Protein AF-A0A4P7B7I0-F1 (afdb_monomer)

Solvent-accessible surface area (backbone atoms only — not comparable to full-atom values): 22888 Å² total; per-residue (Å²): 141,84,86,84,83,88,84,86,89,83,81,92,67,77,73,64,56,59,55,53,53,54,51,56,53,51,53,57,51,46,50,64,73,69,32,83,89,48,56,74,66,59,38,49,50,54,51,51,54,48,53,50,52,51,50,52,48,54,58,57,60,57,78,76,63,84,90,86,70,88,77,90,67,58,70,76,58,53,65,76,46,51,78,44,83,33,51,63,77,64,33,52,55,53,29,55,64,72,70,55,76,70,91,90,57,69,52,50,37,40,34,43,87,37,86,74,86,44,81,39,74,50,72,55,83,50,70,70,91,58,82,76,80,74,64,34,20,26,38,38,70,34,22,32,37,31,86,86,44,72,40,35,48,67,76,53,49,60,73,41,43,31,38,25,51,30,55,68,80,68,48,73,45,75,30,44,24,71,37,61,51,72,47,82,40,64,41,31,29,42,35,32,32,27,39,88,88,67,55,62,34,51,37,47,29,32,47,64,23,28,34,39,25,40,58,77,58,98,69,73,57,25,68,92,40,76,61,71,39,85,59,83,74,46,33,22,26,18,48,69,68,55,51,65,62,19,31,29,42,28,77,83,80,45,61,27,33,30,66,43,68,47,79,42,88,38,76,32,68,18,27,40,48,43,39,53,96,52,35,31,34,22,42,24,26,88,45,102,68,74,20,33,38,32,46,46,71,43,52,58,72,39,77,31,86,68,74,45,33,36,26,72,41,44,44,21,32,87,84,32,98,53,41,41,96,59,41,25,67,65,58,94,58,47,65,60,43,56,33,66,39,46,82,53,91,84,32,31,37,29,69,54,96,86,68,33,47,37,35,32,38,63,73,86,77,74,35,28,22,65,70,30,32,32,41,83,92,46,59,77,74,21,36,35,57,26,77,75,59,54,70,67,56,37,58,74,70,71,51,59,66,76,59,44,53,72,56

Sequence (407 aa):
MNQYGIVVNSAPYIQNEFEKIKYQDSIRNWVTNNCNSLSASACGQLYQERKQKDAALLVAMWEITPVGNVVSISQDITTLFTGKDLTGAEADKIAAVLGIATLGMDRKVEIIRGVGSKILVQVEKTIPTSPLKNMCSFRGDMEVKTSKGYRPIQSITQGDWVYSLDEVSGKYSYKQVLAQYYNPYKETVYLTIKNQTGTEQTIVSNKIHPFFTIPREITFSSEGHIYKGAIAGGQWVDAANLQEGNRLLDSNNKWQEVVSVIIKPESLRAYNLTVDQTHTYFIKGLENSDGVWVHNVCSNPVQAKNGLVYQSNSKHTLGGAGNRPNAGIEPKNSLELFSNSYSSGKKRYSVDSDGNIHQFTNSNNGTWHWSGRTGHDQIPIQRLNGNEIPNDVIKNFNLDPKKVKKL

pLDDT: mean 70.02, std 23.96, range [21.3, 98.5]

Secondary structure (DSSP, 8-state):
-------------HHHHHHHHHHHHHHHHHHHHHSTTS-HHHHHHHHHHHHHHHHHHHHHHTTSS-S--PPPPPHHHHHHHTT-EE-HHHHHHHHHHTT---TT---EEEEEE-SSS-EEEEEE-----S-------EETT-EEEETTEEEEGGG--TT-EEEEE-TTT--EEEEEEEEEEEEEES-EEEEEEE-TTS-EEEEEE-TTPEEEEE-SS--PPPTT----SSSTT-EEEEGGG--TT-EEEBTTS-EEEEEEEEEES--EEEEEEEETTT-EEEEE-SSSSPPEEEE---SPPEEPTTS-EE---TTTSTT-TT--TTSPPPPTTHHHHHHTPEEETTEEEEE-TT-PEEEEEE-SSSEEEEEEE--TTS-GGGSPPGGGS-HHHHHHTT--HHHHTT-

Organism: Acinetobacter haemolyticus (NCBI:txid29430)

Radius of gyration: 27.19 Å; Cα contacts (8 Å, |Δi|>4): 796; chains: 1; bounding box: 58×74×59 Å

InterPro domains:
  IPR030934 Intein C-terminal splicing region [TIGR01443] (270-296)
  IPR036844 Hint domain superfamily [SSF51294] (138-295)

Nearest PDB structures (foldseek):
  2lwy-assembly1_A  TM=9.239E-01  e=3.178E-11  Acetivibrio thermocellus ATCC 27405
  6y75-assembly1_B  TM=8.040E-01  e=1.092E-10  Tetrahymena thermophila SB210
  8ubs-assembly4_D  TM=8.234E-01  e=4.950E-08  marine metagenome
  7cfv-assembly1_A  TM=7.643E-01  e=7.639E-07  Limnospira platensis C1
  6zgq-assembly1_A  TM=7.453E-01  e=1.542E-05  metagenome

Mean predicted aligned error: 18.93 Å

Foldseek 3Di:
DDDDDDDDDDDPDDPVVVVVVVVVVVLVVCLVVPVPPDDPVVSVVVSVVVVVVVVVVVVVVVVPDDQDDDDQDDPVVLVVQAADWDWDPVVQVVCSNVVNDDPDFTWTWHWHDDDPSDIDIDIDGPDPPDFPPWWKFFFQQWWFQFPVGTDGLVPDAFQTWFWAAALAVRDIDTWTWHGKDKDKDQKKKWWWKAFPVRDIFTTIIDQQWWFKWQAPDDWAARAPWDRNHDPPSIGTHGLNGHDFQIWFQFPVRGTITTHDMDMDSHMGTTMATQTPPRQWTFITHPDPDTGTITGGDHQDQDQALLRATEGADLCQDDRRPNDDLLAHHQDRCNRVQVSPWDDDDQKTWGADPVRKIWIWHDPVPRYIYTGAIQDPVDDPSHHDALVPDDPVNCVVVVHDSVVSNVD

Structure (mmCIF, N/CA/C/O backbone):
data_AF-A0A4P7B7I0-F1
#
_entry.id   AF-A0A4P7B7I0-F1
#
loop_
_atom_site.group_PDB
_atom_site.id
_atom_site.type_symbol
_atom_site.label_atom_id
_atom_site.label_alt_id
_atom_site.label_comp_id
_atom_site.label_asym_id
_atom_site.label_entity_id
_atom_site.label_seq_id
_atom_site.pdbx_PDB_ins_code
_atom_site.Cartn_x
_atom_site.Cartn_y
_atom_site.Cartn_z
_atom_site.occupancy
_atom_site.B_iso_or_equiv
_atom_site.auth_seq_id
_atom_site.auth_comp_id
_atom_site.auth_asym_id
_atom_site.auth_atom_id
_atom_site.pdbx_PDB_model_num
ATOM 1 N N . MET A 1 1 ? 0.594 -37.084 12.605 1.00 30.08 1 MET A N 1
ATOM 2 C CA . MET A 1 1 ? -0.694 -37.527 12.032 1.00 30.08 1 MET A CA 1
ATOM 3 C C . MET A 1 1 ? -1.781 -36.571 12.485 1.00 30.08 1 MET A C 1
ATOM 5 O O . MET A 1 1 ? -1.990 -36.466 13.679 1.00 30.08 1 MET A O 1
ATOM 9 N N . ASN A 1 2 ? -2.412 -35.867 11.546 1.00 21.30 2 ASN A N 1
ATOM 10 C CA . ASN A 1 2 ? -3.754 -35.290 11.667 1.00 21.30 2 ASN A CA 1
ATOM 11 C C . ASN A 1 2 ? -4.342 -35.341 10.247 1.00 21.30 2 ASN A C 1
ATOM 13 O O . ASN A 1 2 ? -3.943 -34.566 9.382 1.00 21.30 2 ASN A O 1
ATOM 17 N N . GLN A 1 3 ? -5.179 -36.349 9.990 1.00 22.00 3 GLN A N 1
ATOM 18 C CA . GLN A 1 3 ? -5.898 -36.561 8.731 1.00 22.00 3 GLN A CA 1
ATOM 19 C C . GLN A 1 3 ? -7.115 -35.633 8.691 1.00 22.00 3 GLN A C 1
ATOM 21 O O . GLN A 1 3 ? -7.966 -35.712 9.573 1.00 22.00 3 GLN A O 1
ATOM 26 N N . TYR A 1 4 ? -7.237 -34.803 7.656 1.00 22.97 4 TYR A N 1
ATOM 27 C CA . TYR A 1 4 ? -8.489 -34.111 7.349 1.00 22.97 4 TYR A CA 1
ATOM 28 C C . TYR A 1 4 ? -9.144 -34.800 6.149 1.00 22.97 4 TYR A C 1
ATOM 30 O O . TYR A 1 4 ? -8.694 -34.652 5.016 1.00 22.97 4 TYR A O 1
ATOM 38 N N . GLY A 1 5 ? -10.190 -35.587 6.409 1.00 21.64 5 GLY A N 1
ATOM 39 C CA . GLY A 1 5 ? -11.125 -36.059 5.392 1.00 21.64 5 GLY A CA 1
ATOM 40 C C . GLY A 1 5 ? -12.274 -35.064 5.268 1.00 21.64 5 GLY A C 1
ATOM 41 O O . GLY A 1 5 ? -12.937 -34.774 6.260 1.00 21.64 5 GLY A O 1
ATOM 42 N N . ILE A 1 6 ? -12.508 -34.534 4.068 1.00 23.31 6 ILE A N 1
ATOM 43 C CA . ILE A 1 6 ? -13.663 -33.679 3.776 1.00 23.31 6 ILE A CA 1
ATOM 44 C C . ILE A 1 6 ? -14.642 -34.489 2.920 1.00 23.31 6 ILE A C 1
ATOM 46 O O . ILE A 1 6 ? -14.305 -34.928 1.823 1.00 23.31 6 ILE A O 1
ATOM 50 N N . VAL A 1 7 ? -15.856 -34.688 3.438 1.00 24.16 7 VAL A N 1
ATOM 51 C CA . VAL A 1 7 ? -17.015 -35.217 2.708 1.00 24.16 7 VAL A CA 1
ATOM 52 C C . VAL A 1 7 ? -18.006 -34.069 2.550 1.00 24.16 7 VAL A C 1
ATOM 54 O O . VAL A 1 7 ? -18.416 -33.486 3.550 1.00 24.16 7 VAL A O 1
ATOM 57 N N . VAL A 1 8 ? -18.411 -33.753 1.318 1.00 22.72 8 VAL A N 1
ATOM 58 C CA . VAL A 1 8 ? -19.507 -32.808 1.051 1.00 22.72 8 VAL A CA 1
ATOM 59 C C . VAL A 1 8 ? -20.466 -33.440 0.045 1.00 22.72 8 VAL A C 1
ATOM 61 O O . VAL A 1 8 ? -20.059 -33.834 -1.045 1.00 22.72 8 VAL A O 1
ATOM 64 N N . ASN A 1 9 ? -21.735 -33.555 0.438 1.00 24.80 9 ASN A N 1
ATOM 65 C CA . ASN A 1 9 ? -22.850 -34.006 -0.394 1.00 24.80 9 ASN A CA 1
ATOM 66 C C . ASN A 1 9 ? -23.650 -32.795 -0.893 1.00 24.80 9 ASN A C 1
ATOM 68 O O . ASN A 1 9 ? -24.075 -31.974 -0.084 1.00 24.80 9 ASN A O 1
ATOM 72 N N . SER A 1 10 ? -23.939 -32.735 -2.194 1.00 24.50 10 SER A N 1
ATOM 73 C CA . SER A 1 10 ? -25.301 -32.583 -2.750 1.00 24.50 10 SER A CA 1
ATOM 74 C C . SER A 1 10 ? -25.257 -32.468 -4.281 1.00 24.50 10 SER A C 1
ATOM 76 O O . SER A 1 10 ? -24.377 -31.839 -4.859 1.00 24.50 10 SER A O 1
ATOM 78 N N . ALA A 1 11 ? -26.199 -33.154 -4.928 1.00 23.95 11 ALA A N 1
ATOM 79 C CA . ALA A 1 11 ? -26.385 -33.242 -6.373 1.00 23.95 11 ALA A CA 1
ATOM 80 C C . ALA A 1 11 ? -26.883 -31.915 -6.982 1.00 23.95 11 ALA A C 1
ATOM 82 O O . ALA A 1 11 ? -27.665 -31.204 -6.350 1.00 23.95 11 ALA A O 1
ATOM 83 N N . PRO A 1 12 ? -26.475 -31.621 -8.229 1.00 30.22 12 PRO A N 1
ATOM 84 C CA . PRO A 1 12 ? -27.286 -31.988 -9.392 1.00 30.22 12 PRO A CA 1
ATOM 85 C C . PRO A 1 12 ? -26.490 -32.910 -10.335 1.00 30.22 12 PRO A C 1
ATOM 87 O O . PRO A 1 12 ? -25.686 -32.466 -11.147 1.00 30.22 12 PRO A O 1
ATOM 90 N N . TYR A 1 13 ? -26.696 -34.224 -10.192 1.00 32.06 13 TYR A N 1
ATOM 91 C CA . TYR A 1 13 ? -25.808 -35.275 -10.720 1.00 32.06 13 TYR A CA 1
ATOM 92 C C . TYR A 1 13 ? -26.354 -36.046 -11.941 1.00 32.06 13 TYR A C 1
ATOM 94 O O . TYR A 1 13 ? -25.699 -36.963 -12.415 1.00 32.06 13 TYR A O 1
ATOM 102 N N . ILE A 1 14 ? -27.521 -35.717 -12.509 1.00 30.55 14 ILE A N 1
ATOM 103 C CA . ILE A 1 14 ? -28.121 -36.589 -13.549 1.00 30.55 14 ILE A CA 1
ATOM 104 C C . ILE A 1 14 ? -27.790 -36.175 -14.996 1.00 30.55 14 ILE A C 1
ATOM 106 O O . ILE A 1 14 ? -27.844 -37.014 -15.889 1.00 30.55 14 ILE A O 1
ATOM 110 N N . GLN A 1 15 ? -27.322 -34.950 -15.261 1.00 28.55 15 GLN A N 1
ATOM 111 C CA . GLN A 1 15 ? -27.030 -34.533 -16.645 1.00 28.55 15 GLN A CA 1
ATOM 112 C C . GLN A 1 15 ? -25.623 -34.934 -17.137 1.00 28.55 15 GLN A C 1
ATOM 114 O O . GLN A 1 15 ? -25.434 -35.184 -18.323 1.00 28.55 15 GLN A O 1
ATOM 119 N N . ASN A 1 16 ? -24.641 -35.042 -16.233 1.00 37.53 16 ASN A N 1
ATOM 120 C CA . ASN A 1 16 ? -23.220 -35.205 -16.583 1.00 37.53 16 ASN A CA 1
ATOM 121 C C . ASN A 1 16 ? -22.779 -36.683 -16.709 1.00 37.53 16 ASN A C 1
ATOM 123 O O . ASN A 1 16 ? -21.816 -37.010 -17.399 1.00 37.53 16 ASN A O 1
ATOM 127 N N . GLU A 1 17 ? -23.509 -37.617 -16.093 1.00 31.47 17 GLU A N 1
ATOM 128 C CA . GLU A 1 17 ? -23.255 -39.055 -16.277 1.00 31.47 17 GLU A CA 1
ATOM 129 C C . GLU A 1 17 ? -23.676 -39.547 -17.674 1.00 31.47 17 GLU A C 1
ATOM 131 O O . GLU A 1 17 ? -23.022 -40.420 -18.244 1.00 31.47 17 GLU A O 1
ATOM 136 N N . PHE A 1 18 ? -24.687 -38.925 -18.293 1.00 28.11 18 PHE A N 1
ATOM 137 C CA . PHE A 1 18 ? -25.113 -39.258 -19.659 1.00 28.11 18 PHE A CA 1
ATOM 138 C C . PHE A 1 18 ? -24.061 -38.910 -20.729 1.00 28.11 18 PHE A C 1
ATOM 140 O O . PHE A 1 18 ? -23.951 -39.624 -21.728 1.00 28.11 18 PHE A O 1
ATOM 147 N N . GLU A 1 19 ? -23.258 -37.860 -20.532 1.00 38.88 19 GLU A N 1
ATOM 148 C CA . GLU A 1 19 ? -22.177 -37.503 -21.466 1.00 38.88 19 GLU A CA 1
ATOM 149 C C . GLU A 1 19 ? -20.932 -38.388 -21.295 1.00 38.88 19 GLU A C 1
ATOM 151 O O . GLU A 1 19 ? -20.308 -38.771 -22.288 1.00 38.88 19 GLU A O 1
ATOM 156 N N . LYS A 1 20 ? -20.620 -38.824 -20.066 1.00 36.25 20 LYS A N 1
ATOM 157 C CA . LYS A 1 20 ? -19.537 -39.792 -19.807 1.00 36.25 20 LYS A CA 1
ATOM 158 C C . LYS A 1 20 ? -19.812 -41.168 -20.407 1.00 36.25 20 LYS A C 1
ATOM 160 O O . LYS A 1 20 ? -18.890 -41.785 -20.942 1.00 36.25 20 LYS A O 1
ATOM 165 N N . ILE A 1 21 ? -21.061 -41.635 -20.352 1.00 34.88 21 ILE A N 1
ATOM 166 C CA . ILE A 1 21 ? -21.465 -42.914 -20.955 1.00 34.88 21 ILE A CA 1
ATOM 167 C C . ILE A 1 21 ? -21.308 -42.851 -22.487 1.00 34.88 21 ILE A C 1
ATOM 169 O O . ILE A 1 21 ? -20.700 -43.747 -23.073 1.00 34.88 21 ILE A O 1
ATOM 173 N N . LYS A 1 22 ? -21.706 -41.741 -23.135 1.00 37.97 22 LYS A N 1
ATOM 174 C CA . LYS A 1 22 ? -21.476 -41.525 -24.581 1.00 37.97 22 LYS A CA 1
ATOM 175 C C . LYS A 1 22 ? -19.989 -41.504 -24.964 1.00 37.97 22 LYS A C 1
ATOM 177 O O . LYS A 1 22 ? -19.625 -41.974 -26.042 1.00 37.97 22 LYS A O 1
ATOM 182 N N . TYR A 1 23 ? -19.122 -40.983 -24.096 1.00 46.59 23 TYR A N 1
ATOM 183 C CA . TYR A 1 23 ? -17.678 -40.921 -24.343 1.00 46.59 23 TYR A CA 1
ATOM 184 C C . TYR A 1 23 ? -16.998 -42.301 -24.275 1.00 46.59 23 TYR A C 1
ATOM 186 O O . TYR A 1 23 ? -16.156 -42.620 -25.118 1.00 46.59 23 TYR A O 1
ATOM 194 N N . GLN A 1 24 ? -17.392 -43.153 -23.321 1.00 42.03 24 GLN A N 1
ATOM 195 C CA . GLN A 1 24 ? -16.869 -44.523 -23.214 1.00 42.03 24 GLN A CA 1
ATOM 196 C C . GLN A 1 24 ? -17.294 -45.409 -24.394 1.00 42.03 24 GLN A C 1
ATOM 198 O O . GLN A 1 24 ? -16.475 -46.174 -24.912 1.00 42.03 24 GLN A O 1
ATOM 203 N N . ASP A 1 25 ? -18.531 -45.259 -24.870 1.00 44.41 25 ASP A N 1
ATOM 204 C CA . ASP A 1 25 ? -19.005 -45.971 -26.060 1.00 44.41 25 ASP A CA 1
ATOM 205 C C . ASP A 1 25 ? -18.299 -45.492 -27.343 1.00 44.41 25 ASP A C 1
ATOM 207 O O . ASP A 1 25 ? -18.007 -46.300 -28.225 1.00 44.41 25 ASP A O 1
ATOM 211 N N . SER A 1 26 ? -17.917 -44.212 -27.424 1.00 54.31 26 SER A N 1
ATOM 212 C CA . SER A 1 26 ? -17.123 -43.647 -28.530 1.00 54.31 26 SER A CA 1
ATOM 213 C C . SER A 1 26 ? -15.740 -44.303 -28.672 1.00 54.31 26 SER A C 1
ATOM 215 O O . SER A 1 26 ? -15.342 -44.662 -29.781 1.00 54.31 26 SER A O 1
ATOM 217 N N . ILE A 1 27 ? -15.022 -44.534 -27.565 1.00 50.59 27 ILE A N 1
ATOM 218 C CA . ILE A 1 27 ? -13.687 -45.158 -27.599 1.00 50.59 27 ILE A CA 1
ATOM 219 C C . ILE A 1 27 ? -13.787 -46.645 -27.961 1.00 50.59 27 ILE A C 1
ATOM 221 O O . ILE A 1 27 ? -13.023 -47.125 -28.801 1.00 50.59 27 ILE A O 1
ATOM 225 N N . ARG A 1 28 ? -14.755 -47.371 -27.384 1.00 50.41 28 ARG A N 1
ATOM 226 C CA . ARG A 1 28 ? -14.978 -48.794 -27.694 1.00 50.41 28 ARG A CA 1
ATOM 227 C C . ARG A 1 28 ? -15.359 -48.993 -29.165 1.00 50.41 28 ARG A C 1
ATOM 229 O O . ARG A 1 28 ? -14.804 -49.873 -29.825 1.00 50.41 28 ARG A O 1
ATOM 236 N N . ASN A 1 29 ? -16.228 -48.139 -29.706 1.00 55.78 29 ASN A N 1
ATOM 237 C CA . ASN A 1 29 ? -16.588 -48.153 -31.125 1.00 55.78 29 ASN A CA 1
ATOM 238 C C . ASN A 1 29 ? -15.415 -47.741 -32.028 1.00 55.78 29 ASN A C 1
ATOM 240 O O . ASN A 1 29 ? -15.226 -48.336 -33.085 1.00 55.78 29 ASN A O 1
ATOM 244 N N . TRP A 1 30 ? -14.580 -46.780 -31.620 1.00 58.69 30 TRP A N 1
ATOM 245 C CA . TRP A 1 30 ? -13.405 -46.382 -32.400 1.00 58.69 30 TRP A CA 1
ATOM 246 C C . TRP A 1 30 ? -12.371 -47.507 -32.507 1.00 58.69 30 TRP A C 1
ATOM 248 O O . TRP A 1 30 ? -11.923 -47.800 -33.614 1.00 58.69 30 TRP A O 1
ATOM 258 N N . VAL A 1 31 ? -12.044 -48.182 -31.399 1.00 56.72 31 VAL A N 1
ATOM 259 C CA . VAL A 1 31 ? -11.138 -49.347 -31.404 1.00 56.72 31 VAL A CA 1
ATOM 260 C C . VAL A 1 31 ? -11.702 -50.454 -32.297 1.00 56.72 31 VAL A C 1
ATOM 262 O O . VAL A 1 31 ? -10.989 -50.979 -33.148 1.00 56.72 31 VAL A O 1
ATOM 265 N N . THR A 1 32 ? -13.002 -50.735 -32.182 1.00 58.16 32 THR A N 1
ATOM 266 C CA . THR A 1 32 ? -13.682 -51.749 -33.004 1.00 58.16 32 THR A CA 1
ATOM 267 C C . THR A 1 32 ? -13.679 -51.390 -34.496 1.00 58.16 32 THR A C 1
ATOM 269 O O . THR A 1 32 ? -13.564 -52.274 -35.332 1.00 58.16 32 THR A O 1
ATOM 272 N N . ASN A 1 33 ? -13.750 -50.106 -34.859 1.00 62.09 33 ASN A N 1
ATOM 273 C CA . ASN A 1 33 ? -13.794 -49.667 -36.259 1.00 62.09 33 ASN A CA 1
ATOM 274 C C . ASN A 1 33 ? -12.412 -49.447 -36.900 1.00 62.09 33 ASN A C 1
ATOM 276 O O . ASN A 1 33 ? -12.313 -49.459 -38.123 1.00 62.09 33 ASN A O 1
ATOM 280 N N . ASN A 1 34 ? -11.355 -49.229 -36.109 1.00 59.28 34 ASN A N 1
ATOM 281 C CA . ASN A 1 34 ? -10.040 -48.809 -36.622 1.00 59.28 34 ASN A CA 1
ATOM 282 C C . ASN A 1 34 ? -8.912 -49.817 -36.358 1.00 59.28 34 ASN A C 1
ATOM 284 O O . ASN A 1 34 ? -7.851 -49.694 -36.963 1.00 59.28 34 ASN A O 1
ATOM 288 N N . CYS A 1 35 ? -9.115 -50.813 -35.489 1.00 62.59 35 CYS A N 1
ATOM 289 C CA . CYS A 1 35 ? -8.070 -51.784 -35.152 1.00 62.59 35 CYS A CA 1
ATOM 290 C C . CYS A 1 35 ? -8.248 -53.183 -35.756 1.00 62.59 35 CYS A C 1
ATOM 292 O O . CYS A 1 35 ? -7.342 -54.000 -35.617 1.00 62.59 35 CYS A O 1
ATOM 294 N N . ASN A 1 36 ? -9.353 -53.475 -36.454 1.00 58.78 36 ASN A N 1
ATOM 295 C CA . ASN A 1 36 ? -9.652 -54.834 -36.939 1.00 58.78 36 ASN A CA 1
ATOM 296 C C . ASN A 1 36 ? -8.629 -55.405 -37.941 1.00 58.78 36 ASN A C 1
ATOM 298 O O . ASN A 1 36 ? -8.545 -56.620 -38.086 1.00 58.78 36 ASN A O 1
ATOM 302 N N . SER A 1 37 ? -7.852 -54.559 -38.624 1.00 60.50 37 SER A N 1
ATOM 303 C CA . SER A 1 37 ? -6.832 -54.965 -39.607 1.00 60.50 37 SER A CA 1
ATOM 304 C C . SER A 1 37 ? -5.396 -54.644 -39.175 1.00 60.50 37 SER A C 1
ATOM 306 O O . SER A 1 37 ? -4.482 -54.694 -39.997 1.00 60.50 37 SER A O 1
ATOM 308 N N . LEU A 1 38 ? -5.184 -54.267 -37.910 1.00 62.75 38 LEU A N 1
ATOM 309 C CA . LEU A 1 38 ? -3.881 -53.861 -37.385 1.00 62.75 38 LEU A CA 1
ATOM 310 C C . LEU A 1 38 ? -3.296 -54.926 -36.457 1.00 62.75 38 LEU A C 1
ATOM 312 O O . LEU A 1 38 ? -4.018 -55.643 -35.767 1.00 62.75 38 LEU A O 1
ATOM 316 N N . SER A 1 39 ? -1.965 -55.000 -36.395 1.00 61.78 39 SER A N 1
ATOM 317 C CA . SER A 1 39 ? -1.298 -55.793 -35.363 1.00 61.78 39 SER A CA 1
ATOM 318 C C . SER A 1 39 ? -1.567 -55.196 -33.976 1.00 61.78 39 SER A C 1
ATOM 320 O O . SER A 1 39 ? -1.766 -53.986 -33.826 1.00 61.78 39 SER A O 1
ATOM 322 N N . ALA A 1 40 ? -1.531 -56.035 -32.938 1.00 50.62 40 ALA A N 1
ATOM 323 C CA . ALA A 1 40 ? -1.799 -55.607 -31.564 1.00 50.62 40 ALA A CA 1
ATOM 324 C C . ALA A 1 40 ? -0.885 -54.452 -31.103 1.00 50.62 40 ALA A C 1
ATOM 326 O O . ALA A 1 40 ? -1.338 -53.556 -30.393 1.00 50.62 40 ALA A O 1
ATOM 327 N N . SER A 1 41 ? 0.379 -54.421 -31.548 1.00 50.59 41 SER A N 1
ATOM 328 C CA . SER A 1 41 ? 1.310 -53.334 -31.218 1.00 50.59 41 SER A CA 1
ATOM 329 C C . SER A 1 41 ? 0.972 -52.027 -31.940 1.00 50.59 41 SER A C 1
ATOM 331 O O . SER A 1 41 ? 1.036 -50.964 -31.327 1.00 50.59 41 SER A O 1
ATOM 333 N N . ALA A 1 42 ? 0.569 -52.096 -33.214 1.00 51.94 42 ALA A N 1
ATOM 334 C CA . ALA A 1 42 ? 0.201 -50.927 -34.010 1.00 51.94 42 ALA A CA 1
ATOM 335 C C . ALA A 1 42 ? -1.126 -50.314 -33.534 1.00 51.94 42 ALA A C 1
ATOM 337 O O . ALA A 1 42 ? -1.223 -49.097 -33.381 1.00 51.94 42 ALA A O 1
ATOM 338 N N . CYS A 1 43 ? -2.119 -51.149 -33.205 1.00 55.44 43 CYS A N 1
ATOM 339 C CA . CYS A 1 43 ? -3.339 -50.681 -32.544 1.00 55.44 43 CYS A CA 1
ATOM 340 C C . CYS A 1 43 ? -3.022 -50.085 -31.159 1.00 55.44 43 CYS A C 1
ATOM 342 O O . CYS A 1 43 ? -3.556 -49.036 -30.804 1.00 55.44 43 CYS A O 1
ATOM 344 N N . GLY A 1 44 ? -2.100 -50.697 -30.404 1.00 50.03 44 GLY A N 1
ATOM 345 C CA . GLY A 1 44 ? -1.641 -50.186 -29.113 1.00 50.03 44 GLY A CA 1
ATOM 346 C C . GLY A 1 44 ? -1.017 -48.789 -29.197 1.00 50.03 44 GLY A C 1
ATOM 347 O O . GLY A 1 44 ? -1.343 -47.934 -28.377 1.00 50.03 44 GLY A O 1
ATOM 348 N N . GLN A 1 45 ? -0.172 -48.519 -30.196 1.00 57.28 45 GLN A N 1
ATOM 349 C CA . GLN A 1 45 ? 0.419 -47.189 -30.405 1.00 57.28 45 GLN A CA 1
ATOM 350 C C . GLN A 1 45 ? -0.618 -46.144 -30.821 1.00 57.28 45 GLN A C 1
ATOM 352 O O . GLN A 1 45 ? -0.691 -45.088 -30.196 1.00 57.28 45 GLN A O 1
ATOM 357 N N . LEU A 1 46 ? -1.474 -46.454 -31.798 1.00 53.22 46 LEU A N 1
ATOM 358 C CA . LEU A 1 46 ? -2.536 -45.540 -32.235 1.00 53.22 46 LEU A CA 1
ATOM 359 C C . LEU A 1 46 ? -3.528 -45.224 -31.109 1.00 53.22 46 LEU A C 1
ATOM 361 O O . LEU A 1 46 ? -4.005 -44.095 -30.994 1.00 53.22 46 LEU A O 1
ATOM 365 N N . TYR A 1 47 ? -3.797 -46.199 -30.238 1.00 53.44 47 TYR A N 1
ATOM 366 C CA . TYR A 1 47 ? -4.590 -45.996 -29.032 1.00 53.44 47 TYR A CA 1
ATOM 367 C C . TYR A 1 47 ? -3.915 -45.019 -28.055 1.00 53.44 47 TYR A C 1
ATOM 369 O O . TYR A 1 47 ? -4.578 -44.118 -27.543 1.00 53.44 47 TYR A O 1
ATOM 377 N N . GLN A 1 48 ? -2.600 -45.133 -27.825 1.00 51.94 48 GLN A N 1
ATOM 378 C CA . GLN A 1 48 ? -1.869 -44.192 -26.962 1.00 51.94 48 GLN A CA 1
ATOM 379 C C . GLN A 1 48 ? -1.779 -42.782 -27.559 1.00 51.94 48 GLN A C 1
ATOM 381 O O . GLN A 1 48 ? -1.954 -41.803 -26.836 1.00 51.94 48 GLN A O 1
ATOM 386 N N . GLU A 1 49 ? -1.564 -42.656 -28.868 1.00 56.28 49 GLU A N 1
ATOM 387 C CA . GLU A 1 49 ? -1.532 -41.359 -29.554 1.00 56.28 49 GLU A CA 1
ATOM 388 C C . GLU A 1 49 ? -2.893 -40.663 -29.521 1.00 56.28 49 GLU A C 1
ATOM 390 O O . GLU A 1 49 ? -2.976 -39.458 -29.263 1.00 56.28 49 GLU A O 1
ATOM 395 N N . ARG A 1 50 ? -3.981 -41.418 -29.723 1.00 54.72 50 ARG A N 1
ATOM 396 C CA . ARG A 1 50 ? -5.339 -40.889 -29.588 1.00 54.72 50 ARG A CA 1
ATOM 397 C C . ARG A 1 50 ? -5.613 -40.447 -28.152 1.00 54.72 50 ARG A C 1
ATOM 399 O O . ARG A 1 50 ? -6.092 -39.339 -27.947 1.00 54.72 50 ARG A O 1
ATOM 406 N N . LYS A 1 51 ? -5.208 -41.250 -27.165 1.00 50.72 51 LYS A N 1
ATOM 407 C CA . LYS A 1 51 ? -5.315 -40.9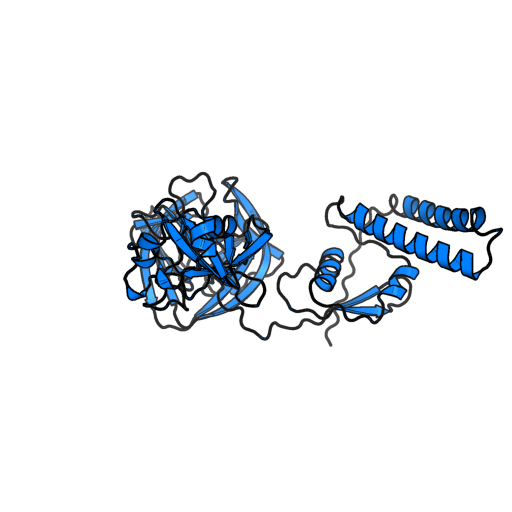26 -25.735 1.00 50.72 51 LYS A CA 1
ATOM 408 C C . LYS A 1 51 ? -4.531 -39.661 -25.355 1.00 50.72 51 LYS A C 1
ATOM 410 O O . LYS A 1 51 ? -5.023 -38.870 -24.556 1.00 50.72 51 LYS A O 1
ATOM 415 N N . GLN A 1 52 ? -3.357 -39.427 -25.946 1.00 49.22 52 GLN A N 1
ATOM 416 C CA . GLN A 1 52 ? -2.589 -38.188 -25.756 1.00 49.22 52 GLN A CA 1
ATOM 417 C C . GLN A 1 52 ? -3.240 -36.975 -26.431 1.00 49.22 52 GLN A C 1
ATOM 419 O O . GLN A 1 52 ? -3.317 -35.911 -25.818 1.00 49.22 52 GLN A O 1
ATOM 424 N N . LYS A 1 53 ? -3.747 -37.123 -27.662 1.00 45.56 53 LYS A N 1
ATOM 425 C CA . LYS A 1 53 ? -4.482 -36.052 -28.357 1.00 45.56 53 LYS A CA 1
ATOM 426 C C . LYS A 1 53 ? -5.776 -35.680 -27.636 1.00 45.56 53 LYS A C 1
ATOM 428 O O . LYS A 1 53 ? -6.071 -34.498 -27.511 1.00 45.56 53 LYS A O 1
ATOM 433 N N . ASP A 1 54 ? -6.500 -36.660 -27.109 1.00 47.19 54 ASP A N 1
ATOM 434 C CA . ASP A 1 54 ? -7.741 -36.434 -26.367 1.00 47.19 54 ASP A CA 1
ATOM 435 C C . ASP A 1 54 ? -7.463 -35.842 -24.970 1.00 47.19 54 ASP A C 1
ATOM 437 O O . ASP A 1 54 ? -8.216 -34.986 -24.510 1.00 47.19 54 ASP A O 1
ATOM 441 N N . ALA A 1 55 ? -6.343 -36.198 -24.320 1.00 45.44 55 ALA A N 1
ATOM 442 C CA . ALA A 1 55 ? -5.872 -35.523 -23.105 1.00 45.44 55 ALA A CA 1
ATOM 443 C C . ALA A 1 55 ? -5.498 -34.054 -23.371 1.00 45.44 55 ALA A C 1
ATOM 445 O O . ALA A 1 55 ? -5.833 -33.184 -22.571 1.00 45.44 55 ALA A O 1
ATOM 446 N N . ALA A 1 56 ? -4.864 -33.759 -24.511 1.00 39.72 56 ALA A N 1
ATOM 447 C CA . ALA A 1 56 ? -4.585 -32.390 -24.940 1.00 39.72 56 ALA A CA 1
ATOM 448 C C . ALA A 1 56 ? -5.872 -31.613 -25.281 1.00 39.72 56 ALA A C 1
ATOM 450 O O . ALA A 1 56 ? -5.974 -30.433 -24.956 1.00 39.72 56 ALA A O 1
ATOM 451 N N . LEU A 1 57 ? -6.877 -32.274 -25.868 1.00 34.66 57 LEU A N 1
ATOM 452 C CA . LEU A 1 57 ? -8.188 -31.686 -26.157 1.00 34.66 57 LEU A CA 1
ATOM 453 C C . LEU A 1 57 ? -8.975 -31.382 -24.872 1.00 34.66 57 LEU A C 1
ATOM 455 O O . LEU A 1 57 ? -9.594 -30.331 -24.781 1.00 34.66 57 LEU A O 1
ATOM 459 N N . LEU A 1 58 ? -8.903 -32.247 -23.854 1.00 38.41 58 LEU A N 1
ATOM 460 C CA . LEU A 1 58 ? -9.488 -32.006 -22.528 1.00 38.41 58 LEU A CA 1
ATOM 461 C C . LEU A 1 58 ? -8.804 -30.846 -21.791 1.00 38.41 58 LEU A C 1
ATOM 463 O O . LEU A 1 58 ? -9.482 -30.052 -21.147 1.00 38.41 58 LEU A O 1
ATOM 467 N N . VAL A 1 59 ? -7.481 -30.716 -21.929 1.00 35.12 59 VAL A N 1
ATOM 468 C CA . VAL A 1 59 ? -6.713 -29.564 -21.424 1.00 35.12 59 VAL A CA 1
ATOM 469 C C . VAL A 1 59 ? -7.073 -28.274 -22.175 1.00 35.12 59 VAL A C 1
ATOM 471 O O . VAL A 1 59 ? -7.137 -27.219 -21.555 1.00 35.12 59 VAL A O 1
ATOM 474 N N . ALA A 1 60 ? -7.369 -28.345 -23.475 1.00 29.53 60 ALA A N 1
ATOM 475 C CA . ALA A 1 60 ? -7.819 -27.195 -24.265 1.00 29.53 60 ALA A CA 1
ATOM 476 C C . ALA A 1 60 ? -9.287 -26.811 -23.979 1.00 29.53 60 ALA A C 1
ATOM 478 O O . ALA A 1 60 ? -9.617 -25.633 -23.888 1.00 29.53 60 ALA A O 1
ATOM 479 N N . MET A 1 61 ? -10.176 -27.789 -23.765 1.00 30.70 61 MET A N 1
ATOM 480 C CA . MET A 1 61 ? -11.565 -27.558 -23.332 1.00 30.70 61 MET A CA 1
ATOM 481 C C . MET A 1 61 ? -11.644 -26.983 -21.905 1.00 30.70 61 MET A C 1
ATOM 483 O O . MET A 1 61 ? -12.626 -26.331 -21.554 1.00 30.70 61 MET A O 1
ATOM 487 N N . TRP A 1 62 ? -10.592 -27.176 -21.102 1.00 32.97 62 TRP A N 1
ATOM 488 C CA . TRP A 1 62 ? -10.404 -26.587 -19.774 1.00 32.97 62 TRP A CA 1
ATOM 489 C C . TRP A 1 62 ? -10.182 -25.066 -19.776 1.00 32.97 62 TRP A C 1
ATOM 491 O O . TRP A 1 62 ? -10.347 -24.448 -18.727 1.00 32.97 62 TRP A O 1
ATOM 501 N N . GLU A 1 63 ? -9.879 -24.436 -20.916 1.00 27.05 63 GLU A N 1
ATOM 502 C CA . GLU A 1 63 ? -9.731 -22.973 -20.999 1.00 27.05 63 GLU A CA 1
ATOM 503 C C . GLU A 1 63 ? -11.078 -22.217 -21.004 1.00 27.05 63 GLU A C 1
ATOM 505 O O . GLU A 1 63 ? -11.086 -20.989 -20.952 1.00 27.05 63 GLU A O 1
ATOM 510 N N . ILE A 1 64 ? -12.225 -22.918 -21.044 1.00 29.41 64 ILE A N 1
ATOM 511 C CA . ILE A 1 64 ? -13.528 -22.302 -21.375 1.00 29.41 64 ILE A CA 1
ATOM 512 C C . ILE A 1 64 ? -14.592 -22.428 -20.257 1.00 29.41 64 ILE A C 1
ATOM 514 O O . ILE A 1 64 ? -15.697 -21.914 -20.412 1.00 29.41 64 ILE A O 1
ATOM 518 N N . THR A 1 65 ? -14.314 -23.027 -19.089 1.00 28.48 65 THR A N 1
ATOM 519 C CA . THR A 1 65 ? -15.352 -23.203 -18.038 1.00 28.48 65 THR A CA 1
ATOM 520 C C . THR A 1 65 ? -15.018 -22.599 -16.668 1.00 28.48 65 THR A C 1
ATOM 522 O O . THR A 1 65 ? -13.886 -22.748 -16.207 1.00 28.48 65 THR A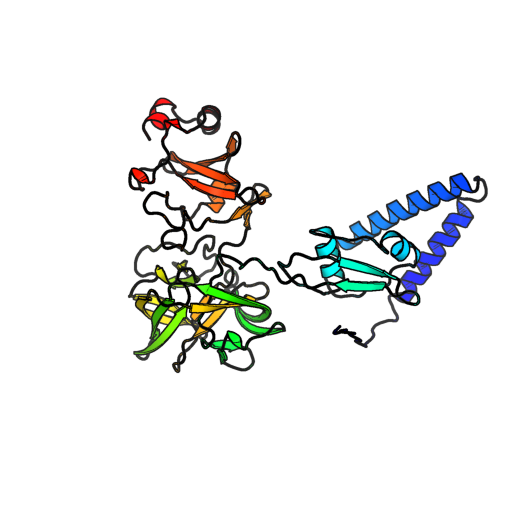 O 1
ATOM 525 N N . PRO A 1 66 ? -15.991 -21.968 -15.969 1.00 29.02 66 PRO A N 1
ATOM 526 C CA . PRO A 1 66 ? -15.769 -21.357 -14.662 1.00 29.02 66 PRO A CA 1
ATOM 527 C C . PRO A 1 66 ? -15.514 -22.399 -13.567 1.00 29.02 66 PRO A C 1
ATOM 529 O O . PRO A 1 66 ? -16.094 -23.484 -13.543 1.00 29.02 66 PRO A O 1
ATOM 532 N N . VAL A 1 67 ? -14.651 -22.002 -12.640 1.00 30.61 67 VAL A N 1
ATOM 533 C CA . VAL A 1 67 ? -14.153 -22.735 -11.472 1.00 30.61 67 VAL A CA 1
ATOM 534 C C . VAL A 1 67 ? -15.300 -23.229 -10.575 1.00 30.61 67 VAL A C 1
ATOM 536 O O . VAL A 1 67 ? -16.119 -22.422 -10.139 1.00 30.61 67 VAL A O 1
ATOM 539 N N . GLY A 1 68 ? -15.338 -24.533 -10.252 1.00 30.97 68 GLY A N 1
ATOM 540 C CA . GLY A 1 68 ? -16.223 -25.034 -9.186 1.00 30.97 68 GLY A CA 1
ATOM 541 C C . GLY A 1 68 ? -16.638 -26.513 -9.154 1.00 30.97 68 GLY A C 1
ATOM 542 O O . GLY A 1 68 ? -17.338 -26.874 -8.217 1.00 30.97 68 GLY A O 1
ATOM 543 N N . ASN A 1 69 ? -16.247 -27.387 -10.092 1.00 30.45 69 ASN A N 1
ATOM 544 C CA . ASN A 1 69 ? -16.772 -28.766 -10.123 1.00 30.45 69 ASN A CA 1
ATOM 545 C C . ASN A 1 69 ? -15.689 -29.856 -10.064 1.00 30.45 69 ASN A C 1
ATOM 547 O O . ASN A 1 69 ? -14.719 -29.835 -10.818 1.00 30.45 69 ASN A O 1
ATOM 551 N N . VAL A 1 70 ? -15.908 -30.853 -9.198 1.00 34.03 70 VAL A N 1
ATOM 552 C CA . VAL A 1 70 ? -15.107 -32.084 -9.100 1.00 34.03 70 VAL A CA 1
ATOM 553 C C . VAL A 1 70 ? -15.270 -32.904 -10.385 1.00 34.03 70 VAL A C 1
ATOM 555 O O . VAL A 1 70 ? -16.373 -33.342 -10.714 1.00 34.03 70 VAL A O 1
ATOM 558 N N . VAL A 1 71 ? -14.171 -33.149 -11.101 1.00 34.16 71 VAL A N 1
ATOM 559 C CA . VAL A 1 71 ? -14.144 -34.010 -12.294 1.00 34.16 71 VAL A CA 1
ATOM 560 C C . VAL A 1 71 ? -13.787 -35.438 -11.875 1.00 34.16 71 VAL A C 1
ATOM 562 O O . VAL A 1 71 ? -12.757 -35.668 -11.244 1.00 34.16 71 VAL A O 1
ATOM 565 N N . SER A 1 72 ? -14.611 -36.426 -12.237 1.00 36.09 72 SER A N 1
ATOM 566 C CA . SER A 1 72 ? -14.222 -37.837 -12.113 1.00 36.09 72 SER A CA 1
ATOM 567 C C . SER A 1 72 ? -13.235 -38.188 -13.227 1.00 36.09 72 SER A C 1
ATOM 569 O O . SER A 1 72 ? -13.580 -38.099 -14.407 1.00 36.09 72 SER A O 1
ATOM 571 N N . ILE A 1 73 ? -12.030 -38.608 -12.863 1.00 37.16 73 ILE A N 1
ATOM 572 C CA . ILE A 1 73 ? -10.971 -38.955 -13.813 1.00 37.16 73 ILE A CA 1
ATOM 573 C C . ILE A 1 73 ? -10.991 -40.475 -14.054 1.00 37.16 73 ILE A C 1
ATOM 575 O O . ILE A 1 73 ? -11.277 -41.243 -13.135 1.00 37.16 73 ILE A O 1
ATOM 579 N N . SER A 1 74 ? -10.717 -40.934 -15.280 1.00 37.25 74 SER A N 1
ATOM 580 C CA . SER A 1 74 ? -10.641 -42.369 -15.592 1.00 37.25 74 SER A CA 1
ATOM 581 C C . SER A 1 74 ? -9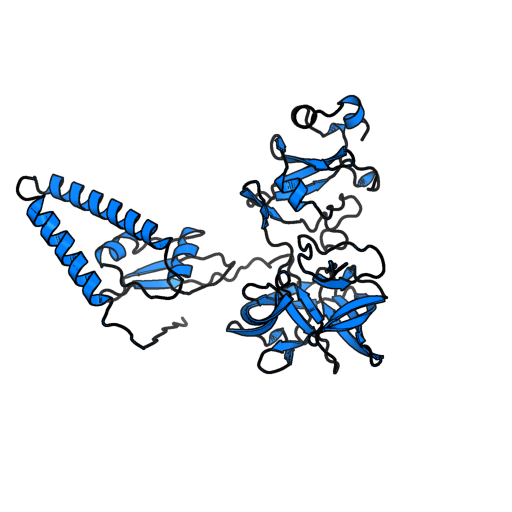.439 -43.042 -14.902 1.00 37.25 74 SER A C 1
ATOM 583 O O . SER A 1 74 ? -8.382 -42.427 -14.743 1.00 37.25 74 SER A O 1
ATOM 585 N N . GLN A 1 75 ? -9.576 -44.327 -14.538 1.00 34.62 75 GLN A N 1
ATOM 586 C CA . GLN A 1 75 ? -8.516 -45.164 -13.924 1.00 34.62 75 GLN A CA 1
ATOM 587 C C . GLN A 1 75 ? -7.181 -45.125 -14.694 1.00 34.62 75 GLN A C 1
ATOM 589 O O . GLN A 1 75 ? -6.087 -45.213 -14.129 1.00 34.62 75 GLN A O 1
ATOM 594 N N . ASP A 1 76 ? -7.287 -44.936 -16.000 1.00 35.56 76 ASP A N 1
ATOM 595 C CA . ASP A 1 76 ? -6.200 -44.856 -16.959 1.00 35.56 76 ASP A CA 1
ATOM 596 C C . ASP A 1 76 ? -5.322 -43.603 -16.814 1.00 35.56 76 ASP A C 1
ATOM 598 O O . ASP A 1 76 ? -4.127 -43.663 -17.101 1.00 35.56 76 ASP A O 1
ATOM 602 N N . ILE A 1 77 ? -5.895 -42.480 -16.371 1.00 39.09 77 ILE A N 1
ATOM 603 C CA . ILE A 1 77 ? -5.175 -41.223 -16.105 1.00 39.09 77 ILE A CA 1
ATOM 604 C C . ILE A 1 77 ? -4.622 -41.231 -14.676 1.00 39.09 77 ILE A C 1
ATOM 606 O O . ILE A 1 77 ? -3.510 -40.765 -14.444 1.00 39.09 77 ILE A O 1
ATOM 610 N N . THR A 1 78 ? -5.333 -41.845 -13.724 1.00 40.53 78 THR A N 1
ATOM 611 C CA . THR A 1 78 ? -4.835 -42.063 -12.355 1.00 40.53 78 THR A CA 1
ATOM 612 C C . THR A 1 78 ? -3.490 -42.791 -12.355 1.00 40.53 78 THR A C 1
ATOM 614 O O . THR A 1 78 ? -2.574 -42.435 -11.615 1.00 40.53 78 THR A O 1
ATOM 617 N N . THR A 1 79 ? -3.338 -43.774 -13.241 1.00 40.38 79 THR A N 1
ATOM 618 C CA . THR A 1 79 ? -2.121 -44.588 -13.354 1.00 40.38 79 THR A CA 1
ATOM 619 C C . THR A 1 79 ? -0.918 -43.801 -13.900 1.00 40.38 79 THR A C 1
ATOM 621 O O . THR A 1 79 ? 0.214 -44.126 -13.563 1.00 40.38 79 THR A O 1
ATOM 624 N N . LEU A 1 80 ? -1.140 -42.729 -14.673 1.00 41.34 80 LEU A N 1
ATOM 625 C CA . LEU A 1 80 ? -0.080 -41.884 -15.252 1.00 41.34 80 LEU A CA 1
ATOM 626 C C . LEU A 1 80 ? 0.606 -40.957 -14.236 1.00 41.34 80 LEU A C 1
ATOM 628 O O . LEU A 1 80 ? 1.746 -40.546 -14.457 1.00 41.34 80 LEU A O 1
ATOM 632 N N . PHE A 1 81 ? -0.080 -40.621 -13.140 1.00 41.88 81 PHE A N 1
ATOM 633 C CA . PHE A 1 81 ? 0.391 -39.636 -12.159 1.00 41.88 81 PHE A CA 1
ATOM 634 C C . PHE A 1 81 ? 0.634 -40.209 -10.754 1.00 41.88 81 PHE A C 1
ATOM 636 O O . PHE A 1 81 ? 1.190 -39.515 -9.908 1.00 41.88 81 PHE A O 1
ATOM 643 N N . THR A 1 82 ? 0.257 -41.466 -10.495 1.00 43.88 82 THR A N 1
ATOM 644 C CA . THR A 1 82 ? 0.493 -42.126 -9.198 1.00 43.88 82 THR A CA 1
ATOM 645 C C . THR A 1 82 ? 1.999 -42.256 -8.925 1.00 43.88 82 THR A C 1
ATOM 647 O O . THR A 1 82 ? 2.722 -42.795 -9.759 1.00 43.88 82 THR A O 1
ATOM 650 N N . GLY A 1 83 ? 2.464 -41.802 -7.754 1.00 40.06 83 GLY A N 1
ATOM 651 C CA . GLY A 1 83 ? 3.872 -41.898 -7.335 1.00 40.06 83 GLY A CA 1
ATOM 652 C C . GLY A 1 83 ? 4.813 -40.840 -7.929 1.00 40.06 83 GLY A C 1
ATOM 653 O O . GLY A 1 83 ? 6.026 -40.950 -7.762 1.00 40.06 83 GLY A O 1
ATOM 654 N N . LYS A 1 84 ? 4.284 -39.823 -8.625 1.00 47.59 84 LYS A N 1
ATOM 655 C CA . LYS A 1 84 ? 5.061 -38.640 -9.017 1.00 47.59 84 LYS A CA 1
ATOM 656 C C . LYS A 1 84 ? 4.999 -37.575 -7.928 1.00 47.59 84 LYS A C 1
ATOM 658 O O . LYS A 1 84 ? 3.914 -37.135 -7.554 1.00 47.59 84 LYS A O 1
ATOM 663 N N . ASP A 1 85 ? 6.175 -37.116 -7.515 1.00 43.47 85 ASP A N 1
ATOM 664 C CA . ASP A 1 85 ? 6.334 -35.885 -6.749 1.00 43.47 85 ASP A CA 1
ATOM 665 C C . ASP A 1 85 ? 6.186 -34.693 -7.699 1.00 43.47 85 ASP A C 1
ATOM 667 O O . ASP A 1 85 ? 6.996 -34.513 -8.610 1.00 43.47 85 ASP A O 1
ATOM 671 N N . LEU A 1 86 ? 5.141 -33.890 -7.504 1.00 49.72 86 LEU A N 1
ATOM 672 C CA . LEU A 1 86 ? 4.905 -32.677 -8.288 1.00 49.72 86 LEU A CA 1
ATOM 673 C C . LEU A 1 86 ? 5.232 -31.442 -7.446 1.00 49.72 86 LEU A C 1
ATOM 675 O O . LEU A 1 86 ? 4.862 -31.357 -6.270 1.00 49.72 86 LEU A O 1
ATOM 679 N N . THR A 1 87 ? 5.924 -30.479 -8.058 1.00 45.62 87 THR A N 1
ATOM 680 C CA . THR A 1 87 ? 6.373 -29.232 -7.421 1.00 45.62 87 THR A CA 1
ATOM 681 C C . THR A 1 87 ? 6.105 -28.023 -8.327 1.00 45.62 87 THR A C 1
ATOM 683 O O . THR A 1 87 ? 5.859 -28.162 -9.528 1.00 45.62 87 THR A O 1
ATOM 686 N N . GLY A 1 88 ? 6.108 -26.817 -7.752 1.00 45.91 88 GLY A N 1
ATOM 687 C CA . GLY A 1 88 ? 5.958 -25.559 -8.497 1.00 45.91 88 GLY A CA 1
ATOM 688 C C . GLY A 1 88 ? 4.655 -25.452 -9.307 1.00 45.91 88 GLY A C 1
ATOM 689 O O . GLY A 1 88 ? 3.591 -25.877 -8.860 1.00 45.91 88 GLY A O 1
ATOM 690 N N . ALA A 1 89 ? 4.743 -24.908 -10.526 1.00 47.34 89 ALA A N 1
ATOM 691 C CA . ALA A 1 89 ? 3.583 -24.577 -11.361 1.00 47.34 89 ALA A CA 1
ATOM 692 C C . ALA A 1 89 ? 2.676 -25.778 -11.704 1.00 47.34 89 ALA A C 1
ATOM 694 O O . ALA A 1 89 ? 1.494 -25.595 -11.994 1.00 47.34 89 ALA A O 1
ATOM 695 N N . GLU A 1 90 ? 3.201 -27.006 -11.690 1.00 45.47 90 GLU A N 1
ATOM 696 C CA . GLU A 1 90 ? 2.409 -28.224 -11.913 1.00 45.47 90 GLU A CA 1
ATOM 697 C C . GLU A 1 90 ? 1.577 -28.596 -10.677 1.00 45.47 90 GLU A C 1
ATOM 699 O O . GLU A 1 90 ? 0.408 -28.965 -10.805 1.00 45.47 90 GLU A O 1
ATOM 704 N N . ALA A 1 91 ? 2.140 -28.420 -9.477 1.00 49.78 91 ALA A N 1
ATOM 705 C CA . ALA A 1 91 ? 1.425 -28.595 -8.215 1.00 49.78 91 ALA A CA 1
ATOM 706 C C . ALA A 1 91 ? 0.335 -27.524 -8.020 1.00 49.78 91 ALA A C 1
ATOM 708 O O . ALA A 1 91 ? -0.765 -27.844 -7.564 1.00 49.78 91 ALA A O 1
ATOM 709 N N . ASP A 1 92 ? 0.604 -26.280 -8.427 1.00 47.00 92 ASP A N 1
ATOM 710 C CA . ASP A 1 92 ? -0.355 -25.169 -8.350 1.00 47.00 92 ASP A CA 1
ATOM 711 C C . ASP A 1 92 ? -1.579 -25.396 -9.245 1.00 47.00 92 ASP A C 1
ATOM 713 O O . ASP A 1 92 ? -2.716 -25.160 -8.828 1.00 47.00 92 ASP A O 1
ATOM 717 N N . LYS A 1 93 ? -1.365 -25.934 -10.453 1.00 49.59 93 LYS A N 1
ATOM 718 C CA . LYS A 1 93 ? -2.446 -26.302 -11.381 1.00 49.59 93 LYS A CA 1
ATOM 719 C C . LYS A 1 93 ? -3.358 -27.382 -10.795 1.00 49.59 93 LYS A C 1
ATOM 721 O O . LYS A 1 93 ? -4.576 -27.274 -10.898 1.00 49.59 93 LYS A O 1
ATOM 726 N N . ILE A 1 94 ? -2.794 -28.395 -10.136 1.00 48.75 94 ILE A N 1
ATOM 727 C CA . ILE A 1 94 ? -3.574 -29.478 -9.514 1.00 48.75 94 ILE A CA 1
ATOM 728 C C . ILE A 1 94 ? -4.314 -28.992 -8.261 1.00 48.75 94 ILE A C 1
ATOM 730 O O . ILE A 1 94 ? -5.481 -29.331 -8.063 1.00 48.75 94 ILE A O 1
ATOM 734 N N . ALA A 1 95 ? -3.676 -28.163 -7.433 1.00 45.22 95 ALA A N 1
ATOM 735 C CA . ALA A 1 95 ? -4.296 -27.592 -6.239 1.00 45.22 95 ALA A CA 1
ATOM 736 C C . ALA A 1 95 ? -5.487 -26.671 -6.575 1.00 45.22 95 ALA A C 1
ATOM 738 O O . ALA A 1 95 ? -6.509 -26.720 -5.887 1.00 45.22 95 ALA A O 1
ATOM 739 N N . ALA A 1 96 ? -5.385 -25.890 -7.658 1.00 42.72 96 ALA A N 1
ATOM 740 C CA . ALA A 1 96 ? -6.470 -25.050 -8.166 1.00 42.72 96 ALA A CA 1
ATOM 741 C C . ALA A 1 96 ? -7.683 -25.876 -8.635 1.00 42.72 96 ALA A C 1
ATOM 743 O O . ALA A 1 96 ? -8.820 -25.536 -8.313 1.00 42.72 96 ALA A O 1
ATOM 744 N N . VAL A 1 97 ? -7.445 -26.999 -9.323 1.00 40.78 97 VAL A N 1
ATOM 745 C CA . VAL A 1 97 ? -8.496 -27.921 -9.797 1.00 40.78 97 VAL A CA 1
ATOM 746 C C . VAL A 1 97 ? -9.231 -28.607 -8.640 1.00 40.78 97 VAL A C 1
ATOM 748 O O . VAL A 1 97 ? -10.436 -28.834 -8.719 1.00 40.78 97 VAL A O 1
ATOM 751 N N . LEU A 1 98 ? -8.536 -28.908 -7.541 1.00 38.97 98 LEU A N 1
ATOM 752 C CA . LEU A 1 98 ? -9.126 -29.535 -6.351 1.00 38.97 98 LEU A CA 1
ATOM 753 C C . LEU A 1 98 ? -9.843 -28.541 -5.420 1.00 38.97 98 LEU A C 1
ATOM 755 O O . LEU A 1 98 ? -10.326 -28.941 -4.362 1.00 38.97 98 LEU A O 1
ATOM 759 N N . GLY A 1 99 ? -9.900 -27.251 -5.774 1.00 34.78 99 GLY A N 1
ATOM 760 C CA . GLY A 1 99 ? -10.475 -26.209 -4.918 1.00 34.78 99 GLY A CA 1
ATOM 761 C C . GLY A 1 99 ? -9.645 -25.918 -3.660 1.00 34.78 99 GLY A C 1
ATOM 762 O O . GLY A 1 99 ? -10.123 -25.256 -2.742 1.00 34.78 99 GLY A O 1
ATOM 763 N N . ILE A 1 100 ? -8.393 -26.385 -3.609 1.00 38.03 100 ILE A N 1
ATOM 764 C CA . ILE A 1 100 ? -7.449 -26.151 -2.509 1.00 38.03 100 ILE A CA 1
ATOM 765 C C . ILE A 1 100 ? -6.599 -24.925 -2.875 1.00 38.03 100 ILE A C 1
ATOM 767 O O . ILE A 1 100 ? -5.394 -25.012 -3.125 1.00 38.03 100 ILE A O 1
ATOM 771 N N . ALA A 1 101 ? -7.242 -23.761 -2.964 1.00 34.66 101 ALA A N 1
ATOM 772 C CA . ALA A 1 101 ? -6.557 -22.506 -3.249 1.00 34.66 101 ALA A CA 1
ATOM 773 C C . ALA A 1 101 ? -5.691 -22.082 -2.046 1.00 34.66 101 ALA A C 1
ATOM 775 O O . ALA A 1 101 ? -6.214 -21.738 -0.988 1.00 34.66 101 ALA A O 1
ATOM 776 N N . THR A 1 102 ? -4.364 -22.078 -2.206 1.00 36.22 102 THR A N 1
ATOM 777 C CA . THR A 1 102 ? -3.432 -21.458 -1.242 1.00 36.22 102 THR A CA 1
ATOM 778 C C . THR A 1 102 ? -2.279 -20.780 -1.986 1.00 36.22 102 THR A C 1
ATOM 780 O O . THR A 1 102 ? -1.337 -21.418 -2.447 1.00 36.22 102 THR A O 1
ATOM 783 N N . LEU A 1 103 ? -2.356 -19.463 -2.150 1.00 31.94 103 LEU A N 1
ATOM 784 C CA . LEU A 1 103 ? -1.303 -18.690 -2.811 1.00 31.94 103 LEU A CA 1
ATOM 785 C C . LEU A 1 103 ? -0.055 -18.617 -1.909 1.00 31.94 103 LEU A C 1
ATOM 787 O O . LEU A 1 103 ? -0.158 -18.193 -0.759 1.00 31.94 103 LEU A O 1
ATOM 791 N N . GLY A 1 104 ? 1.113 -19.007 -2.437 1.00 37.41 104 GLY A N 1
ATOM 792 C CA . GLY A 1 104 ? 2.424 -18.643 -1.875 1.00 37.41 104 GLY A CA 1
ATOM 793 C C . GLY A 1 104 ? 3.097 -19.612 -0.890 1.00 37.41 104 GLY A C 1
ATOM 794 O O . GLY A 1 104 ? 3.935 -19.167 -0.110 1.00 37.41 104 GLY A O 1
ATOM 795 N N . MET A 1 105 ? 2.772 -20.908 -0.894 1.00 34.19 105 MET A N 1
ATOM 796 C CA . MET A 1 105 ? 3.559 -21.918 -0.162 1.00 34.19 105 MET A CA 1
ATOM 797 C C . MET A 1 105 ? 4.390 -22.739 -1.151 1.00 34.19 105 MET A C 1
ATOM 799 O O . MET A 1 105 ? 3.836 -23.193 -2.150 1.00 34.19 105 MET A O 1
ATOM 803 N N . ASP A 1 106 ? 5.673 -22.987 -0.861 1.00 40.66 106 ASP A N 1
ATOM 804 C CA . ASP A 1 106 ? 6.384 -24.117 -1.473 1.00 40.66 106 ASP A CA 1
ATOM 805 C C . ASP A 1 106 ? 5.596 -25.385 -1.134 1.00 40.66 106 ASP A C 1
ATOM 807 O O . ASP A 1 106 ? 5.174 -25.545 0.014 1.00 40.66 106 ASP A O 1
ATOM 811 N N . ARG A 1 107 ? 5.341 -26.260 -2.112 1.00 49.19 107 ARG A N 1
ATOM 812 C CA . ARG A 1 107 ? 4.561 -27.486 -1.897 1.00 49.19 107 ARG A CA 1
ATOM 813 C C . ARG A 1 107 ? 5.261 -28.703 -2.462 1.00 49.19 107 ARG A C 1
ATOM 815 O O . ARG A 1 107 ? 5.836 -28.656 -3.549 1.00 49.19 107 ARG A O 1
ATOM 822 N N . LYS A 1 108 ? 5.067 -29.815 -1.761 1.00 41.88 108 LYS A N 1
ATOM 823 C CA . LYS A 1 108 ? 5.204 -31.161 -2.299 1.00 41.88 108 LYS A CA 1
ATOM 824 C C . LYS A 1 108 ? 3.803 -31.770 -2.392 1.00 41.88 108 LYS A C 1
ATOM 826 O O . LYS A 1 108 ? 3.112 -31.872 -1.377 1.00 41.88 108 LYS A O 1
ATOM 831 N N . VAL A 1 109 ? 3.362 -32.101 -3.605 1.00 44.31 109 VAL A N 1
ATOM 832 C CA . VAL A 1 109 ? 2.101 -32.819 -3.838 1.00 44.31 109 VAL A CA 1
ATOM 833 C C . VAL A 1 109 ? 2.444 -34.248 -4.222 1.00 44.31 109 VAL A C 1
ATOM 835 O O . VAL A 1 109 ? 3.063 -34.473 -5.262 1.00 44.31 109 VAL A O 1
ATOM 838 N N . GLU A 1 110 ? 2.030 -35.199 -3.387 1.00 41.59 110 GLU A N 1
ATOM 839 C CA . GLU A 1 110 ? 2.157 -36.625 -3.671 1.00 41.59 110 GLU A CA 1
ATOM 840 C C . GLU A 1 110 ? 0.781 -37.199 -4.035 1.00 41.59 110 GLU A C 1
ATOM 842 O O . GLU A 1 110 ? -0.207 -37.040 -3.306 1.00 41.59 110 GLU A O 1
ATOM 847 N N . ILE A 1 111 ? 0.709 -37.857 -5.193 1.00 46.88 111 ILE A N 1
ATOM 848 C CA . ILE A 1 111 ? -0.499 -38.533 -5.670 1.00 46.88 111 ILE A CA 1
ATOM 849 C C . ILE A 1 111 ? -0.407 -40.006 -5.273 1.00 46.88 111 ILE A C 1
ATOM 851 O O . ILE A 1 111 ? 0.347 -40.780 -5.871 1.00 46.88 111 ILE A O 1
ATOM 855 N N . ILE A 1 112 ? -1.205 -40.395 -4.280 1.00 42.22 112 ILE A N 1
ATOM 856 C CA . ILE A 1 112 ? -1.244 -41.752 -3.735 1.00 42.22 112 ILE A CA 1
ATOM 857 C C . ILE A 1 112 ? -2.444 -42.501 -4.325 1.00 42.22 112 ILE A C 1
ATOM 859 O O . ILE A 1 112 ? -3.532 -41.951 -4.537 1.00 42.22 112 ILE A O 1
ATOM 863 N N . ARG A 1 11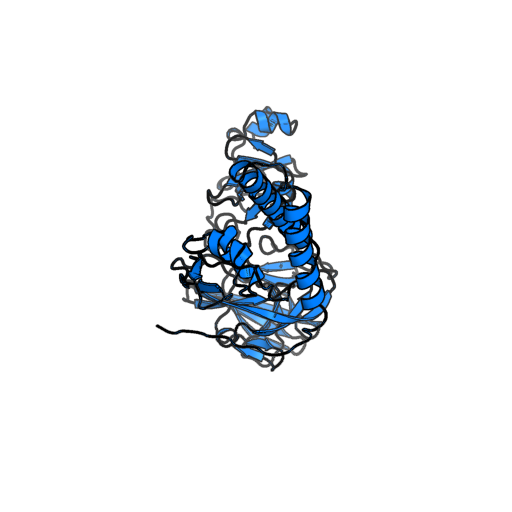3 ? -2.259 -43.798 -4.584 1.00 41.59 113 ARG A N 1
ATOM 864 C CA . ARG A 1 113 ? -3.342 -44.694 -5.003 1.00 41.59 113 ARG A CA 1
ATOM 865 C C . ARG A 1 113 ? -4.383 -44.807 -3.885 1.00 41.59 113 ARG A C 1
ATOM 867 O O . ARG A 1 113 ? -4.094 -45.343 -2.818 1.00 41.59 113 ARG A O 1
ATOM 874 N N . GLY A 1 114 ? -5.595 -44.315 -4.133 1.00 39.88 114 GLY A N 1
ATOM 875 C CA . GLY A 1 114 ? -6.748 -44.584 -3.277 1.00 39.88 114 GLY A CA 1
ATOM 876 C C . GLY A 1 114 ? -7.381 -45.945 -3.576 1.00 39.88 114 GLY A C 1
ATOM 877 O O . GLY A 1 114 ? -7.065 -46.602 -4.569 1.00 39.88 114 GLY A O 1
ATOM 878 N N . VAL A 1 115 ? -8.292 -46.379 -2.704 1.00 31.12 115 VAL A N 1
ATOM 879 C CA . VAL A 1 115 ? -9.086 -47.600 -2.905 1.00 31.12 115 VAL A CA 1
ATOM 880 C C . VAL A 1 115 ? -10.219 -47.301 -3.902 1.00 31.12 115 VAL A C 1
ATOM 882 O O . VAL A 1 115 ? -11.045 -46.419 -3.660 1.00 31.12 115 VAL A O 1
ATOM 885 N N . GLY A 1 116 ? -10.264 -48.026 -5.027 1.00 41.47 116 GLY A N 1
ATOM 886 C CA . GLY A 1 116 ? -11.241 -47.820 -6.112 1.00 41.47 116 GLY A CA 1
ATOM 887 C C . GLY A 1 116 ? -10.875 -46.676 -7.074 1.00 41.47 116 GLY A C 1
ATOM 888 O O . GLY A 1 116 ? -9.708 -46.334 -7.226 1.00 41.47 116 GLY A O 1
ATOM 889 N N . SER A 1 117 ? -11.861 -46.063 -7.741 1.00 34.53 117 SER A N 1
ATOM 890 C CA . SER A 1 117 ? -11.675 -44.958 -8.713 1.00 34.53 117 SER A CA 1
ATOM 891 C C . SER A 1 117 ? -11.369 -43.590 -8.072 1.00 34.53 117 SER A C 1
ATOM 893 O O . SER A 1 117 ? -11.603 -42.550 -8.685 1.00 34.53 117 SER A O 1
ATOM 895 N N . LYS A 1 118 ? -10.919 -43.567 -6.812 1.00 34.75 118 LYS A N 1
ATOM 896 C CA . LYS A 1 118 ? -10.683 -42.346 -6.031 1.00 34.75 118 LYS A CA 1
ATOM 897 C C . LYS A 1 118 ? -9.183 -42.087 -5.901 1.00 34.75 118 LYS A C 1
ATOM 899 O O . LYS A 1 118 ? -8.423 -42.995 -5.580 1.00 34.75 118 LYS A O 1
ATOM 904 N N . ILE A 1 119 ? -8.769 -40.842 -6.120 1.00 39.00 119 ILE A N 1
ATOM 905 C CA . ILE A 1 119 ? -7.386 -40.394 -5.919 1.00 39.00 119 ILE A CA 1
ATOM 906 C C . ILE A 1 119 ? -7.259 -39.825 -4.506 1.00 39.00 119 ILE A C 1
ATOM 908 O O . ILE A 1 119 ? -8.101 -39.029 -4.091 1.00 39.00 119 ILE A O 1
ATOM 912 N N . LEU A 1 120 ? -6.213 -40.223 -3.780 1.00 36.34 120 LEU A N 1
ATOM 913 C CA . LEU A 1 120 ? -5.824 -39.579 -2.529 1.00 36.34 120 LEU A CA 1
ATOM 914 C C . LEU A 1 120 ? -4.647 -38.653 -2.824 1.00 36.34 120 LEU A C 1
ATOM 916 O O . LEU A 1 120 ? -3.607 -39.091 -3.308 1.00 36.34 120 LEU A O 1
ATOM 920 N N . VAL A 1 121 ? -4.828 -37.364 -2.557 1.00 40.84 121 VAL A N 1
ATOM 921 C CA . VAL A 1 121 ? -3.772 -36.362 -2.708 1.00 40.84 121 VAL A CA 1
ATOM 922 C C . VAL A 1 121 ? -3.287 -35.998 -1.319 1.00 40.84 121 VAL A C 1
ATOM 924 O O . VAL A 1 121 ? -4.059 -35.478 -0.510 1.00 40.84 121 VAL A O 1
ATOM 927 N N . GLN A 1 122 ? -2.021 -36.289 -1.036 1.00 39.56 122 GLN A N 1
ATOM 928 C CA . GLN A 1 122 ? -1.392 -35.879 0.208 1.00 39.56 122 GLN A CA 1
ATOM 929 C C . GLN A 1 122 ? -0.655 -34.567 -0.047 1.00 39.56 122 GLN A C 1
ATOM 931 O O . GLN A 1 122 ? 0.289 -34.495 -0.833 1.00 39.56 122 GLN A O 1
ATOM 936 N N . VAL A 1 123 ? -1.142 -33.503 0.589 1.00 39.50 123 VAL A N 1
ATOM 937 C CA . VAL A 1 123 ? -0.499 -32.190 0.565 1.00 39.50 123 VAL A CA 1
ATOM 938 C C . VAL A 1 123 ? 0.260 -32.043 1.872 1.00 39.50 123 VAL A C 1
ATOM 940 O O . VAL A 1 123 ? -0.347 -31.851 2.928 1.00 39.50 123 VAL A O 1
ATOM 943 N N . GLU A 1 124 ? 1.585 -32.138 1.823 1.00 38.50 124 GLU A N 1
ATOM 944 C CA . GLU A 1 124 ? 2.396 -31.759 2.974 1.00 38.50 124 GLU A CA 1
ATOM 945 C C . GLU A 1 124 ? 2.511 -30.236 3.019 1.00 38.50 124 GLU A C 1
ATOM 947 O O . GLU A 1 124 ? 2.978 -29.587 2.082 1.00 38.50 124 GLU A O 1
ATOM 952 N N . LYS A 1 125 ? 2.043 -29.649 4.125 1.00 35.22 125 LYS A N 1
ATOM 953 C CA . LYS A 1 125 ? 2.221 -28.227 4.404 1.00 35.22 125 LYS A CA 1
ATOM 954 C C . LYS A 1 125 ? 3.673 -28.005 4.806 1.00 35.22 125 LYS A C 1
ATOM 956 O O . LYS A 1 125 ? 4.007 -28.040 5.988 1.00 35.22 125 LYS A O 1
ATOM 961 N N . THR A 1 126 ? 4.530 -27.734 3.836 1.00 31.64 126 THR A N 1
ATOM 962 C CA . THR A 1 126 ? 5.781 -27.036 4.103 1.00 31.64 126 THR A CA 1
ATOM 963 C C . THR A 1 126 ? 5.412 -25.632 4.574 1.00 31.64 126 THR A C 1
ATOM 965 O O . THR A 1 126 ? 4.992 -24.773 3.803 1.00 31.64 126 THR A O 1
ATOM 968 N N . ILE A 1 127 ? 5.469 -25.419 5.893 1.00 30.39 127 ILE A N 1
ATOM 969 C CA . ILE A 1 127 ? 5.458 -24.073 6.469 1.00 30.39 127 ILE A CA 1
ATOM 970 C C . ILE A 1 127 ? 6.616 -23.346 5.781 1.00 30.39 127 ILE A C 1
ATOM 972 O O . ILE A 1 127 ? 7.727 -23.876 5.834 1.00 30.39 127 ILE A O 1
ATOM 976 N N . PRO A 1 128 ? 6.408 -22.183 5.141 1.00 30.98 128 PRO A N 1
ATOM 977 C CA . PRO A 1 128 ? 7.530 -21.394 4.668 1.00 30.98 128 PRO A CA 1
ATOM 978 C C . PRO A 1 128 ? 8.408 -21.098 5.887 1.00 30.98 128 PRO A C 1
ATOM 980 O O . PRO A 1 128 ? 8.048 -20.304 6.752 1.00 30.98 128 PRO A O 1
ATOM 983 N N . THR A 1 129 ? 9.552 -21.770 5.999 1.00 27.38 129 THR A N 1
ATOM 984 C CA . THR A 1 129 ? 10.552 -21.513 7.045 1.00 27.38 129 THR A CA 1
ATOM 985 C C . THR A 1 129 ? 11.360 -20.251 6.745 1.00 27.38 129 THR A C 1
ATOM 987 O O . THR A 1 129 ? 12.339 -19.964 7.428 1.00 27.38 129 THR A O 1
ATOM 990 N N . SER A 1 130 ? 10.945 -19.477 5.741 1.00 32.09 130 SER A N 1
ATOM 991 C CA . SER A 1 130 ? 11.512 -18.181 5.414 1.00 32.09 130 SER A CA 1
ATOM 992 C C . SER A 1 130 ? 10.493 -17.094 5.769 1.00 32.09 130 SER A C 1
ATOM 994 O O . SER A 1 130 ? 9.385 -17.119 5.229 1.00 32.09 130 SER A O 1
ATOM 996 N N . PRO A 1 131 ? 10.813 -16.150 6.675 1.00 30.98 131 PRO A N 1
ATOM 997 C CA . PRO A 1 131 ? 9.936 -15.020 6.951 1.00 30.98 131 PRO A CA 1
ATOM 998 C C . PRO A 1 131 ? 9.683 -14.267 5.643 1.00 30.98 131 PRO A C 1
ATOM 1000 O O . PRO A 1 131 ? 10.634 -13.855 4.973 1.00 30.98 131 PRO A O 1
ATOM 1003 N N . LEU A 1 132 ? 8.411 -14.102 5.273 1.00 38.19 132 LEU A N 1
ATOM 1004 C CA . LEU A 1 132 ? 8.005 -13.300 4.122 1.00 38.19 132 LEU A CA 1
ATOM 1005 C C . LEU A 1 132 ? 8.380 -11.842 4.408 1.00 38.19 132 LEU A C 1
ATOM 1007 O O . LEU A 1 132 ? 7.666 -11.081 5.058 1.00 38.19 132 LEU A O 1
ATOM 1011 N N . LYS A 1 133 ? 9.585 -11.477 3.982 1.00 38.12 133 LYS A N 1
ATOM 1012 C CA . LYS A 1 133 ? 10.178 -10.163 4.188 1.00 38.12 133 LYS A CA 1
ATOM 1013 C C . LYS A 1 133 ? 9.425 -9.158 3.309 1.00 38.12 133 LYS A C 1
ATOM 1015 O O . LYS A 1 133 ? 9.420 -9.320 2.095 1.00 38.12 133 LYS A O 1
ATOM 1020 N N . ASN A 1 134 ? 8.859 -8.121 3.935 1.00 48.16 134 ASN A N 1
ATOM 1021 C CA . ASN A 1 134 ? 8.112 -6.993 3.341 1.00 48.16 134 ASN A CA 1
ATOM 1022 C C . ASN A 1 134 ? 6.604 -7.229 3.135 1.00 48.16 134 ASN A C 1
ATOM 1024 O O . ASN A 1 134 ? 6.123 -7.242 2.008 1.00 48.16 134 ASN A O 1
ATOM 1028 N N . MET A 1 135 ? 5.827 -7.330 4.218 1.00 60.12 135 MET A N 1
ATOM 1029 C CA . MET A 1 135 ? 4.361 -7.292 4.114 1.00 60.12 135 MET A CA 1
ATOM 1030 C C . MET A 1 135 ? 3.784 -6.159 4.973 1.00 60.12 135 MET A C 1
ATOM 1032 O O . MET A 1 135 ? 3.939 -6.160 6.190 1.00 60.12 135 MET A O 1
ATOM 1036 N N . CYS A 1 136 ? 3.102 -5.188 4.375 1.00 69.38 136 CYS A N 1
ATOM 1037 C CA . CYS A 1 136 ? 2.272 -4.164 5.031 1.00 69.38 136 CYS A CA 1
ATOM 1038 C C . CYS A 1 136 ? 1.425 -4.811 6.107 1.00 69.38 136 CYS A C 1
ATOM 1040 O O . CYS A 1 136 ? 0.691 -5.733 5.799 1.00 69.38 136 CYS A O 1
ATOM 1042 N N . SER A 1 137 ? 1.547 -4.412 7.363 1.00 83.88 137 SER A N 1
ATOM 1043 C CA . SER A 1 137 ? 0.915 -5.152 8.454 1.00 83.88 137 SER A CA 1
ATOM 1044 C C . SER A 1 137 ? 0.537 -4.228 9.609 1.00 83.88 137 SER A C 1
ATOM 1046 O O . SER A 1 137 ? 1.151 -3.179 9.790 1.00 83.88 137 SER A O 1
ATOM 1048 N N . PHE A 1 138 ? -0.443 -4.644 10.409 1.00 93.62 138 PHE A N 1
ATOM 1049 C CA . PHE A 1 138 ? -0.981 -3.914 11.560 1.00 93.62 138 PHE A CA 1
ATOM 1050 C C . PHE A 1 138 ? -0.755 -4.642 12.876 1.00 93.62 138 PHE A C 1
ATOM 1052 O O . PHE A 1 138 ? -0.646 -5.865 12.895 1.00 93.62 138 PHE A O 1
ATOM 1059 N N . ARG A 1 139 ? -0.743 -3.919 13.999 1.00 95.81 139 ARG A N 1
ATOM 1060 C CA . ARG A 1 139 ? -0.780 -4.552 15.324 1.00 95.81 139 ARG A CA 1
ATOM 1061 C C . ARG A 1 139 ? -2.024 -5.443 15.439 1.00 95.81 139 ARG A C 1
ATOM 1063 O O . ARG A 1 139 ? -3.075 -5.124 14.891 1.00 95.81 139 ARG A O 1
ATOM 1070 N N . GLY A 1 140 ? -1.891 -6.589 16.104 1.00 92.56 140 GLY A N 1
ATOM 1071 C CA . GLY A 1 140 ? -2.906 -7.651 16.068 1.00 92.56 140 GLY A CA 1
ATOM 1072 C C . GLY A 1 140 ? -4.286 -7.276 16.620 1.00 92.56 140 GLY A C 1
ATOM 1073 O O . GLY A 1 140 ? -5.283 -7.879 16.226 1.00 92.56 140 GLY A O 1
ATOM 1074 N N . ASP A 1 141 ? -4.342 -6.284 17.501 1.00 95.75 141 ASP A N 1
ATOM 1075 C CA . ASP A 1 141 ? -5.548 -5.736 18.121 1.00 95.75 141 ASP A CA 1
ATOM 1076 C C . ASP A 1 141 ? -6.266 -4.681 17.261 1.00 95.75 141 ASP A C 1
ATOM 1078 O O . ASP A 1 141 ? -7.403 -4.345 17.569 1.00 95.75 141 ASP A O 1
ATOM 1082 N N . MET A 1 142 ? -5.648 -4.189 16.179 1.00 97.75 142 MET A N 1
ATOM 1083 C CA . MET A 1 142 ? -6.307 -3.276 15.239 1.00 97.75 142 MET A CA 1
ATOM 1084 C C . MET A 1 142 ? -7.505 -3.964 14.593 1.00 97.75 142 MET A C 1
ATOM 1086 O O . MET A 1 142 ? -7.431 -5.141 14.231 1.00 97.75 142 MET A O 1
ATOM 1090 N N . GLU A 1 143 ? -8.612 -3.246 14.433 1.00 98.12 143 GLU A N 1
ATOM 1091 C CA . GLU A 1 143 ? -9.888 -3.876 14.109 1.00 98.12 143 GLU A CA 1
ATOM 1092 C C . GLU A 1 143 ? -10.285 -3.665 12.652 1.00 98.12 143 GLU A C 1
ATOM 1094 O O . GLU A 1 143 ? -10.403 -2.537 12.180 1.00 98.12 143 GLU A O 1
ATOM 1099 N N . VAL A 1 144 ? -10.551 -4.755 11.935 1.00 98.00 144 VAL A N 1
ATOM 1100 C CA . VAL A 1 144 ? -11.025 -4.721 10.546 1.00 98.00 144 VAL A CA 1
ATOM 1101 C C . VAL A 1 144 ? -12.549 -4.779 10.529 1.00 98.00 144 VAL A C 1
ATOM 1103 O O . VAL A 1 144 ? -13.156 -5.553 11.274 1.00 98.00 144 VAL A O 1
ATOM 1106 N N . LYS A 1 145 ? -13.184 -3.987 9.660 1.00 98.00 145 LYS A N 1
ATOM 1107 C CA . LYS A 1 145 ? -14.641 -4.018 9.465 1.00 98.00 145 LYS A CA 1
ATOM 1108 C C . LYS A 1 145 ? -15.034 -5.326 8.775 1.00 98.00 145 LYS A C 1
ATOM 1110 O O . LYS A 1 145 ? -14.756 -5.513 7.592 1.00 98.00 145 LYS A O 1
ATOM 1115 N N . THR A 1 146 ? -15.682 -6.235 9.497 1.00 96.75 146 THR A N 1
ATOM 1116 C CA . THR A 1 146 ? -16.171 -7.518 8.962 1.00 96.75 146 THR A CA 1
ATOM 1117 C C . THR A 1 146 ? -17.689 -7.515 8.801 1.00 96.75 146 THR A C 1
ATOM 1119 O O . THR A 1 146 ? -18.374 -6.589 9.243 1.00 96.75 146 THR A O 1
ATOM 1122 N N . SER A 1 147 ? -18.250 -8.561 8.192 1.00 91.19 147 SER A N 1
ATOM 1123 C CA . SER A 1 147 ? -19.709 -8.761 8.155 1.00 91.19 147 SER A CA 1
ATOM 1124 C C . SER A 1 147 ? -20.331 -8.980 9.543 1.00 91.19 147 SER A C 1
ATOM 1126 O O . SER A 1 147 ? -21.541 -8.861 9.698 1.00 91.19 147 SER A O 1
ATOM 1128 N N . LYS A 1 148 ? -19.506 -9.264 10.561 1.00 92.69 148 LYS A N 1
ATOM 1129 C CA . LYS A 1 148 ? -19.896 -9.470 11.966 1.00 92.69 148 LYS A CA 1
ATOM 1130 C C . LYS A 1 148 ? -19.542 -8.272 12.862 1.00 92.69 148 LYS A C 1
ATOM 1132 O O . LYS A 1 148 ? -19.476 -8.422 14.077 1.00 92.69 148 LYS A O 1
ATOM 1137 N N . GLY A 1 149 ? -19.267 -7.107 12.272 1.00 95.44 149 GLY A N 1
ATOM 1138 C CA . GLY A 1 149 ? -18.755 -5.928 12.977 1.00 95.44 149 GLY A CA 1
ATOM 1139 C C . GLY A 1 149 ? -17.228 -5.834 12.955 1.00 95.44 149 GLY A C 1
ATOM 1140 O O . GLY A 1 149 ? -16.555 -6.566 12.223 1.00 95.44 149 GLY A O 1
ATOM 1141 N N . TYR A 1 150 ? -16.672 -4.901 13.725 1.00 97.81 150 TYR A N 1
ATOM 1142 C CA . TYR A 1 150 ? -15.223 -4.747 13.858 1.00 97.81 150 TYR A CA 1
ATOM 1143 C C . TYR A 1 150 ? -14.632 -5.907 14.665 1.00 97.81 150 TYR A C 1
ATOM 1145 O O . TYR A 1 150 ? -15.177 -6.295 15.696 1.00 97.81 150 TYR A O 1
ATOM 1153 N N . ARG A 1 151 ? -13.555 -6.507 14.149 1.00 97.50 151 ARG A N 1
ATOM 1154 C CA . ARG A 1 151 ? -12.847 -7.619 14.799 1.00 97.50 151 ARG A CA 1
ATOM 1155 C C . ARG A 1 151 ? -11.336 -7.402 14.735 1.00 97.50 151 ARG A C 1
ATOM 1157 O O . ARG A 1 151 ? -10.857 -6.996 13.674 1.00 97.50 151 ARG A O 1
ATOM 1164 N N . PRO A 1 152 ? -10.574 -7.751 15.788 1.00 97.56 152 PRO A N 1
ATOM 1165 C CA . PRO A 1 152 ? -9.114 -7.699 15.766 1.00 97.56 152 PRO A CA 1
ATOM 1166 C C . PRO A 1 152 ? -8.533 -8.477 14.586 1.00 97.56 152 PRO A C 1
ATOM 1168 O O . PRO A 1 152 ? -8.917 -9.631 14.367 1.00 97.56 152 PRO A O 1
ATOM 1171 N N . ILE A 1 153 ? -7.582 -7.891 13.861 1.00 95.12 153 ILE A N 1
ATOM 1172 C CA . ILE A 1 153 ? -6.992 -8.480 12.654 1.00 95.12 153 ILE A CA 1
ATOM 1173 C C . ILE A 1 153 ? -6.341 -9.840 12.932 1.00 95.12 153 ILE A C 1
ATOM 1175 O O . ILE A 1 153 ? -6.454 -10.746 12.111 1.00 95.12 153 ILE A O 1
ATOM 1179 N N . GLN A 1 154 ? -5.763 -10.037 14.123 1.00 90.81 154 GLN A N 1
ATOM 1180 C CA . GLN A 1 154 ? -5.188 -11.324 14.532 1.00 90.81 154 GLN A CA 1
ATOM 1181 C C . GLN A 1 154 ? -6.232 -12.440 14.699 1.00 90.81 154 GLN A C 1
ATOM 1183 O O . GLN A 1 154 ? -5.889 -13.619 14.667 1.00 90.81 154 GLN A O 1
ATOM 1188 N N . SER A 1 155 ? -7.508 -12.084 14.882 1.00 91.62 155 SER A N 1
ATOM 1189 C CA . SER A 1 155 ? -8.612 -13.036 15.057 1.00 91.62 155 SER A CA 1
ATOM 1190 C C . SER A 1 155 ? -9.302 -13.422 13.746 1.00 91.62 155 SER A C 1
ATOM 1192 O O . SER A 1 155 ? -10.172 -14.292 13.752 1.00 91.62 155 SER A O 1
ATOM 1194 N N . ILE A 1 156 ? -8.971 -12.752 12.637 1.00 84.88 156 ILE A N 1
ATOM 1195 C CA . ILE A 1 156 ? -9.635 -12.934 11.342 1.00 84.88 156 ILE A CA 1
ATOM 1196 C C . ILE A 1 156 ? -9.019 -14.108 10.600 1.00 84.88 156 ILE A C 1
ATOM 1198 O O . ILE A 1 156 ? -7.816 -14.154 10.387 1.00 84.88 156 ILE A O 1
ATOM 1202 N N . THR A 1 157 ? -9.839 -15.046 10.157 1.00 72.19 157 THR A N 1
ATOM 1203 C CA . THR A 1 157 ? -9.373 -16.293 9.542 1.00 72.19 157 THR A CA 1
ATOM 1204 C C . THR A 1 157 ? -9.790 -16.391 8.081 1.00 72.19 157 THR A C 1
ATOM 1206 O O . THR A 1 157 ? -10.654 -15.652 7.611 1.00 72.19 157 THR A O 1
ATOM 1209 N N . GLN A 1 158 ? -9.163 -17.304 7.338 1.00 68.25 158 GLN A N 1
ATOM 1210 C CA . GLN A 1 158 ? -9.591 -17.624 5.979 1.00 68.25 158 GLN A CA 1
ATOM 1211 C C . GLN A 1 158 ? -11.087 -17.979 5.966 1.00 68.25 158 GLN A C 1
ATOM 1213 O O . GLN A 1 158 ? -11.550 -18.761 6.793 1.00 68.25 158 GLN A O 1
ATOM 1218 N N . GLY A 1 159 ? -11.838 -17.406 5.026 1.00 60.50 159 GLY A N 1
ATOM 1219 C CA . GLY A 1 159 ? -13.293 -17.560 4.941 1.00 60.50 159 GLY A CA 1
ATOM 1220 C C . GLY A 1 159 ? -14.105 -16.480 5.658 1.00 60.50 159 GLY A C 1
ATOM 1221 O O . GLY A 1 159 ? -15.294 -16.349 5.372 1.00 60.50 159 GLY A O 1
ATOM 1222 N N . ASP A 1 160 ? -13.492 -15.669 6.528 1.00 72.56 160 ASP A N 1
ATOM 1223 C CA . ASP A 1 160 ? -14.151 -14.470 7.050 1.00 72.56 160 ASP A CA 1
ATOM 1224 C C . ASP A 1 160 ? -14.387 -13.446 5.926 1.00 72.56 160 ASP A C 1
ATOM 1226 O O . ASP A 1 160 ? -13.672 -13.410 4.925 1.00 72.56 160 ASP A O 1
ATOM 1230 N N . TRP A 1 161 ? -15.397 -12.594 6.100 1.00 82.06 161 TRP A N 1
ATOM 1231 C CA . TRP A 1 161 ? -15.778 -11.575 5.122 1.00 82.06 161 TRP A CA 1
ATOM 1232 C C . TRP A 1 161 ? -15.445 -10.186 5.646 1.00 82.06 161 TRP A C 1
ATOM 1234 O O . TRP A 1 161 ? -15.937 -9.786 6.704 1.00 82.06 161 TRP A O 1
ATOM 1244 N N . VAL A 1 162 ? -14.643 -9.438 4.892 1.00 91.19 162 VAL A N 1
ATOM 1245 C CA . VAL A 1 162 ? -14.215 -8.078 5.236 1.00 91.19 162 VAL A CA 1
ATOM 1246 C C . VAL A 1 162 ? -14.839 -7.062 4.296 1.00 91.19 162 VAL A C 1
ATOM 1248 O O . VAL A 1 162 ? -15.031 -7.326 3.110 1.00 91.19 162 VAL A O 1
ATOM 1251 N N . TYR A 1 163 ? -15.194 -5.904 4.840 1.00 96.88 163 TYR A N 1
ATOM 1252 C CA . TYR A 1 163 ? -15.707 -4.791 4.060 1.00 96.88 163 TYR A CA 1
ATOM 1253 C C . TYR A 1 163 ? -14.565 -4.176 3.256 1.00 96.88 163 TYR A C 1
ATOM 1255 O O . TYR A 1 163 ? -13.495 -3.897 3.801 1.00 96.88 163 TYR A O 1
ATOM 1263 N N . SER A 1 164 ? -14.796 -3.989 1.965 1.00 91.75 164 SER A N 1
ATOM 1264 C CA . SER A 1 164 ? -13.787 -3.590 0.997 1.00 91.75 164 SER A CA 1
ATOM 1265 C C . SER A 1 164 ? -14.368 -2.590 -0.001 1.00 91.75 164 SER A C 1
ATOM 1267 O O . SER A 1 164 ? -15.586 -2.516 -0.188 1.00 91.75 164 SER A O 1
ATOM 1269 N N . LEU A 1 165 ? -13.490 -1.820 -0.634 1.00 88.56 165 LEU A N 1
ATOM 1270 C CA . LEU A 1 165 ? -13.823 -0.869 -1.687 1.00 88.56 165 LEU A CA 1
ATOM 1271 C C . LEU A 1 165 ? -12.960 -1.188 -2.909 1.00 88.56 165 LEU A C 1
ATOM 1273 O O . LEU A 1 165 ? -11.737 -1.287 -2.819 1.00 88.56 165 LEU A O 1
ATOM 1277 N N . ASP A 1 166 ? -13.614 -1.395 -4.045 1.00 79.75 166 ASP A N 1
ATOM 1278 C CA . ASP A 1 166 ? -12.944 -1.608 -5.321 1.00 79.75 166 ASP A CA 1
ATOM 1279 C C . ASP A 1 166 ? -12.436 -0.271 -5.867 1.00 79.75 166 ASP A C 1
ATOM 1281 O O . ASP A 1 166 ? -13.215 0.666 -6.056 1.00 79.75 166 ASP A O 1
ATOM 1285 N N . GLU A 1 167 ? -11.127 -0.171 -6.106 1.00 81.94 167 GLU A N 1
ATOM 1286 C CA . GLU A 1 167 ? -10.516 1.098 -6.498 1.00 81.94 167 GLU A CA 1
ATOM 1287 C C . GLU A 1 167 ? -10.983 1.597 -7.866 1.00 81.94 167 GLU A C 1
ATOM 1289 O O . GLU A 1 167 ? -11.107 2.803 -8.044 1.00 81.94 167 GLU A O 1
ATOM 1294 N N . VAL A 1 168 ? -11.275 0.701 -8.813 1.00 74.81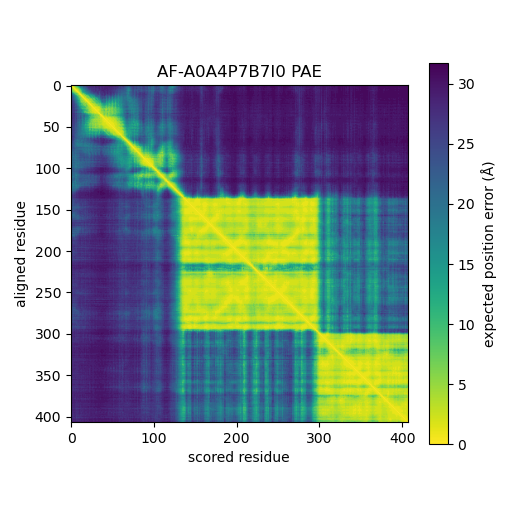 168 VAL A N 1
ATOM 1295 C CA . VAL A 1 168 ? -11.584 1.065 -10.203 1.00 74.81 168 VAL A CA 1
ATOM 1296 C C . VAL A 1 168 ? -13.050 1.456 -10.338 1.00 74.81 168 VAL A C 1
ATOM 1298 O O . VAL A 1 168 ? -13.387 2.489 -10.910 1.00 74.81 168 VAL A O 1
ATOM 1301 N N . SER A 1 169 ? -13.938 0.622 -9.806 1.00 76.31 169 SER A N 1
ATOM 1302 C CA . SER A 1 169 ? -15.384 0.807 -9.904 1.00 76.31 169 SER A CA 1
ATOM 1303 C C . SER A 1 169 ? -15.958 1.706 -8.810 1.00 76.31 169 SER A C 1
ATOM 1305 O O . SER A 1 169 ? -17.099 2.148 -8.941 1.00 76.31 169 SER A O 1
ATOM 1307 N N . GLY A 1 170 ? -15.215 1.946 -7.723 1.00 82.69 170 GLY A N 1
ATOM 1308 C CA . GLY A 1 170 ? -15.691 2.701 -6.562 1.00 82.69 170 GLY A CA 1
ATOM 1309 C C . GLY A 1 170 ? -16.812 1.998 -5.789 1.00 82.69 170 GLY A C 1
ATOM 1310 O O . GLY A 1 170 ? -17.524 2.637 -5.015 1.00 82.69 170 GLY A O 1
ATOM 1311 N N . LYS A 1 171 ? -17.020 0.693 -6.014 1.00 84.88 171 LYS A N 1
ATOM 1312 C CA . LYS A 1 171 ? -18.097 -0.074 -5.379 1.00 84.88 171 LYS A CA 1
ATOM 1313 C C . LYS A 1 171 ? -17.626 -0.717 -4.082 1.00 84.88 171 LYS A C 1
ATOM 1315 O O . LYS A 1 171 ? -16.649 -1.466 -4.053 1.00 84.88 171 LYS A O 1
ATOM 1320 N N . TYR A 1 172 ? -18.388 -0.480 -3.022 1.00 89.25 172 TYR A N 1
ATOM 1321 C CA . TYR A 1 172 ? -18.226 -1.176 -1.754 1.00 89.25 172 TYR A CA 1
ATOM 1322 C C . TYR A 1 172 ? -18.803 -2.591 -1.835 1.00 89.25 172 TYR A C 1
ATOM 1324 O O . TYR A 1 172 ? -19.874 -2.807 -2.404 1.00 89.25 172 TYR A O 1
ATOM 1332 N N . SER A 1 173 ? -18.107 -3.565 -1.254 1.00 83.25 173 SER A N 1
ATOM 1333 C CA . SER A 1 173 ? -18.600 -4.940 -1.137 1.00 83.25 173 SER A CA 1
ATOM 1334 C C . SER A 1 173 ? -17.877 -5.702 -0.030 1.00 83.25 173 SER A C 1
ATOM 1336 O O . SER A 1 173 ? -16.771 -5.345 0.374 1.00 83.25 173 SER A O 1
ATOM 1338 N N . TYR A 1 174 ? -18.501 -6.771 0.463 1.00 86.50 174 TYR A N 1
ATOM 1339 C CA . TYR A 1 174 ? -17.806 -7.733 1.309 1.00 86.50 174 TYR A CA 1
ATOM 1340 C C . TYR A 1 174 ? -17.004 -8.699 0.440 1.00 86.50 174 TYR A C 1
ATOM 1342 O O . TYR A 1 174 ? -17.534 -9.268 -0.516 1.00 86.50 174 TYR A O 1
ATOM 1350 N N . LYS A 1 175 ? -15.734 -8.896 0.794 1.00 80.94 175 LYS A N 1
ATOM 1351 C CA . LYS A 1 175 ? -14.815 -9.822 0.130 1.00 80.94 175 LYS A CA 1
ATOM 1352 C C . LYS A 1 175 ? -14.302 -10.858 1.113 1.00 80.94 175 LYS A C 1
ATOM 1354 O O . LYS A 1 175 ? -14.133 -10.573 2.300 1.00 80.94 175 LYS A O 1
ATOM 1359 N N . GLN A 1 176 ? -14.070 -12.062 0.612 1.00 63.53 176 GLN A N 1
ATOM 1360 C CA . GLN A 1 176 ? -13.591 -13.163 1.429 1.00 63.53 176 GLN A CA 1
ATOM 1361 C C . GLN A 1 176 ? -12.095 -12.998 1.719 1.00 63.53 176 GLN A C 1
ATOM 1363 O O . GLN A 1 176 ? -11.302 -12.629 0.850 1.00 63.53 176 GLN A O 1
ATOM 1368 N N . VAL A 1 177 ? -11.707 -13.297 2.954 1.00 65.19 177 VAL A N 1
ATOM 1369 C CA . VAL A 1 177 ? -10.311 -13.424 3.363 1.00 65.19 177 VAL A CA 1
ATOM 1370 C C . VAL A 1 177 ? -9.788 -14.762 2.858 1.00 65.19 177 VAL A C 1
ATOM 1372 O O . VAL A 1 177 ? -10.296 -15.824 3.219 1.00 65.19 177 VAL A O 1
ATOM 1375 N N . LEU A 1 178 ? -8.760 -14.712 2.020 1.00 52.97 178 LEU A N 1
ATOM 1376 C CA . LEU A 1 178 ? -8.091 -15.875 1.443 1.00 52.97 178 LEU A CA 1
ATOM 1377 C C . LEU A 1 178 ? -6.965 -16.391 2.348 1.00 52.97 178 LEU A C 1
ATOM 1379 O O . LEU A 1 178 ? -6.688 -17.586 2.354 1.00 52.97 178 LEU A O 1
ATOM 1383 N N . ALA A 1 179 ? -6.327 -15.509 3.124 1.00 50.34 179 ALA A N 1
ATOM 1384 C CA . ALA A 1 179 ? -5.268 -15.866 4.066 1.00 50.34 179 ALA A CA 1
ATOM 1385 C C . ALA A 1 179 ? -5.083 -14.797 5.155 1.00 50.34 179 ALA A C 1
ATOM 1387 O O . ALA A 1 179 ? -5.396 -13.628 4.939 1.00 50.34 179 ALA A O 1
ATOM 1388 N N . GLN A 1 180 ? -4.507 -15.201 6.290 1.00 70.56 180 GLN A N 1
ATOM 1389 C CA . GLN A 1 180 ? -3.950 -14.318 7.319 1.00 70.56 180 GLN A CA 1
ATOM 1390 C C . GLN A 1 180 ? -2.488 -14.714 7.543 1.00 70.56 180 GLN A C 1
ATOM 1392 O O . GLN A 1 180 ? -2.157 -15.902 7.566 1.00 70.56 180 GLN A O 1
ATOM 1397 N N . TYR A 1 181 ? -1.616 -13.734 7.730 1.00 63.19 181 TYR A N 1
ATOM 1398 C CA . TYR A 1 181 ? -0.212 -13.952 8.064 1.00 63.19 181 TYR A CA 1
ATOM 1399 C C . TYR A 1 181 ? 0.289 -12.847 8.989 1.00 63.19 181 TYR A C 1
ATOM 1401 O O . TYR A 1 181 ? -0.350 -11.805 9.140 1.00 63.19 181 TYR A O 1
ATOM 1409 N N . TYR A 1 182 ? 1.441 -13.080 9.616 1.00 71.06 182 TYR A N 1
ATOM 1410 C CA . TYR A 1 182 ? 2.086 -12.111 10.492 1.00 71.06 182 TYR A CA 1
ATOM 1411 C C . TYR A 1 182 ? 3.599 -12.095 10.289 1.00 71.06 182 TYR A C 1
ATOM 1413 O O . TYR A 1 182 ? 4.196 -13.116 9.957 1.00 71.06 182 TYR A O 1
ATOM 1421 N N . ASN A 1 183 ? 4.221 -10.945 10.546 1.00 67.75 183 ASN A N 1
ATOM 1422 C CA . ASN A 1 183 ? 5.666 -10.758 10.465 1.00 67.75 183 ASN A CA 1
ATOM 1423 C C . ASN A 1 183 ? 6.181 -9.872 11.614 1.00 67.75 183 ASN A C 1
ATOM 1425 O O . ASN A 1 183 ? 5.471 -8.962 12.056 1.00 67.75 183 ASN A O 1
ATOM 1429 N N . PRO A 1 184 ? 7.406 -10.119 12.111 1.00 72.38 184 PRO A N 1
ATOM 1430 C CA . PRO A 1 184 ? 8.054 -9.242 13.076 1.00 72.38 184 PRO A CA 1
ATOM 1431 C C . PRO A 1 184 ? 8.713 -8.032 12.391 1.00 72.38 184 PRO A C 1
ATOM 1433 O O . PRO A 1 184 ? 9.346 -8.160 11.342 1.00 72.38 184 PRO A O 1
ATOM 1436 N N . TYR A 1 185 ? 8.633 -6.873 13.037 1.00 77.25 185 TYR A N 1
ATOM 1437 C CA . TYR A 1 185 ? 9.283 -5.619 12.652 1.00 77.25 185 TYR A CA 1
ATOM 1438 C C . TYR A 1 185 ? 10.043 -5.036 13.846 1.00 77.25 185 TYR A C 1
ATOM 1440 O O . TYR A 1 185 ? 9.659 -5.267 14.988 1.00 77.25 185 TYR A O 1
ATOM 1448 N N . LYS A 1 186 ? 11.128 -4.294 13.586 1.00 79.75 186 LYS A N 1
ATOM 1449 C CA . LYS A 1 186 ? 11.947 -3.630 14.624 1.00 79.75 186 LYS A CA 1
ATOM 1450 C C . LYS A 1 186 ? 11.445 -2.235 15.006 1.00 79.75 186 LYS A C 1
ATOM 1452 O O . LYS A 1 186 ? 11.925 -1.668 15.979 1.00 79.75 186 LYS A O 1
ATOM 1457 N N . GLU A 1 187 ? 10.552 -1.684 14.194 1.00 83.00 187 GLU A N 1
ATOM 1458 C CA . GLU A 1 187 ? 9.992 -0.348 14.354 1.00 83.00 187 GLU A CA 1
ATOM 1459 C C . GLU A 1 187 ? 8.467 -0.427 14.252 1.00 83.00 187 GLU A C 1
ATOM 1461 O O . GLU A 1 187 ? 7.927 -1.261 13.516 1.00 83.00 187 GLU A O 1
ATOM 1466 N N . THR A 1 188 ? 7.793 0.477 14.957 1.00 90.19 188 THR A N 1
ATOM 1467 C CA . THR A 1 188 ? 6.333 0.588 15.030 1.00 90.19 188 THR A CA 1
ATOM 1468 C C . THR A 1 188 ? 5.917 1.999 14.635 1.00 90.19 188 THR A C 1
ATOM 1470 O O . THR A 1 188 ? 6.499 2.966 15.126 1.00 90.19 188 THR A O 1
ATOM 1473 N N . VAL A 1 189 ? 4.910 2.121 13.768 1.00 95.06 189 VAL A N 1
ATOM 1474 C CA . VAL A 1 189 ? 4.284 3.400 13.416 1.00 95.06 189 VAL A CA 1
ATOM 1475 C C . VAL A 1 189 ? 2.983 3.558 14.186 1.00 95.06 189 VAL A C 1
ATOM 147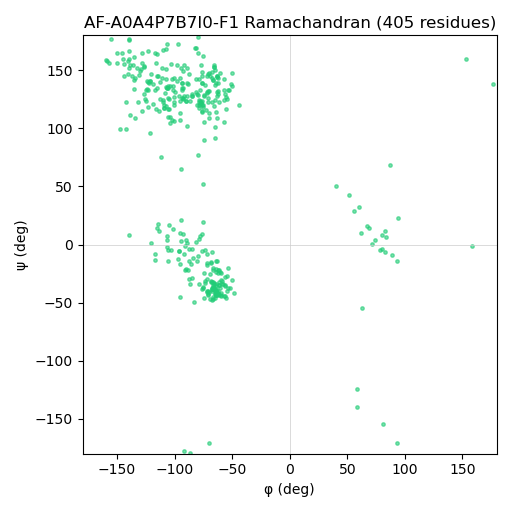7 O O . VAL A 1 189 ? 2.113 2.690 14.120 1.00 95.06 189 VAL A O 1
ATOM 1480 N N . TYR A 1 190 ? 2.854 4.686 14.874 1.00 97.62 190 TYR A N 1
ATOM 1481 C CA . TYR A 1 190 ? 1.635 5.153 15.517 1.00 97.62 190 TYR A CA 1
ATOM 1482 C C . TYR A 1 190 ? 1.067 6.298 14.681 1.00 97.62 190 TYR A C 1
ATOM 1484 O O . TYR A 1 190 ? 1.670 7.369 14.606 1.00 97.62 190 TYR A O 1
ATOM 1492 N N . LEU A 1 191 ? -0.059 6.042 14.022 1.00 98.31 191 LEU A N 1
ATOM 1493 C CA . LEU A 1 191 ? -0.778 7.003 13.195 1.00 98.31 191 LEU A CA 1
ATOM 1494 C C . LEU A 1 191 ? -2.003 7.492 13.965 1.00 98.31 191 LEU A C 1
ATOM 1496 O O . LEU A 1 191 ? -2.960 6.735 14.131 1.00 98.31 191 LEU A O 1
ATOM 1500 N N . THR A 1 192 ? -1.987 8.746 14.408 1.00 98.50 192 THR A N 1
ATOM 1501 C CA . THR A 1 192 ? -3.161 9.385 15.011 1.00 98.50 192 THR A CA 1
ATOM 1502 C C . THR A 1 192 ? -3.941 10.114 13.932 1.00 98.50 192 THR A C 1
ATOM 1504 O O . THR A 1 192 ? -3.389 10.961 13.225 1.00 98.50 192 THR A O 1
ATOM 1507 N N . ILE A 1 193 ? -5.227 9.797 13.818 1.00 98.38 193 ILE A N 1
ATOM 1508 C CA . ILE A 1 193 ? -6.161 10.456 12.904 1.00 98.38 193 ILE A CA 1
ATOM 1509 C C . ILE A 1 193 ? -7.390 10.948 13.658 1.00 98.38 193 ILE A C 1
ATOM 1511 O O . ILE A 1 193 ? -7.770 10.375 14.677 1.00 98.38 193 ILE A O 1
ATOM 1515 N N . LYS A 1 194 ? -8.024 11.993 13.134 1.00 98.06 194 LYS A N 1
ATOM 1516 C CA . LYS A 1 194 ? -9.175 12.664 13.729 1.00 98.06 194 LYS A CA 1
ATOM 1517 C C . LYS A 1 194 ? -10.323 12.737 12.738 1.00 98.06 194 LYS A C 1
ATOM 1519 O O . LYS A 1 194 ? -10.149 13.178 11.603 1.00 98.06 194 LYS A O 1
ATOM 1524 N N . ASN A 1 195 ? -11.509 12.324 13.157 1.00 96.25 195 ASN A N 1
ATOM 1525 C CA . ASN A 1 195 ? -12.702 12.437 12.327 1.00 96.25 195 ASN A CA 1
ATOM 1526 C C . ASN A 1 195 ? -13.289 13.867 12.352 1.00 96.25 195 ASN A C 1
ATOM 1528 O O . ASN A 1 195 ? -12.822 14.759 13.061 1.00 96.25 195 ASN A O 1
ATOM 1532 N N . GLN A 1 196 ? -14.369 14.081 11.600 1.00 92.56 196 GLN A N 1
ATOM 1533 C CA . GLN A 1 196 ? -15.042 15.383 11.495 1.00 92.56 196 GLN A CA 1
ATOM 1534 C C . GLN A 1 196 ? -15.662 15.885 12.812 1.00 92.56 196 GLN A C 1
ATOM 1536 O O . GLN A 1 196 ? -15.898 17.082 12.948 1.00 92.56 196 GLN A O 1
ATOM 1541 N N . THR A 1 197 ? -15.932 14.998 13.776 1.00 92.81 197 THR A N 1
ATOM 1542 C CA . THR A 1 197 ? -16.455 15.368 15.103 1.00 92.81 197 THR A CA 1
ATOM 1543 C C . THR A 1 197 ? -15.345 15.653 16.113 1.00 92.81 197 THR A C 1
ATOM 1545 O O . THR A 1 197 ? -15.636 15.946 17.269 1.00 92.81 197 THR A O 1
ATOM 1548 N N . GLY A 1 198 ? -14.078 15.564 15.700 1.00 94.38 198 GLY A N 1
ATOM 1549 C CA . GLY A 1 198 ? -12.923 15.755 16.569 1.00 94.38 198 GLY A CA 1
ATOM 1550 C C . GLY A 1 198 ? -12.520 14.512 17.367 1.00 94.38 198 GLY A C 1
ATOM 1551 O O . GLY A 1 198 ? -11.634 14.605 18.208 1.00 94.38 198 GLY A O 1
ATOM 1552 N N . THR A 1 199 ? -13.140 13.355 17.121 1.00 95.88 199 THR A N 1
ATOM 1553 C CA . THR A 1 199 ? -12.766 12.094 17.770 1.00 95.88 199 THR A CA 1
ATOM 1554 C C . THR A 1 199 ? -11.488 11.562 17.141 1.00 95.88 199 THR A C 1
ATOM 1556 O O . THR A 1 199 ? -11.433 11.343 15.928 1.00 95.88 199 THR A O 1
ATOM 1559 N N . GLU A 1 200 ? -10.477 11.344 17.974 1.00 97.31 200 GLU A N 1
ATOM 1560 C CA . GLU A 1 200 ? -9.201 10.774 17.558 1.00 97.31 200 GLU A CA 1
ATOM 1561 C C . GLU A 1 200 ? -9.179 9.253 17.722 1.00 97.31 200 GLU A C 1
ATOM 1563 O O . GLU A 1 200 ? -9.824 8.693 18.610 1.00 97.31 200 GLU A O 1
ATOM 1568 N N . GLN A 1 201 ? -8.418 8.589 16.858 1.00 98.12 201 GLN A N 1
ATOM 1569 C CA . GLN A 1 201 ? -8.058 7.182 16.990 1.00 98.12 201 GLN A CA 1
ATOM 1570 C C . GLN A 1 201 ? -6.597 6.973 16.604 1.00 98.12 201 GLN A C 1
ATOM 1572 O O . GLN A 1 201 ? -6.048 7.731 15.796 1.00 98.12 201 GLN A O 1
ATOM 1577 N N . THR A 1 202 ? -5.984 5.918 17.139 1.00 98.44 202 THR A N 1
ATOM 1578 C CA . THR A 1 202 ? -4.600 5.563 16.812 1.00 98.44 202 THR A CA 1
ATOM 1579 C C . THR A 1 202 ? -4.537 4.216 16.110 1.00 98.44 202 THR A C 1
ATOM 1581 O O . THR A 1 202 ? -4.844 3.175 16.689 1.00 98.44 202 THR A O 1
ATOM 1584 N N . ILE A 1 203 ? -4.073 4.226 14.861 1.00 98.38 203 ILE A N 1
ATOM 1585 C CA . ILE A 1 203 ? -3.816 3.019 14.076 1.00 98.38 203 ILE A CA 1
ATOM 1586 C C . ILE A 1 203 ? -2.335 2.668 14.191 1.00 98.38 203 ILE A C 1
ATOM 1588 O O . ILE A 1 203 ? -1.460 3.497 13.940 1.00 98.38 203 ILE A O 1
ATOM 1592 N N . VAL A 1 204 ? -2.045 1.420 14.554 1.00 97.56 204 VAL A N 1
ATOM 1593 C CA . VAL A 1 204 ? -0.675 0.942 14.764 1.00 97.56 204 VAL A CA 1
ATOM 1594 C C . VAL A 1 204 ? -0.275 -0.022 13.654 1.00 97.56 204 VAL A C 1
ATOM 1596 O O . VAL A 1 204 ? -0.873 -1.090 13.499 1.00 97.56 204 VAL A O 1
ATOM 1599 N N . SER A 1 205 ? 0.744 0.343 12.876 1.00 94.50 205 SER A N 1
ATOM 1600 C CA . SER A 1 205 ? 1.185 -0.399 11.687 1.00 94.50 205 SER A CA 1
ATOM 1601 C C . SER A 1 205 ? 2.708 -0.468 11.559 1.00 94.50 205 SER A C 1
ATOM 1603 O O . SER A 1 205 ? 3.449 0.092 12.370 1.00 94.50 205 SER A O 1
ATOM 1605 N N . ASN A 1 206 ? 3.196 -1.191 10.552 1.00 88.19 206 ASN A N 1
ATOM 1606 C CA . ASN A 1 206 ? 4.579 -1.065 10.105 1.00 88.19 206 ASN A CA 1
ATOM 1607 C C . ASN A 1 206 ? 4.753 0.138 9.157 1.00 88.19 206 ASN A C 1
ATOM 1609 O O . ASN A 1 206 ? 3.794 0.718 8.667 1.00 88.19 206 ASN A O 1
ATOM 1613 N N . LYS A 1 207 ? 6.005 0.496 8.853 1.00 87.19 207 LYS A N 1
ATOM 1614 C CA . LYS A 1 207 ? 6.335 1.701 8.066 1.00 87.19 207 LYS A CA 1
ATOM 1615 C C . LYS A 1 207 ? 5.748 1.740 6.658 1.00 87.19 207 LYS A C 1
ATOM 1617 O O . LYS A 1 207 ? 5.478 2.820 6.154 1.00 87.19 207 LYS A O 1
ATOM 1622 N N . ILE A 1 208 ? 5.572 0.575 6.048 1.00 80.25 208 ILE A N 1
ATOM 1623 C CA . ILE A 1 208 ? 5.297 0.428 4.617 1.00 80.25 208 ILE A CA 1
ATOM 1624 C C . ILE A 1 208 ? 3.819 0.160 4.313 1.00 80.25 208 ILE A C 1
ATOM 1626 O O . ILE A 1 208 ? 3.522 -0.318 3.228 1.00 80.25 208 ILE A O 1
ATOM 1630 N N . HIS A 1 209 ? 2.897 0.347 5.269 1.00 88.12 209 HIS A N 1
ATOM 1631 C CA . HIS A 1 209 ? 1.488 0.036 5.016 1.00 88.12 209 HIS A CA 1
ATOM 1632 C C . HIS A 1 209 ? 0.803 1.124 4.171 1.00 88.12 209 HIS A C 1
ATOM 1634 O O . HIS A 1 209 ? 0.784 2.261 4.637 1.00 88.12 209 HIS A O 1
ATOM 1640 N N . PRO A 1 210 ? 0.216 0.818 2.994 1.00 89.81 210 PRO A N 1
ATOM 1641 C CA . PRO A 1 210 ? -0.465 1.798 2.162 1.00 89.81 210 PRO A CA 1
ATOM 1642 C C . PRO A 1 210 ? -1.826 2.179 2.739 1.00 89.81 210 PRO A C 1
ATOM 1644 O O . PRO A 1 210 ? -2.744 1.358 2.827 1.00 89.81 210 PRO A O 1
ATOM 1647 N N . PHE A 1 211 ? -1.975 3.454 3.067 1.00 94.38 211 PHE A N 1
ATOM 1648 C CA . PHE A 1 211 ? -3.250 4.084 3.376 1.00 94.38 211 PHE A CA 1
ATOM 1649 C C . PHE A 1 211 ? -3.727 4.877 2.167 1.00 94.38 211 PHE A C 1
ATOM 1651 O O . PHE A 1 211 ? -2.943 5.596 1.546 1.00 94.38 211 PHE A O 1
ATOM 1658 N N . PHE A 1 212 ? -5.012 4.777 1.833 1.00 95.38 212 PHE A N 1
ATOM 1659 C CA . PHE A 1 212 ? -5.581 5.663 0.827 1.00 95.38 212 PHE A CA 1
ATOM 1660 C C . PHE A 1 212 ? -5.771 7.059 1.418 1.00 95.38 212 PHE A C 1
ATOM 1662 O O . PHE A 1 212 ? -6.391 7.216 2.472 1.00 95.38 212 PHE A O 1
ATOM 1669 N N . THR A 1 213 ? -5.273 8.076 0.723 1.00 95.19 213 THR A N 1
ATOM 1670 C CA . THR A 1 213 ? -5.312 9.463 1.176 1.00 95.19 213 THR A CA 1
ATOM 1671 C C . THR A 1 213 ? -5.525 10.448 0.031 1.00 95.19 213 THR A C 1
ATOM 1673 O O . THR A 1 213 ? -5.161 10.183 -1.114 1.00 95.19 213 THR A O 1
ATOM 1676 N N . ILE A 1 214 ? -6.068 11.621 0.355 1.00 93.06 214 ILE A N 1
ATOM 1677 C CA . ILE A 1 214 ? -5.837 12.843 -0.417 1.00 93.06 214 ILE A CA 1
ATOM 1678 C C . ILE A 1 214 ? -4.805 13.667 0.359 1.00 93.06 214 ILE A C 1
ATOM 1680 O O . ILE A 1 214 ? -5.140 14.228 1.413 1.00 93.06 214 ILE A O 1
ATOM 1684 N N . PRO A 1 215 ? -3.557 13.744 -0.125 1.00 84.88 215 PRO A N 1
ATOM 1685 C CA . PRO A 1 215 ? -2.504 14.459 0.569 1.00 84.88 215 PRO A CA 1
ATOM 1686 C C . PRO A 1 215 ? -2.672 15.973 0.384 1.00 84.88 215 PRO A C 1
ATOM 1688 O O . PRO A 1 215 ? -3.188 16.441 -0.634 1.00 84.88 215 PRO A O 1
ATOM 1691 N N . ARG A 1 216 ? -2.264 16.751 1.392 1.00 79.50 216 ARG A N 1
ATOM 1692 C CA . ARG A 1 216 ? -2.326 18.223 1.341 1.00 79.50 216 ARG A CA 1
ATOM 1693 C C . ARG A 1 216 ? -1.230 18.811 0.452 1.00 79.50 216 ARG A C 1
ATOM 1695 O O . ARG A 1 216 ? -1.463 19.788 -0.252 1.00 79.50 216 ARG A O 1
ATOM 1702 N N . GLU A 1 217 ? -0.061 18.184 0.479 1.00 75.50 217 GLU A N 1
ATOM 1703 C CA . GLU A 1 217 ? 1.086 18.487 -0.371 1.00 75.50 217 GLU A CA 1
ATOM 1704 C C . GLU A 1 217 ? 1.409 17.281 -1.256 1.00 75.50 217 GLU A C 1
ATOM 1706 O O . GLU A 1 217 ? 0.933 16.171 -1.016 1.00 75.50 217 GLU A O 1
ATOM 1711 N N . ILE A 1 218 ? 2.209 17.478 -2.304 1.00 62.03 218 ILE A N 1
ATOM 1712 C CA . ILE A 1 218 ? 2.629 16.372 -3.168 1.00 62.03 218 ILE A CA 1
ATOM 1713 C C . ILE A 1 218 ? 3.456 15.388 -2.329 1.00 62.03 218 ILE A C 1
ATOM 1715 O O . ILE A 1 218 ? 4.596 15.672 -1.977 1.00 62.03 218 ILE A O 1
ATOM 1719 N N . THR A 1 219 ? 2.894 14.212 -2.049 1.00 62.25 219 THR A N 1
ATOM 1720 C CA . THR A 1 219 ? 3.584 13.112 -1.358 1.00 62.25 219 THR A CA 1
ATOM 1721 C C . THR A 1 219 ? 3.912 11.972 -2.322 1.00 62.25 219 THR A C 1
ATOM 1723 O O . THR A 1 219 ? 3.469 11.958 -3.477 1.00 62.25 219 THR A O 1
ATOM 1726 N N . PHE A 1 220 ? 4.747 11.030 -1.887 1.00 61.97 220 PHE A N 1
ATOM 1727 C CA . PHE A 1 220 ? 5.110 9.850 -2.664 1.00 61.97 220 PHE A CA 1
ATOM 1728 C C . PHE A 1 220 ? 4.067 8.750 -2.478 1.00 61.97 220 PHE A C 1
ATOM 1730 O O . PHE A 1 220 ? 3.718 8.410 -1.351 1.00 61.97 220 PHE A O 1
ATOM 1737 N N . SER A 1 221 ? 3.575 8.193 -3.588 1.00 61.59 221 SER A N 1
ATOM 1738 C CA . SER A 1 221 ? 2.656 7.063 -3.516 1.00 61.59 221 SER A CA 1
ATOM 1739 C C . SER A 1 221 ? 3.393 5.798 -3.077 1.00 61.59 221 SER A C 1
ATOM 1741 O O . SER A 1 221 ? 4.545 5.602 -3.467 1.00 61.59 221 SER A O 1
ATOM 1743 N N . SER A 1 222 ? 2.721 4.946 -2.307 1.00 58.81 222 SER A N 1
ATOM 1744 C CA . SER A 1 222 ? 3.156 3.592 -1.981 1.00 58.81 222 SER A CA 1
ATOM 1745 C C . SER A 1 222 ? 3.547 2.843 -3.246 1.00 58.81 222 SER A C 1
ATOM 1747 O O . SER A 1 222 ? 2.874 2.909 -4.279 1.00 58.81 222 SER A O 1
ATOM 1749 N N . GLU A 1 223 ? 4.656 2.127 -3.175 1.00 53.72 223 GLU A N 1
ATOM 1750 C CA . GLU A 1 223 ? 5.274 1.525 -4.350 1.00 53.72 223 GLU A CA 1
ATOM 1751 C C . GLU A 1 223 ? 4.382 0.499 -5.037 1.00 53.72 223 GLU A C 1
ATOM 1753 O O . GLU A 1 223 ? 3.836 -0.395 -4.398 1.00 53.72 223 GLU A O 1
ATOM 1758 N N . GLY A 1 224 ? 4.252 0.598 -6.362 1.00 51.94 224 GLY A N 1
ATOM 1759 C CA . GLY A 1 224 ? 3.380 -0.292 -7.133 1.00 51.94 224 GLY A CA 1
ATOM 1760 C C . GLY A 1 224 ? 1.880 -0.044 -6.923 1.00 51.94 224 GLY A C 1
ATOM 1761 O O . GLY A 1 224 ? 1.070 -0.704 -7.574 1.00 51.94 224 GLY A O 1
ATOM 1762 N N . HIS A 1 225 ? 1.502 0.933 -6.092 1.00 61.41 225 HIS A N 1
ATOM 1763 C CA . HIS A 1 225 ? 0.119 1.297 -5.792 1.00 61.41 225 HIS A CA 1
ATOM 1764 C C . HIS A 1 225 ? -0.212 2.673 -6.374 1.00 61.41 225 HIS A C 1
ATOM 1766 O O . HIS A 1 225 ? -0.303 3.685 -5.679 1.00 61.41 225 HIS A O 1
ATOM 1772 N N . ILE A 1 226 ? -0.408 2.714 -7.691 1.00 68.12 226 ILE A N 1
ATOM 1773 C CA . ILE A 1 226 ? -1.016 3.875 -8.346 1.00 68.12 226 ILE A CA 1
ATOM 1774 C C . ILE A 1 226 ? -2.522 3.744 -8.164 1.00 68.12 226 ILE A C 1
ATOM 1776 O O . ILE A 1 226 ? -3.103 2.764 -8.623 1.00 68.12 226 ILE A O 1
ATOM 1780 N N . TYR A 1 227 ? -3.146 4.723 -7.513 1.00 76.50 227 TYR A N 1
ATOM 1781 C CA . TYR A 1 227 ? -4.598 4.765 -7.404 1.00 76.50 227 TYR A CA 1
ATOM 1782 C C . TYR A 1 227 ? -5.223 4.948 -8.794 1.00 76.50 227 TYR A C 1
ATOM 1784 O O . TYR A 1 227 ? -4.884 5.887 -9.514 1.00 76.50 227 TYR A O 1
ATOM 1792 N N . LYS A 1 228 ? -6.124 4.036 -9.173 1.00 73.88 228 LYS A N 1
ATOM 1793 C CA . LYS A 1 228 ? -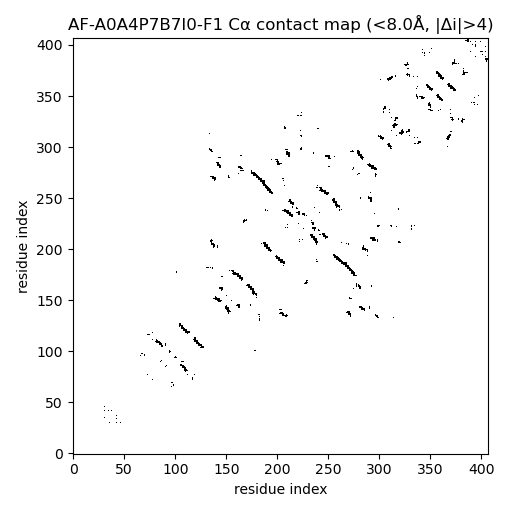6.773 4.004 -10.502 1.00 73.88 228 LYS A CA 1
ATOM 1794 C C . LYS A 1 228 ? -8.235 4.446 -10.486 1.00 73.88 228 LYS A C 1
ATOM 1796 O O . LYS A 1 228 ? -8.930 4.287 -11.487 1.00 73.88 228 LYS A O 1
ATOM 1801 N N . GLY A 1 229 ? -8.713 4.936 -9.349 1.00 76.50 229 GLY A N 1
ATOM 1802 C CA . GLY A 1 229 ? -10.118 5.265 -9.168 1.00 76.50 229 GLY A CA 1
ATOM 1803 C C . GLY A 1 229 ? -10.486 6.705 -9.488 1.00 76.50 229 GLY A C 1
ATOM 1804 O O . GLY A 1 229 ? -9.663 7.525 -9.889 1.00 76.50 229 GLY A O 1
ATOM 1805 N N . ALA A 1 230 ? -11.765 7.010 -9.277 1.00 83.38 230 ALA A N 1
ATOM 1806 C CA . ALA A 1 230 ? -12.369 8.289 -9.640 1.00 83.38 230 ALA A CA 1
ATOM 1807 C C . ALA A 1 230 ? -12.098 9.437 -8.647 1.00 83.38 230 ALA A C 1
ATOM 1809 O O . ALA A 1 230 ? -12.427 10.586 -8.942 1.00 83.38 230 ALA A O 1
ATOM 1810 N N . ILE A 1 231 ? -11.532 9.166 -7.465 1.00 84.31 231 ILE A N 1
ATOM 1811 C CA . ILE A 1 231 ? -11.273 10.205 -6.460 1.00 84.31 231 ILE A CA 1
ATOM 1812 C C . ILE A 1 231 ? -10.071 11.053 -6.897 1.00 84.31 231 ILE A C 1
ATOM 1814 O O . ILE A 1 231 ? -8.915 10.638 -6.799 1.00 84.31 231 ILE A O 1
ATOM 1818 N N . ALA A 1 232 ? -10.348 12.268 -7.367 1.00 85.88 232 ALA A N 1
ATOM 1819 C CA . ALA A 1 232 ? -9.323 13.203 -7.810 1.00 85.88 232 ALA A CA 1
ATOM 1820 C C . ALA A 1 232 ? -8.291 13.484 -6.702 1.00 85.88 232 ALA A C 1
ATOM 1822 O O . ALA A 1 232 ? -8.645 13.803 -5.567 1.00 85.88 232 ALA A O 1
ATOM 1823 N N . GLY A 1 233 ? -7.006 13.365 -7.045 1.00 83.88 233 GLY A N 1
ATOM 1824 C CA . GLY A 1 233 ? -5.896 13.550 -6.104 1.00 83.88 233 GLY A CA 1
ATOM 1825 C C . GLY A 1 233 ? -5.697 12.403 -5.106 1.00 83.88 233 GLY A C 1
ATOM 1826 O O . GLY A 1 233 ? -4.821 12.510 -4.252 1.00 83.88 233 GLY A O 1
ATOM 1827 N N . GLY A 1 234 ? -6.474 11.319 -5.209 1.00 89.12 234 GLY A N 1
ATOM 1828 C CA . GLY A 1 234 ? -6.323 10.129 -4.378 1.00 89.12 234 GLY A CA 1
ATOM 1829 C C . GLY A 1 234 ? -4.995 9.412 -4.624 1.00 89.12 234 GLY A C 1
ATOM 1830 O O . GLY A 1 234 ? -4.558 9.260 -5.766 1.00 89.12 234 GLY A O 1
ATOM 1831 N N . GLN A 1 235 ? -4.348 8.974 -3.547 1.00 88.81 235 GLN A N 1
ATOM 1832 C CA . GLN A 1 235 ? -3.069 8.268 -3.572 1.00 88.81 235 GLN A CA 1
ATOM 1833 C C . GLN A 1 235 ? -3.031 7.201 -2.479 1.00 88.81 235 GLN A C 1
ATOM 1835 O O . GLN A 1 235 ? -3.537 7.407 -1.380 1.00 88.81 235 GLN A O 1
ATOM 1840 N N . TRP A 1 236 ? -2.383 6.077 -2.763 1.00 88.44 236 TRP A N 1
ATOM 1841 C CA . TRP A 1 236 ? -1.919 5.159 -1.726 1.00 88.44 236 TRP A CA 1
ATOM 1842 C C . TRP A 1 236 ? -0.616 5.705 -1.159 1.00 88.44 236 TRP A C 1
ATOM 1844 O O . TRP A 1 236 ? 0.247 6.056 -1.954 1.00 88.44 236 TRP A O 1
ATOM 1854 N N . VAL A 1 237 ? -0.468 5.829 0.157 1.00 86.50 237 VAL A N 1
ATOM 1855 C CA . VAL A 1 237 ? 0.730 6.392 0.804 1.00 86.50 237 VAL A CA 1
ATOM 1856 C C . VAL A 1 237 ? 1.134 5.528 1.989 1.00 86.50 237 VAL A C 1
ATOM 1858 O O . VAL A 1 237 ? 0.292 5.147 2.803 1.00 86.50 237 VAL A O 1
ATOM 1861 N N . ASP A 1 238 ? 2.429 5.231 2.088 1.00 86.50 238 ASP A N 1
ATOM 1862 C CA . ASP A 1 238 ? 2.976 4.410 3.164 1.00 86.50 238 ASP A CA 1
ATOM 1863 C C . ASP A 1 238 ? 2.777 5.097 4.514 1.00 86.50 238 ASP A C 1
ATOM 1865 O O . ASP A 1 238 ? 2.930 6.313 4.629 1.00 86.50 238 ASP A O 1
ATOM 1869 N N . ALA A 1 239 ? 2.518 4.311 5.557 1.00 91.31 239 ALA A N 1
ATOM 1870 C CA . ALA A 1 239 ? 2.301 4.798 6.916 1.00 91.31 239 ALA A CA 1
ATOM 1871 C C . ALA A 1 239 ? 3.373 5.799 7.381 1.00 91.31 239 ALA A C 1
ATOM 1873 O O . ALA A 1 239 ? 3.050 6.805 8.004 1.00 91.31 239 ALA A O 1
ATOM 1874 N N . ALA A 1 240 ? 4.646 5.536 7.063 1.00 89.38 240 ALA A N 1
ATOM 1875 C CA . ALA A 1 240 ? 5.772 6.395 7.429 1.00 89.38 240 ALA A CA 1
ATOM 1876 C C . ALA A 1 240 ? 5.848 7.717 6.641 1.00 89.38 240 ALA A C 1
ATOM 1878 O O . ALA A 1 240 ? 6.556 8.624 7.069 1.00 89.38 240 ALA A O 1
ATOM 1879 N N . ASN A 1 241 ? 5.152 7.813 5.505 1.00 87.94 241 ASN A N 1
ATOM 1880 C CA . ASN A 1 241 ? 5.171 8.960 4.593 1.00 87.94 241 ASN A CA 1
ATOM 1881 C C . ASN A 1 241 ? 3.879 9.795 4.657 1.00 87.94 241 ASN A C 1
ATOM 1883 O O . ASN A 1 241 ? 3.772 10.812 3.967 1.00 87.94 241 ASN A O 1
ATOM 1887 N N . LEU A 1 242 ? 2.901 9.380 5.468 1.00 91.62 242 LEU A N 1
ATOM 1888 C CA . LEU A 1 242 ? 1.747 10.209 5.800 1.00 91.62 242 LEU A CA 1
ATOM 1889 C C . LEU A 1 242 ? 2.202 11.460 6.558 1.00 91.62 242 LEU A C 1
ATOM 1891 O O . LEU A 1 242 ? 3.145 11.430 7.348 1.00 91.62 242 LEU A O 1
ATOM 1895 N N . GLN A 1 243 ? 1.509 12.566 6.318 1.00 92.12 243 GLN A N 1
ATOM 1896 C CA . GLN A 1 243 ? 1.802 13.858 6.933 1.00 92.12 243 GLN A CA 1
ATOM 1897 C C . GLN A 1 243 ? 0.546 14.449 7.562 1.00 92.12 243 GLN A C 1
ATOM 1899 O O . GLN A 1 243 ? -0.570 14.136 7.142 1.00 92.12 243 GLN A O 1
ATOM 1904 N N . GLU A 1 244 ? 0.727 15.331 8.541 1.00 95.38 244 GLU A N 1
ATOM 1905 C CA . GLU A 1 244 ? -0.369 16.095 9.137 1.00 95.38 244 GLU A CA 1
ATOM 1906 C C . GLU A 1 244 ? -1.227 16.779 8.054 1.00 95.38 244 GLU A C 1
ATOM 1908 O O . GLU A 1 244 ? -0.725 17.280 7.043 1.00 95.38 244 GLU A O 1
ATOM 1913 N N . GLY A 1 245 ? -2.549 16.743 8.223 1.00 95.06 245 GLY A N 1
ATOM 1914 C CA . GLY A 1 245 ? -3.504 17.292 7.258 1.00 95.06 245 GLY A CA 1
ATOM 1915 C C . GLY A 1 245 ? -3.797 16.395 6.047 1.00 95.06 245 GLY A C 1
ATOM 1916 O O . GLY A 1 245 ? -4.646 16.737 5.222 1.00 95.06 245 GLY A O 1
ATOM 1917 N N . ASN A 1 246 ? -3.129 15.243 5.903 1.00 96.00 246 ASN A N 1
ATOM 1918 C CA . ASN A 1 246 ? -3.544 14.213 4.942 1.00 96.00 246 ASN A CA 1
ATOM 1919 C C . ASN A 1 246 ? -4.943 13.696 5.307 1.00 96.00 246 ASN A C 1
ATOM 1921 O O . ASN A 1 246 ? -5.260 13.563 6.486 1.00 96.00 246 ASN A O 1
ATOM 1925 N N . ARG A 1 247 ? -5.786 13.391 4.316 1.00 97.06 247 ARG A N 1
ATOM 1926 C CA . ARG A 1 247 ? -7.175 12.964 4.555 1.00 97.06 247 ARG A CA 1
ATOM 1927 C C . ARG A 1 247 ? -7.382 11.522 4.125 1.00 97.06 247 ARG A C 1
ATOM 1929 O O . ARG A 1 247 ? -7.327 11.234 2.935 1.00 97.06 247 ARG A O 1
ATOM 1936 N N . LEU A 1 248 ? -7.669 10.647 5.081 1.00 97.88 248 LEU A N 1
ATOM 1937 C CA . LEU A 1 248 ? -7.919 9.223 4.878 1.00 97.88 248 LEU A CA 1
ATOM 1938 C C . LEU A 1 248 ? -9.415 8.958 4.702 1.00 97.88 248 LEU A C 1
ATOM 1940 O O . LEU A 1 248 ? -10.233 9.493 5.453 1.00 97.88 248 LEU A O 1
ATOM 1944 N N . LEU A 1 249 ? -9.768 8.136 3.713 1.00 97.75 249 LEU A N 1
ATOM 1945 C CA . LEU A 1 249 ? -11.161 7.772 3.447 1.00 97.75 249 LEU A CA 1
ATOM 1946 C C . LEU A 1 249 ? -11.615 6.683 4.418 1.00 97.75 249 LEU A C 1
ATOM 1948 O O . LEU A 1 249 ? -10.967 5.641 4.519 1.00 97.75 249 LEU A O 1
ATOM 1952 N N . ASP A 1 250 ? -12.741 6.894 5.088 1.00 97.44 250 ASP A N 1
ATOM 1953 C CA . ASP A 1 250 ? -13.316 5.920 6.007 1.00 97.44 250 ASP A CA 1
ATOM 1954 C C . ASP A 1 250 ? -14.416 5.045 5.395 1.00 97.44 250 ASP A C 1
ATOM 1956 O O . ASP A 1 250 ? -14.882 5.220 4.264 1.00 97.44 250 ASP A O 1
ATOM 1960 N N . SER A 1 251 ? -14.828 4.051 6.178 1.00 96.38 251 SER A N 1
ATOM 1961 C CA . SER A 1 251 ? -15.798 3.032 5.781 1.00 96.38 251 SER A CA 1
ATOM 1962 C C . SER A 1 251 ? -17.227 3.544 5.557 1.00 96.38 251 SER A C 1
ATOM 1964 O O . SER A 1 251 ? -18.072 2.763 5.112 1.00 96.38 251 SER A O 1
ATOM 1966 N N . ASN A 1 252 ? -17.494 4.817 5.864 1.00 95.31 252 ASN A N 1
ATOM 1967 C CA . ASN A 1 252 ? -18.767 5.508 5.669 1.00 95.31 252 ASN A CA 1
ATOM 1968 C C . ASN A 1 252 ? -18.648 6.637 4.628 1.00 95.31 252 ASN A C 1
ATOM 1970 O O . ASN A 1 252 ? -19.521 7.503 4.559 1.00 95.31 252 ASN A O 1
ATOM 1974 N N . ASN A 1 253 ? -17.589 6.613 3.808 1.00 94.38 253 ASN A N 1
ATOM 1975 C CA . ASN A 1 253 ? -17.307 7.606 2.771 1.00 94.38 253 ASN A CA 1
ATOM 1976 C C . ASN A 1 253 ? -17.131 9.032 3.331 1.00 94.38 253 ASN A C 1
ATOM 1978 O O . ASN A 1 253 ? -17.487 10.022 2.687 1.00 94.38 253 ASN A O 1
ATOM 1982 N N . LYS A 1 254 ? -16.599 9.142 4.553 1.00 96.44 254 LYS A N 1
ATOM 1983 C CA . LYS A 1 254 ? -16.175 10.405 5.163 1.00 96.44 254 LYS A CA 1
ATOM 1984 C C . LYS A 1 254 ? -14.653 10.446 5.268 1.00 96.44 254 LYS A C 1
ATOM 1986 O O . LYS A 1 254 ? -13.960 9.454 5.056 1.00 96.44 254 LYS A O 1
ATOM 1991 N N . TRP A 1 255 ? -14.134 11.633 5.560 1.00 97.00 255 TRP A N 1
ATOM 1992 C CA . TRP A 1 255 ? -12.699 11.878 5.665 1.00 97.00 255 TRP A CA 1
ATOM 1993 C C . TRP A 1 255 ? -12.276 11.997 7.124 1.00 97.00 255 TRP A C 1
ATOM 1995 O O . TRP A 1 255 ? -12.925 12.700 7.902 1.00 97.00 255 TRP A O 1
ATOM 2005 N N . GLN A 1 256 ? -11.158 11.360 7.457 1.00 98.25 256 GLN A N 1
ATOM 2006 C CA . GLN A 1 256 ? -10.450 11.536 8.721 1.00 98.25 256 GLN A CA 1
ATOM 2007 C C . GLN A 1 256 ? -9.078 12.146 8.446 1.00 98.25 256 GLN A C 1
ATOM 2009 O O . GLN A 1 256 ? -8.387 11.743 7.515 1.00 98.25 256 GLN A O 1
ATOM 2014 N N . GLU A 1 257 ? -8.695 13.146 9.225 1.00 98.06 257 GLU A N 1
ATOM 2015 C CA . GLU A 1 257 ? -7.468 13.908 9.032 1.00 98.06 257 GLU A CA 1
ATOM 2016 C C . GLU A 1 257 ? -6.325 13.320 9.857 1.00 98.06 257 GLU A C 1
ATOM 2018 O O . GLU A 1 257 ? -6.502 13.010 11.033 1.00 98.06 257 GLU A O 1
ATOM 2023 N N . VAL A 1 258 ? -5.148 13.174 9.255 1.00 98.25 258 VAL A N 1
ATOM 2024 C CA . VAL A 1 258 ? -3.926 12.783 9.959 1.00 98.25 258 VAL A CA 1
ATOM 2025 C C . VAL A 1 258 ? -3.508 13.911 10.894 1.00 98.25 258 VAL A C 1
ATOM 2027 O O . VAL A 1 258 ? -3.275 15.032 10.449 1.00 98.25 258 VAL A O 1
ATOM 2030 N N . VAL A 1 259 ? -3.386 13.590 12.180 1.00 98.00 259 VAL A N 1
ATOM 2031 C CA . VAL A 1 259 ? -2.911 14.502 13.228 1.00 98.00 259 VAL A CA 1
ATOM 2032 C C . VAL A 1 259 ? -1.417 14.312 13.456 1.00 98.00 259 VAL A C 1
ATOM 2034 O O . VAL A 1 259 ? -0.677 15.282 13.546 1.00 98.00 259 VAL A O 1
ATOM 2037 N N . SER A 1 260 ? -0.947 13.065 13.549 1.00 97.25 260 SER A N 1
ATOM 2038 C CA . SER A 1 260 ? 0.481 12.796 13.721 1.00 97.25 260 SER A CA 1
ATOM 2039 C C . SER A 1 260 ? 0.887 11.402 13.252 1.00 97.25 260 SER A C 1
ATOM 2041 O O . SER A 1 260 ? 0.077 10.472 13.213 1.00 97.25 260 SER A O 1
ATOM 2043 N N . VAL A 1 261 ? 2.172 11.271 12.916 1.00 96.06 261 VAL A N 1
ATOM 2044 C CA . VAL A 1 261 ? 2.836 10.009 12.580 1.00 96.06 261 VAL A CA 1
ATOM 2045 C C . VAL A 1 261 ? 4.094 9.899 13.431 1.00 96.06 261 VAL A C 1
ATOM 2047 O O . VAL A 1 261 ? 5.022 10.692 13.284 1.00 96.06 261 VAL A O 1
ATOM 2050 N N . ILE A 1 262 ? 4.134 8.916 14.328 1.00 95.88 262 ILE A N 1
ATOM 2051 C CA . ILE A 1 262 ? 5.268 8.693 15.231 1.00 95.88 262 ILE A CA 1
ATOM 2052 C C . ILE A 1 262 ? 5.854 7.311 14.961 1.00 95.88 262 ILE A C 1
ATOM 2054 O O . ILE A 1 262 ? 5.177 6.296 15.121 1.00 95.88 262 ILE A O 1
ATOM 2058 N N . ILE A 1 263 ? 7.134 7.264 14.592 1.00 93.19 263 ILE A N 1
ATOM 2059 C CA . ILE A 1 263 ? 7.881 6.017 14.398 1.00 93.19 263 ILE A CA 1
ATOM 2060 C C . ILE A 1 263 ? 8.740 5.773 15.634 1.00 93.19 263 ILE A C 1
ATOM 2062 O O . ILE A 1 263 ? 9.570 6.609 15.992 1.00 93.19 263 ILE A O 1
ATOM 2066 N N . LYS A 1 264 ? 8.557 4.624 16.283 1.00 91.75 264 LYS A N 1
ATOM 2067 C CA . LYS A 1 264 ? 9.350 4.216 17.447 1.00 91.75 264 LYS A CA 1
ATOM 2068 C C . LYS A 1 264 ? 10.182 2.974 17.130 1.00 91.75 264 LYS A C 1
ATOM 2070 O O . LYS A 1 264 ? 9.674 2.091 16.434 1.00 91.75 264 LYS A O 1
ATOM 2075 N N . PRO A 1 265 ? 11.408 2.842 17.672 1.00 91.06 265 PRO A N 1
ATOM 2076 C CA . PRO A 1 265 ? 12.228 1.631 17.573 1.00 91.06 265 PRO A CA 1
ATOM 2077 C C . PRO A 1 265 ? 11.704 0.521 18.506 1.00 91.06 265 PRO A C 1
ATOM 2079 O O . PRO A 1 265 ? 12.424 -0.023 19.341 1.00 91.06 265 PRO A O 1
ATOM 2082 N N . GLU A 1 266 ? 10.412 0.225 18.398 1.00 87.88 266 GLU A N 1
ATOM 2083 C CA . GLU A 1 266 ? 9.693 -0.775 19.177 1.00 87.88 266 GLU A CA 1
ATOM 2084 C C . GLU A 1 266 ? 9.379 -1.979 18.291 1.00 87.88 266 GLU A C 1
ATOM 2086 O O . GLU A 1 266 ? 8.934 -1.828 17.148 1.00 87.88 266 GLU A O 1
ATOM 2091 N N . SER A 1 267 ? 9.596 -3.182 18.827 1.00 85.62 267 SER A N 1
ATOM 2092 C CA . SER A 1 267 ? 9.307 -4.413 18.094 1.00 85.62 267 SER A CA 1
ATOM 2093 C C . SER A 1 267 ? 7.804 -4.617 17.926 1.00 85.62 267 SER A C 1
ATOM 2095 O O . SER A 1 267 ? 7.051 -4.565 18.896 1.00 85.62 267 SER A O 1
ATOM 2097 N N . LEU A 1 268 ? 7.380 -4.931 16.704 1.00 84.12 268 LEU A N 1
ATOM 2098 C CA . LEU A 1 268 ? 5.981 -5.130 16.345 1.00 84.12 268 LEU A CA 1
ATOM 2099 C C . LEU A 1 268 ? 5.782 -6.497 15.700 1.00 84.12 268 LEU A C 1
ATOM 2101 O O . LEU A 1 268 ? 6.370 -6.797 14.664 1.00 84.12 268 LEU A O 1
ATOM 2105 N N . ARG A 1 269 ? 4.891 -7.309 16.271 1.00 82.94 269 ARG A N 1
ATOM 2106 C CA . ARG A 1 269 ? 4.318 -8.468 15.579 1.00 82.94 269 ARG A CA 1
ATOM 2107 C C . ARG A 1 269 ? 3.071 -8.004 14.840 1.00 82.94 269 ARG A C 1
ATOM 2109 O O . ARG A 1 269 ? 2.030 -7.798 15.462 1.00 82.94 269 ARG A O 1
ATOM 2116 N N . ALA A 1 270 ? 3.198 -7.814 13.533 1.00 81.50 270 ALA A N 1
ATOM 2117 C CA . ALA A 1 270 ? 2.145 -7.230 12.722 1.00 81.50 270 ALA A CA 1
ATOM 2118 C C . ALA A 1 270 ? 1.475 -8.273 11.820 1.00 81.50 270 ALA A C 1
ATOM 2120 O O . ALA A 1 270 ? 2.158 -9.141 11.284 1.00 81.50 270 ALA A O 1
ATOM 2121 N N . TYR A 1 271 ? 0.162 -8.159 11.638 1.00 82.38 271 TYR A N 1
ATOM 2122 C CA . TYR A 1 271 ? -0.711 -9.052 10.881 1.00 82.38 271 TYR A CA 1
ATOM 2123 C C . TYR A 1 271 ? -1.230 -8.378 9.610 1.00 82.38 271 TYR A C 1
ATOM 2125 O O . TYR A 1 271 ? -1.402 -7.160 9.574 1.00 82.38 271 TYR A O 1
ATOM 2133 N N . ASN A 1 272 ? -1.517 -9.169 8.583 1.00 79.81 272 ASN A N 1
ATOM 2134 C CA . ASN A 1 272 ? -2.164 -8.715 7.354 1.00 79.81 272 ASN A CA 1
ATOM 2135 C C . ASN A 1 272 ? -3.001 -9.855 6.747 1.00 79.81 272 ASN A C 1
ATOM 2137 O O . ASN A 1 272 ? -2.899 -11.014 7.163 1.00 79.81 272 ASN A O 1
ATOM 2141 N N . LEU A 1 273 ? -3.878 -9.495 5.816 1.00 73.25 273 LEU A N 1
ATOM 2142 C CA . LEU A 1 273 ? -4.886 -10.345 5.204 1.00 73.25 273 LEU A CA 1
ATOM 2143 C C . LEU A 1 273 ? -4.701 -10.368 3.693 1.00 73.25 273 LEU A C 1
ATOM 2145 O O . LEU A 1 273 ? -4.574 -9.315 3.083 1.00 73.25 273 LEU A O 1
ATOM 2149 N N . THR A 1 274 ? -4.839 -11.527 3.061 1.00 66.88 274 THR A N 1
ATOM 2150 C CA . THR A 1 274 ? -5.135 -11.581 1.624 1.00 66.88 274 THR A CA 1
ATOM 2151 C C . THR A 1 274 ? -6.649 -11.514 1.453 1.00 66.88 274 THR A C 1
ATOM 2153 O O . THR A 1 274 ? -7.366 -12.342 2.006 1.00 66.88 274 THR A O 1
ATOM 2156 N N . VAL A 1 275 ? -7.137 -10.542 0.689 1.00 61.75 275 VAL A N 1
ATOM 2157 C CA . VAL A 1 275 ? -8.564 -10.271 0.442 1.00 61.75 275 VAL A CA 1
ATOM 2158 C C . VAL A 1 275 ? -8.834 -10.458 -1.039 1.00 61.75 275 VAL A C 1
ATOM 2160 O O . VAL A 1 275 ? -8.061 -9.967 -1.863 1.00 61.75 275 VAL A O 1
ATOM 2163 N N . ASP A 1 276 ? -9.904 -11.181 -1.352 1.00 51.47 276 ASP A N 1
ATOM 2164 C CA . ASP A 1 276 ? -10.255 -11.542 -2.720 1.00 51.47 276 ASP A CA 1
ATOM 2165 C C . ASP A 1 276 ? -10.583 -10.322 -3.600 1.00 51.47 276 ASP A C 1
ATOM 2167 O O . ASP A 1 276 ? -11.302 -9.413 -3.179 1.00 51.47 276 ASP A O 1
ATOM 2171 N N . GLN A 1 277 ? -10.094 -10.358 -4.843 1.00 57.69 277 GLN A N 1
ATOM 2172 C CA . GLN A 1 277 ? -10.302 -9.402 -5.944 1.00 57.69 277 GLN A CA 1
ATOM 2173 C C . GLN A 1 277 ? -9.783 -7.973 -5.727 1.00 57.69 277 GLN A C 1
ATOM 2175 O O . GLN A 1 277 ? -9.044 -7.461 -6.562 1.00 57.69 277 GLN A O 1
ATOM 2180 N N . THR A 1 278 ? -10.186 -7.304 -4.651 1.00 66.12 278 THR A N 1
ATOM 2181 C CA . THR A 1 278 ? -9.970 -5.858 -4.475 1.00 66.12 278 THR A CA 1
ATOM 2182 C C . THR A 1 278 ? -8.670 -5.520 -3.779 1.00 66.12 278 THR A C 1
ATOM 2184 O O . THR A 1 278 ? -8.216 -4.390 -3.892 1.00 66.12 278 THR A O 1
ATOM 2187 N N . HIS A 1 279 ? -8.090 -6.465 -3.036 1.00 78.00 279 HIS A N 1
ATOM 2188 C CA . HIS A 1 279 ? -6.848 -6.251 -2.295 1.00 78.00 279 HIS A CA 1
ATOM 2189 C C . HIS A 1 279 ? -6.886 -5.061 -1.315 1.00 78.00 279 HIS A C 1
ATOM 2191 O O . HIS A 1 279 ? -5.867 -4.449 -0.997 1.00 78.00 279 HIS A O 1
ATOM 2197 N N . THR A 1 280 ? -8.068 -4.744 -0.789 1.00 88.38 280 THR A N 1
ATOM 2198 C CA . THR A 1 280 ? -8.250 -3.661 0.180 1.00 88.38 280 THR A CA 1
ATOM 2199 C C . THR A 1 280 ? -9.231 -4.039 1.279 1.00 88.38 280 THR A C 1
ATOM 2201 O O . THR A 1 280 ? -10.068 -4.930 1.109 1.00 88.38 280 THR A O 1
ATOM 2204 N N . TYR A 1 281 ? -9.163 -3.344 2.409 1.00 94.50 281 TYR A N 1
ATOM 2205 C CA . TYR A 1 281 ? -10.140 -3.452 3.492 1.00 94.50 281 TYR A CA 1
ATOM 2206 C C . TYR A 1 281 ? -10.171 -2.168 4.332 1.00 94.50 281 TYR A C 1
ATOM 2208 O O . TYR A 1 281 ? -9.403 -1.240 4.084 1.00 94.50 281 TYR A O 1
ATOM 2216 N N . PHE A 1 282 ? -11.072 -2.105 5.316 1.00 97.94 282 PHE A N 1
ATOM 2217 C CA . PHE A 1 282 ? -11.158 -0.992 6.266 1.00 97.94 282 PHE A CA 1
ATOM 2218 C C . PHE A 1 282 ? -10.684 -1.406 7.655 1.00 97.94 282 PHE A C 1
ATOM 2220 O O . PHE A 1 282 ? -11.159 -2.418 8.178 1.00 97.94 282 PHE A O 1
ATOM 2227 N N . ILE A 1 283 ? -9.796 -0.616 8.262 1.00 98.00 283 ILE A N 1
ATOM 2228 C CA . ILE A 1 283 ? -9.215 -0.899 9.582 1.00 98.00 283 ILE A CA 1
ATOM 2229 C C . ILE A 1 283 ? -9.215 0.327 10.496 1.00 98.00 283 ILE A C 1
ATOM 2231 O O . ILE A 1 283 ? -9.008 1.445 10.027 1.00 98.00 283 ILE A O 1
ATOM 2235 N N . LYS A 1 284 ? -9.442 0.121 11.795 1.00 98.06 284 LYS A N 1
ATOM 2236 C CA . LYS A 1 284 ? -9.435 1.164 12.827 1.00 98.06 284 LYS A CA 1
ATOM 2237 C C . LYS A 1 284 ? -8.544 0.828 14.022 1.00 98.06 284 LYS A C 1
ATOM 2239 O O . LYS A 1 284 ? -8.154 -0.326 14.220 1.00 98.06 284 LYS A O 1
ATOM 2244 N N . GLY A 1 285 ? -8.271 1.861 14.816 1.00 97.38 285 GLY A N 1
ATOM 2245 C CA . GLY A 1 285 ? -7.726 1.746 16.164 1.00 97.38 285 GLY A CA 1
ATOM 2246 C C . GLY A 1 285 ? -8.738 1.177 17.163 1.00 97.38 285 GLY A C 1
ATOM 2247 O O . GLY A 1 285 ? -9.828 0.715 16.808 1.00 97.38 285 GLY A O 1
ATOM 2248 N N . LEU A 1 286 ? -8.373 1.221 18.441 1.00 94.25 286 LEU A N 1
ATOM 2249 C CA . LEU A 1 286 ? -9.205 0.691 19.529 1.00 94.25 286 LEU A CA 1
ATOM 2250 C C . LEU A 1 286 ? -10.322 1.659 19.937 1.00 94.25 286 LEU A C 1
ATOM 2252 O O . LEU A 1 286 ? -11.257 1.285 20.641 1.00 94.25 286 LEU A O 1
ATOM 2256 N N . GLU A 1 287 ? -10.226 2.908 19.500 1.00 94.31 287 GLU A N 1
ATOM 2257 C CA . GLU A 1 287 ? -11.172 3.962 19.810 1.00 94.31 287 GLU A CA 1
ATOM 2258 C C . GLU A 1 287 ? -12.479 3.806 19.010 1.00 94.31 287 GLU A C 1
ATOM 2260 O O . GLU A 1 287 ? -12.570 3.091 18.001 1.00 94.31 287 GLU A O 1
ATOM 2265 N N . ASN A 1 288 ? -13.535 4.476 19.478 1.00 89.94 288 ASN A N 1
ATOM 2266 C CA . ASN A 1 288 ? -14.850 4.440 18.843 1.00 89.94 288 ASN A CA 1
ATOM 2267 C C . ASN A 1 288 ? -14.902 5.383 17.629 1.00 89.94 288 ASN A C 1
ATOM 2269 O O . ASN A 1 288 ? -15.433 6.489 17.703 1.00 89.94 288 ASN A O 1
ATOM 2273 N N . SER A 1 289 ? -14.307 4.940 16.525 1.00 93.81 289 SER A N 1
ATOM 2274 C CA . SER A 1 289 ? -14.304 5.634 15.237 1.00 93.81 289 SER A CA 1
ATOM 2275 C C . SER A 1 289 ? -14.493 4.637 14.087 1.00 93.81 289 SER A C 1
ATOM 2277 O O . SER A 1 289 ? -14.578 3.427 14.298 1.00 93.81 289 SER A O 1
ATOM 2279 N N . ASP A 1 290 ? -14.576 5.135 12.859 1.00 97.12 290 ASP A N 1
ATOM 2280 C CA . ASP A 1 290 ? -14.678 4.308 11.661 1.00 97.12 290 ASP A CA 1
ATOM 2281 C C . ASP A 1 290 ? -13.300 3.917 11.124 1.00 97.12 290 ASP A C 1
ATOM 2283 O O . ASP A 1 290 ? -12.343 4.687 11.195 1.00 97.12 290 ASP A O 1
ATOM 2287 N N . GLY A 1 291 ? -13.200 2.719 10.550 1.00 97.56 291 GLY A N 1
ATOM 2288 C CA . GLY A 1 291 ? -11.983 2.258 9.896 1.00 97.56 291 GLY A CA 1
ATOM 2289 C C . GLY A 1 291 ? -11.712 2.991 8.595 1.00 97.56 291 GLY A C 1
ATOM 2290 O O . GLY A 1 291 ? -12.645 3.340 7.872 1.00 97.56 291 GLY A O 1
ATOM 2291 N N . VAL A 1 292 ? -10.431 3.181 8.302 1.00 98.19 292 VAL A N 1
ATOM 2292 C CA . VAL A 1 292 ? -9.921 3.821 7.087 1.00 98.19 292 VAL A CA 1
ATOM 2293 C C . VAL A 1 292 ? -9.503 2.793 6.048 1.00 98.19 292 VAL A C 1
ATOM 2295 O O . VAL A 1 292 ? -9.187 1.649 6.379 1.00 98.19 292 VAL A O 1
ATOM 2298 N N . TRP A 1 293 ? -9.537 3.203 4.785 1.00 97.69 293 TRP A N 1
ATOM 2299 C CA . TRP A 1 293 ? -9.280 2.347 3.639 1.00 97.69 293 TRP A CA 1
ATOM 2300 C C . TRP A 1 293 ? -7.784 2.089 3.441 1.00 97.69 293 TRP A C 1
ATOM 2302 O O . TRP A 1 293 ? -6.986 3.019 3.297 1.00 97.69 293 TRP A O 1
ATOM 2312 N N . VAL A 1 294 ? -7.412 0.812 3.425 1.00 94.38 294 VAL A N 1
ATOM 2313 C CA . VAL A 1 294 ? -6.020 0.357 3.354 1.00 94.38 294 VAL A CA 1
ATOM 2314 C C . VAL A 1 294 ? -5.850 -0.729 2.301 1.00 94.38 294 VAL A C 1
ATOM 2316 O O . VAL A 1 294 ? -6.789 -1.476 2.005 1.00 94.38 294 VAL A O 1
ATOM 2319 N N . HIS A 1 295 ? -4.647 -0.813 1.736 1.00 86.06 295 HIS A N 1
ATOM 2320 C CA . HIS A 1 295 ? -4.289 -1.826 0.748 1.00 86.06 295 HIS A CA 1
ATOM 2321 C C . HIS A 1 295 ? -3.546 -2.985 1.410 1.00 86.06 295 HIS A C 1
ATOM 2323 O O . HIS A 1 295 ? -2.703 -2.781 2.277 1.00 86.06 295 HIS A O 1
ATOM 2329 N N . ASN A 1 296 ? -3.820 -4.216 0.989 1.00 72.75 296 ASN A N 1
ATOM 2330 C CA . ASN A 1 296 ? -3.264 -5.404 1.637 1.00 72.75 296 ASN A CA 1
ATOM 2331 C C . ASN A 1 296 ? -2.142 -6.093 0.858 1.00 72.75 296 ASN A C 1
ATOM 2333 O O . ASN A 1 296 ? -1.418 -6.922 1.412 1.00 72.75 296 ASN A O 1
ATOM 2337 N N . VAL A 1 297 ? -1.992 -5.745 -0.417 1.00 63.38 297 VAL A N 1
ATOM 2338 C CA . VAL A 1 297 ? -0.859 -6.144 -1.247 1.00 63.38 297 VAL A CA 1
ATOM 2339 C C . VAL A 1 297 ? 0.235 -5.102 -1.095 1.00 63.38 297 VAL A C 1
ATOM 2341 O O . VAL A 1 297 ? -0.059 -3.914 -1.068 1.00 63.38 297 VAL A O 1
ATOM 2344 N N . CYS A 1 298 ? 1.473 -5.577 -0.996 1.00 56.78 298 CYS A N 1
ATOM 2345 C CA . CYS A 1 298 ? 2.666 -4.797 -0.692 1.00 56.78 298 CYS A CA 1
ATOM 2346 C C . CYS A 1 298 ? 3.728 -5.241 -1.660 1.00 56.78 298 CYS A C 1
ATOM 2348 O O . CYS A 1 298 ? 4.162 -6.388 -1.555 1.00 56.78 298 CYS A O 1
ATOM 2350 N N . SER A 1 299 ? 4.080 -4.389 -2.624 1.00 56.19 299 SER A N 1
ATOM 2351 C CA . SER A 1 299 ? 5.104 -4.689 -3.630 1.00 56.19 299 SER A CA 1
ATOM 2352 C C . SER A 1 299 ? 5.008 -6.146 -4.114 1.00 56.19 299 SER A C 1
ATOM 2354 O O . SER A 1 299 ? 5.988 -6.897 -4.058 1.00 56.19 299 SER A O 1
ATOM 2356 N N . ASN A 1 300 ? 3.805 -6.593 -4.505 1.00 52.47 300 ASN A N 1
ATOM 2357 C CA . ASN A 1 300 ? 3.699 -7.907 -5.124 1.00 52.47 300 ASN A CA 1
ATOM 2358 C C . ASN A 1 300 ? 4.407 -7.840 -6.473 1.00 52.47 300 ASN A C 1
ATOM 2360 O O . ASN A 1 300 ? 4.323 -6.816 -7.153 1.00 52.47 300 ASN A O 1
ATOM 2364 N N . PRO A 1 301 ? 5.086 -8.917 -6.879 1.00 61.31 301 PRO A N 1
ATOM 2365 C CA . PRO A 1 301 ? 5.575 -9.017 -8.235 1.00 61.31 301 PRO A CA 1
ATOM 2366 C C . PRO A 1 301 ? 4.401 -8.829 -9.220 1.00 61.31 301 PRO A C 1
ATOM 2368 O O . PRO A 1 301 ? 3.450 -9.607 -9.216 1.00 61.31 301 PRO A O 1
ATOM 2371 N N . VAL A 1 302 ? 4.440 -7.772 -10.029 1.00 58.88 302 VAL A N 1
ATOM 2372 C CA . VAL A 1 302 ? 3.438 -7.429 -11.046 1.00 58.88 302 VAL A CA 1
ATOM 2373 C C . VAL A 1 302 ? 3.963 -7.845 -12.411 1.00 58.88 302 VAL A C 1
ATOM 2375 O O . VAL A 1 302 ? 5.096 -7.523 -12.764 1.00 58.88 302 VAL A O 1
ATOM 2378 N N . GLN A 1 303 ? 3.148 -8.515 -13.223 1.00 72.31 303 GLN A N 1
ATOM 2379 C CA . GLN A 1 303 ? 3.509 -8.750 -14.618 1.00 72.31 303 GLN A CA 1
ATOM 2380 C C . GLN A 1 303 ? 3.394 -7.439 -15.413 1.00 72.31 303 GLN A C 1
ATOM 2382 O O . GLN A 1 303 ? 2.316 -6.860 -15.539 1.00 72.31 303 GLN A O 1
ATOM 2387 N N . ALA A 1 304 ? 4.518 -6.953 -15.929 1.00 69.56 304 ALA A N 1
ATOM 2388 C CA . ALA A 1 304 ? 4.593 -5.758 -16.757 1.00 69.56 304 ALA A CA 1
ATOM 2389 C C . ALA A 1 304 ? 4.184 -6.054 -18.210 1.00 69.56 304 ALA A C 1
ATOM 2391 O O . ALA A 1 304 ? 4.160 -7.208 -18.642 1.00 69.56 304 ALA A O 1
ATOM 2392 N N . LYS A 1 305 ? 3.911 -5.008 -19.007 1.00 72.50 305 LYS A N 1
ATOM 2393 C CA . LYS A 1 305 ? 3.474 -5.171 -20.414 1.00 72.50 305 LYS A CA 1
ATOM 2394 C C . LYS A 1 305 ? 4.501 -5.893 -21.293 1.00 72.50 305 LYS A C 1
ATOM 2396 O O . LYS A 1 305 ? 4.134 -6.492 -22.295 1.00 72.50 305 LYS A O 1
ATOM 2401 N N . ASN A 1 306 ? 5.774 -5.860 -20.907 1.00 72.00 306 ASN A N 1
ATOM 2402 C CA . ASN A 1 306 ? 6.850 -6.600 -21.569 1.00 72.00 306 ASN A CA 1
ATOM 2403 C C . ASN A 1 306 ? 6.886 -8.101 -21.203 1.00 72.00 306 ASN A C 1
ATOM 2405 O O . ASN A 1 306 ? 7.843 -8.786 -21.555 1.00 72.00 306 ASN A O 1
ATOM 2409 N N . GLY A 1 307 ? 5.887 -8.605 -20.469 1.00 75.31 307 GLY A N 1
ATOM 2410 C CA . GLY A 1 307 ? 5.765 -10.002 -20.055 1.00 75.31 307 GLY A CA 1
ATOM 2411 C C . GLY A 1 307 ? 6.645 -10.396 -18.867 1.00 75.31 307 GLY A C 1
ATOM 2412 O O . GLY A 1 307 ? 6.526 -11.521 -18.384 1.00 75.31 307 GLY A O 1
ATOM 2413 N N . LEU A 1 308 ? 7.501 -9.495 -18.374 1.00 80.62 308 LEU A N 1
ATOM 2414 C CA . LEU A 1 308 ? 8.401 -9.743 -17.250 1.00 80.62 308 LEU A CA 1
ATOM 2415 C C . LEU A 1 308 ? 7.759 -9.341 -15.926 1.00 80.62 308 LEU A C 1
ATOM 2417 O O . LEU A 1 308 ? 6.903 -8.462 -15.862 1.00 80.62 308 LEU A O 1
ATOM 2421 N N . VAL A 1 309 ? 8.219 -9.965 -14.849 1.00 74.06 309 VAL A N 1
ATOM 2422 C CA . VAL A 1 309 ? 7.710 -9.694 -13.508 1.00 74.06 309 VAL A CA 1
ATOM 2423 C C . VAL A 1 309 ? 8.519 -8.571 -12.862 1.00 74.06 309 VAL A C 1
ATOM 2425 O O . VAL A 1 309 ? 9.737 -8.676 -12.733 1.00 74.06 309 VAL A O 1
ATOM 2428 N N . TYR A 1 310 ? 7.840 -7.507 -12.446 1.00 78.00 310 TYR A N 1
ATOM 2429 C CA . TYR A 1 310 ? 8.398 -6.342 -11.773 1.00 78.00 310 TYR A CA 1
ATOM 2430 C C . TYR A 1 310 ? 8.044 -6.341 -10.289 1.00 78.00 310 TYR A C 1
ATOM 2432 O O . TYR A 1 310 ? 6.891 -6.542 -9.931 1.00 78.00 310 TYR A O 1
ATOM 2440 N N . GLN A 1 311 ? 9.003 -6.061 -9.421 1.00 77.19 311 GLN A N 1
ATOM 2441 C CA . GLN A 1 311 ? 8.793 -5.914 -7.992 1.00 77.19 311 GLN A CA 1
ATOM 2442 C C . GLN A 1 311 ? 9.686 -4.791 -7.474 1.00 77.19 311 GLN A C 1
ATOM 2444 O O . GLN A 1 311 ? 10.901 -4.870 -7.622 1.00 77.19 311 GLN A O 1
ATOM 2449 N N . SER A 1 312 ? 9.112 -3.766 -6.848 1.00 72.25 312 SER A N 1
ATOM 2450 C CA . SER A 1 312 ? 9.901 -2.706 -6.212 1.00 72.25 312 SER A CA 1
ATOM 2451 C C . SER A 1 312 ? 10.797 -3.270 -5.108 1.00 72.25 312 SER A C 1
ATOM 2453 O O . SER A 1 312 ? 10.478 -4.275 -4.462 1.00 72.25 312 SER A O 1
ATOM 2455 N N . ASN A 1 313 ? 11.961 -2.654 -4.916 1.00 74.31 313 ASN A N 1
ATOM 2456 C CA . ASN A 1 313 ? 12.968 -3.148 -3.982 1.00 74.31 313 ASN A CA 1
ATOM 2457 C C . ASN A 1 313 ? 13.121 -2.181 -2.814 1.00 74.31 313 ASN A C 1
ATOM 2459 O O . ASN A 1 313 ? 13.513 -1.037 -3.022 1.00 74.31 313 ASN A O 1
ATOM 2463 N N . SER A 1 314 ? 12.963 -2.692 -1.586 1.00 65.38 314 SER A N 1
ATOM 2464 C CA . SER A 1 314 ? 13.051 -1.903 -0.348 1.00 65.38 314 SER A CA 1
ATOM 2465 C C . SER A 1 314 ? 14.340 -1.089 -0.188 1.00 65.38 314 SER A C 1
ATOM 2467 O O . SER A 1 314 ? 14.360 -0.135 0.585 1.00 65.38 314 SER A O 1
ATOM 2469 N N . LYS A 1 315 ? 15.417 -1.441 -0.906 1.00 74.56 315 LYS A N 1
ATOM 2470 C CA . LYS A 1 315 ? 16.657 -0.655 -1.003 1.00 74.56 315 LYS A CA 1
ATOM 2471 C C . LYS A 1 315 ? 16.462 0.709 -1.669 1.00 74.56 315 LYS A C 1
ATOM 2473 O O . LYS A 1 315 ? 17.150 1.657 -1.299 1.00 74.56 315 LYS A O 1
ATOM 2478 N N . HIS A 1 316 ? 15.581 0.782 -2.656 1.00 74.38 316 HIS A N 1
ATOM 2479 C CA . HIS A 1 316 ? 15.322 1.954 -3.486 1.00 74.38 316 HIS A CA 1
ATOM 2480 C C . HIS A 1 316 ? 14.019 2.678 -3.098 1.00 74.38 316 HIS A C 1
ATOM 2482 O O . HIS A 1 316 ? 13.761 3.777 -3.574 1.00 74.38 316 HIS A O 1
ATOM 2488 N N . THR A 1 317 ? 13.262 2.123 -2.153 1.00 63.50 317 THR A N 1
ATOM 2489 C CA . THR A 1 317 ? 12.044 2.700 -1.568 1.00 63.50 317 THR A CA 1
ATOM 2490 C C . THR A 1 317 ? 12.338 3.759 -0.526 1.00 63.50 317 THR A C 1
ATOM 2492 O O . THR A 1 317 ? 12.897 3.431 0.519 1.00 63.50 317 THR A O 1
ATOM 2495 N N . LEU A 1 318 ? 11.938 5.014 -0.727 1.00 55.94 318 LEU A N 1
ATOM 2496 C CA . LEU A 1 318 ? 12.102 6.036 0.312 1.00 55.94 318 LEU A CA 1
ATOM 2497 C C . LEU A 1 318 ? 11.311 5.654 1.580 1.00 55.94 318 LEU A C 1
ATOM 2499 O O . LEU A 1 318 ? 10.107 5.427 1.522 1.00 55.94 318 LEU A O 1
ATOM 2503 N N . GLY A 1 319 ? 11.995 5.558 2.726 1.00 50.59 319 GLY A N 1
ATOM 2504 C CA . GLY A 1 319 ? 11.390 5.142 4.002 1.00 50.59 319 GLY A CA 1
ATOM 2505 C C . GLY A 1 319 ? 11.266 3.622 4.205 1.00 50.59 319 GLY A C 1
ATOM 2506 O O . GLY A 1 319 ? 10.942 3.176 5.311 1.00 50.59 319 GLY A O 1
ATOM 2507 N N . GLY A 1 320 ? 11.588 2.816 3.186 1.00 50.94 320 GLY A N 1
ATOM 2508 C CA . GLY A 1 320 ? 11.593 1.356 3.269 1.00 50.94 320 GLY A CA 1
ATOM 2509 C C . GLY A 1 320 ? 12.661 0.813 4.226 1.00 50.94 320 GLY A C 1
ATOM 2510 O O . GLY A 1 320 ? 13.719 1.407 4.418 1.00 50.94 320 GLY A O 1
ATOM 2511 N N . ALA A 1 321 ? 12.426 -0.368 4.808 1.00 46.41 321 ALA A N 1
ATOM 2512 C CA . ALA A 1 321 ? 13.345 -0.981 5.782 1.00 46.41 321 ALA A CA 1
ATOM 2513 C C . ALA A 1 321 ? 14.750 -1.292 5.220 1.00 46.41 321 ALA A C 1
ATOM 2515 O O . ALA A 1 321 ? 15.700 -1.467 5.981 1.00 46.41 321 ALA A O 1
ATOM 2516 N N . GLY A 1 322 ? 14.875 -1.412 3.894 1.00 56.69 322 GLY A N 1
ATOM 2517 C CA . GLY A 1 322 ? 16.144 -1.625 3.199 1.00 56.69 322 GLY A CA 1
ATOM 2518 C C . GLY A 1 322 ? 16.790 -0.345 2.671 1.00 56.69 322 GLY A C 1
ATOM 2519 O O . GLY A 1 322 ? 17.900 -0.433 2.138 1.00 56.69 322 GLY A O 1
ATOM 2520 N N . ASN A 1 323 ? 16.113 0.804 2.787 1.00 67.88 323 ASN A N 1
ATOM 2521 C CA . ASN A 1 323 ? 16.508 2.041 2.131 1.00 67.88 323 ASN A CA 1
ATOM 2522 C C . ASN A 1 323 ? 17.860 2.512 2.651 1.00 67.88 323 ASN A C 1
ATOM 2524 O O . ASN A 1 323 ? 18.098 2.556 3.859 1.00 67.88 323 ASN A O 1
ATOM 2528 N N . ARG A 1 324 ? 18.761 2.846 1.729 1.00 71.38 324 ARG A N 1
ATOM 2529 C CA . ARG A 1 324 ? 20.088 3.359 2.072 1.00 71.38 324 ARG A CA 1
ATOM 2530 C C . ARG A 1 324 ? 20.188 4.813 1.625 1.00 71.38 324 ARG A C 1
ATOM 2532 O O . ARG A 1 324 ? 19.796 5.091 0.495 1.00 71.38 324 ARG A O 1
ATOM 2539 N N . PRO A 1 325 ? 20.803 5.714 2.413 1.00 75.25 325 PRO A N 1
ATOM 2540 C CA . PRO A 1 325 ? 20.963 7.116 2.015 1.00 75.25 325 PRO A CA 1
ATOM 2541 C C . PRO A 1 325 ? 21.681 7.309 0.669 1.00 75.25 325 PRO A C 1
ATOM 2543 O O . PRO A 1 325 ? 21.428 8.282 -0.034 1.00 75.25 325 PRO A O 1
ATOM 2546 N N . ASN A 1 326 ? 22.556 6.369 0.294 1.00 81.88 326 ASN A N 1
ATOM 2547 C CA . ASN A 1 326 ? 23.294 6.369 -0.969 1.00 81.88 326 ASN A CA 1
ATOM 2548 C C . ASN A 1 326 ? 22.634 5.559 -2.097 1.00 81.88 326 ASN A C 1
ATOM 2550 O O . ASN A 1 326 ? 23.229 5.398 -3.158 1.00 81.88 326 ASN A O 1
ATOM 2554 N N . ALA A 1 327 ? 21.451 4.988 -1.882 1.00 78.06 327 ALA A N 1
ATOM 2555 C CA . ALA A 1 327 ? 20.713 4.327 -2.944 1.00 78.06 327 ALA A CA 1
ATOM 2556 C C . ALA A 1 327 ? 19.834 5.349 -3.666 1.00 78.06 327 ALA A C 1
ATOM 2558 O O . ALA A 1 327 ? 19.175 6.165 -3.025 1.00 78.06 327 ALA A O 1
ATOM 2559 N N . GLY A 1 328 ? 19.790 5.265 -4.996 1.00 83.75 328 GLY A N 1
ATOM 2560 C CA . GLY A 1 328 ? 18.770 5.954 -5.780 1.00 83.75 328 GLY A CA 1
ATOM 2561 C C . GLY A 1 328 ? 17.369 5.677 -5.239 1.00 83.75 328 GLY A C 1
ATOM 2562 O O . GLY A 1 328 ? 17.114 4.578 -4.736 1.00 83.75 328 GLY A O 1
ATOM 2563 N N . ILE A 1 329 ? 16.483 6.662 -5.366 1.00 77.88 329 ILE A N 1
ATOM 2564 C CA . ILE A 1 329 ? 15.072 6.548 -4.984 1.00 77.88 329 ILE A CA 1
ATOM 2565 C C . ILE A 1 329 ? 14.253 6.128 -6.209 1.00 77.88 329 ILE A C 1
ATOM 2567 O O . ILE A 1 329 ? 14.343 6.759 -7.264 1.00 77.88 329 ILE A O 1
ATOM 2571 N N . GLU A 1 330 ? 13.481 5.055 -6.078 1.00 79.44 330 GLU A N 1
ATOM 2572 C CA . GLU A 1 330 ? 12.626 4.534 -7.140 1.00 79.44 330 GLU A CA 1
ATOM 2573 C C . GLU A 1 330 ? 11.552 5.569 -7.537 1.00 79.44 330 GLU A C 1
ATOM 2575 O O . GLU A 1 330 ? 10.872 6.118 -6.668 1.00 79.44 330 GLU A O 1
ATOM 2580 N N . PRO A 1 331 ? 11.386 5.881 -8.838 1.00 74.62 331 PRO A N 1
ATOM 2581 C CA . PRO A 1 331 ? 10.375 6.831 -9.293 1.00 74.62 331 PRO A CA 1
ATOM 2582 C C . PRO A 1 331 ? 8.973 6.208 -9.304 1.00 74.62 331 PRO A C 1
ATOM 2584 O O . PRO A 1 331 ? 8.806 5.009 -9.518 1.00 74.62 331 PRO A O 1
ATOM 2587 N N . LYS A 1 332 ? 7.938 7.048 -9.184 1.00 66.00 332 LYS A N 1
ATOM 2588 C CA . LYS A 1 332 ? 6.526 6.618 -9.128 1.00 66.00 332 LYS A CA 1
ATOM 2589 C C . LYS A 1 332 ? 6.064 5.813 -10.349 1.00 66.00 332 LYS A C 1
ATOM 2591 O O . LYS A 1 332 ? 5.227 4.927 -10.223 1.00 66.00 332 LYS A O 1
ATOM 2596 N N . ASN A 1 333 ? 6.590 6.127 -11.530 1.00 64.06 333 ASN A N 1
ATOM 2597 C CA . ASN A 1 333 ? 6.255 5.469 -12.795 1.00 64.06 333 ASN A CA 1
ATOM 2598 C C . ASN A 1 333 ? 7.234 4.332 -13.155 1.00 64.06 333 ASN A C 1
ATOM 2600 O O . ASN A 1 333 ? 7.331 3.950 -14.321 1.00 64.06 333 ASN A O 1
ATOM 2604 N N . SER A 1 334 ? 7.959 3.769 -12.179 1.00 79.69 334 SER A N 1
ATOM 2605 C CA . SER A 1 334 ? 8.959 2.712 -12.396 1.00 79.69 334 SER A CA 1
ATOM 2606 C C . SER A 1 334 ? 8.418 1.498 -13.159 1.00 79.69 334 SER A C 1
ATOM 2608 O O . SER A 1 334 ? 9.120 0.971 -14.019 1.00 79.69 334 SER A O 1
ATOM 2610 N N . LEU A 1 335 ? 7.167 1.090 -12.918 1.00 74.62 335 LEU A N 1
ATOM 2611 C CA . LEU A 1 335 ? 6.519 -0.018 -13.630 1.00 74.62 335 LEU A CA 1
ATOM 2612 C C . LEU A 1 335 ? 6.268 0.294 -15.115 1.00 74.62 335 LEU A C 1
ATOM 2614 O O . LEU A 1 335 ? 6.419 -0.584 -15.967 1.00 74.62 335 LEU A O 1
ATOM 2618 N N . GLU A 1 336 ? 5.884 1.527 -15.442 1.00 73.81 336 GLU A N 1
ATOM 2619 C CA . GLU A 1 336 ? 5.695 1.968 -16.828 1.00 73.81 336 GLU A CA 1
ATOM 2620 C C . GLU A 1 336 ? 7.041 2.052 -17.551 1.00 73.81 336 GLU A C 1
ATOM 2622 O O . GLU A 1 336 ? 7.214 1.488 -18.633 1.00 73.81 336 GLU A O 1
ATOM 2627 N N . LEU A 1 337 ? 8.026 2.673 -16.903 1.00 80.25 337 LEU A N 1
ATOM 2628 C CA . LEU A 1 337 ? 9.404 2.739 -17.376 1.00 80.25 337 LEU A CA 1
ATOM 2629 C C . LEU A 1 337 ? 9.978 1.333 -17.612 1.00 80.25 337 LEU A C 1
ATOM 2631 O O . LEU A 1 337 ? 10.551 1.056 -18.665 1.00 80.25 337 LEU A O 1
ATOM 2635 N N . PHE A 1 338 ? 9.749 0.406 -16.679 1.00 90.12 338 PHE A N 1
ATOM 2636 C CA . PHE A 1 338 ? 10.146 -0.989 -16.823 1.00 90.12 338 PHE A CA 1
ATOM 2637 C C . PHE A 1 338 ? 9.413 -1.675 -17.977 1.00 90.12 338 PHE A C 1
ATOM 2639 O O . PHE A 1 338 ? 10.047 -2.373 -18.771 1.00 90.12 338 PHE A O 1
ATOM 2646 N N . SER A 1 339 ? 8.104 -1.455 -18.111 1.00 79.94 339 SER A N 1
ATOM 2647 C CA . SER A 1 339 ? 7.297 -1.995 -19.212 1.00 79.94 339 SER A CA 1
ATOM 2648 C C . SER A 1 339 ? 7.853 -1.589 -20.579 1.00 79.94 339 SER A C 1
ATOM 2650 O O . SER A 1 339 ? 7.860 -2.408 -21.491 1.00 79.94 339 SER A O 1
ATOM 2652 N N . ASN A 1 340 ? 8.395 -0.375 -20.690 1.00 85.62 340 ASN A N 1
ATOM 2653 C CA . ASN A 1 340 ? 8.979 0.171 -21.918 1.00 85.62 340 ASN A CA 1
ATOM 2654 C C . ASN A 1 340 ? 10.508 -0.013 -22.007 1.00 85.62 340 ASN A C 1
ATOM 2656 O O . ASN A 1 340 ? 11.161 0.571 -22.871 1.00 85.62 340 ASN A O 1
ATOM 2660 N N . SER A 1 341 ? 11.105 -0.798 -21.107 1.00 96.12 341 SER A N 1
ATOM 2661 C CA . SER A 1 341 ? 12.562 -0.920 -21.015 1.00 96.12 341 SER A CA 1
ATOM 2662 C C . SER A 1 341 ? 13.176 -1.798 -22.110 1.00 96.12 341 SER A C 1
ATOM 2664 O O . SER A 1 341 ? 12.631 -2.837 -22.491 1.00 96.12 341 SER A O 1
ATOM 2666 N N . TYR A 1 342 ? 14.376 -1.424 -22.546 1.00 96.94 342 TYR A N 1
ATOM 2667 C CA . TYR A 1 342 ? 15.250 -2.148 -23.464 1.00 96.94 342 TYR A CA 1
ATOM 2668 C C . TYR A 1 342 ? 16.246 -3.029 -22.700 1.00 96.94 342 TYR A C 1
ATOM 2670 O O . TYR A 1 342 ? 16.801 -2.615 -21.683 1.00 96.94 342 TYR A O 1
ATOM 2678 N N . SER A 1 343 ? 16.484 -4.250 -23.182 1.00 96.81 343 SER A N 1
ATOM 2679 C CA . SER A 1 343 ? 17.424 -5.188 -22.560 1.00 96.81 343 SER A CA 1
ATOM 2680 C C . SER A 1 343 ? 18.850 -4.931 -23.035 1.00 96.81 343 SER A C 1
ATOM 2682 O O . SER A 1 343 ? 19.098 -4.959 -24.233 1.00 96.81 343 SER A O 1
ATOM 2684 N N . SER A 1 344 ? 19.792 -4.777 -22.105 1.00 95.69 344 SER A N 1
ATOM 2685 C CA . SER A 1 344 ? 21.222 -4.672 -22.411 1.00 95.69 344 SER A CA 1
ATOM 2686 C C . SER A 1 344 ? 22.034 -5.474 -21.392 1.00 95.69 344 SER A C 1
ATOM 2688 O O . SER A 1 344 ? 22.073 -5.170 -20.194 1.00 95.69 344 SER A O 1
ATOM 2690 N N . GLY A 1 345 ? 22.640 -6.570 -21.856 1.00 92.50 345 GLY A N 1
ATOM 2691 C CA . GLY A 1 345 ? 23.330 -7.531 -20.996 1.00 92.50 345 GLY A CA 1
ATOM 2692 C C . GLY A 1 345 ? 22.408 -8.121 -19.921 1.00 92.50 345 GLY A C 1
ATOM 2693 O O . GLY A 1 345 ? 21.359 -8.680 -20.226 1.00 92.50 345 GLY A O 1
ATOM 2694 N N . LYS A 1 346 ? 22.807 -7.999 -18.647 1.00 92.12 346 LYS A N 1
ATOM 2695 C CA . LYS A 1 346 ? 22.042 -8.489 -17.479 1.00 92.12 346 LYS A CA 1
ATOM 2696 C C . LYS A 1 346 ? 21.071 -7.451 -16.897 1.00 92.12 346 LYS A C 1
ATOM 2698 O O . LYS A 1 346 ? 20.476 -7.690 -15.848 1.00 92.12 346 LYS A O 1
ATOM 2703 N N . LYS A 1 347 ? 20.960 -6.284 -17.528 1.00 96.62 347 LYS A N 1
ATOM 2704 C CA . LYS A 1 347 ? 20.183 -5.140 -17.047 1.00 96.62 347 LYS A CA 1
ATOM 2705 C C . LYS A 1 347 ? 19.159 -4.722 -18.097 1.00 96.62 347 LYS A C 1
ATOM 2707 O O . LYS A 1 347 ? 19.220 -5.138 -19.255 1.00 96.62 347 LYS A O 1
ATOM 2712 N N . ARG A 1 348 ? 18.212 -3.882 -17.689 1.00 97.69 348 ARG A N 1
ATOM 2713 C CA . ARG A 1 348 ? 17.301 -3.204 -18.615 1.00 97.69 348 ARG A CA 1
ATOM 2714 C C . ARG A 1 348 ? 17.321 -1.709 -18.378 1.00 97.69 348 ARG A C 1
ATOM 2716 O O . ARG A 1 348 ? 17.611 -1.277 -17.265 1.00 97.69 348 ARG A O 1
ATOM 2723 N N . TYR A 1 349 ? 17.008 -0.943 -19.412 1.00 98.25 349 TYR A N 1
ATOM 2724 C CA . TYR A 1 349 ? 17.097 0.508 -19.389 1.00 98.25 349 TYR A CA 1
ATOM 2725 C C . TYR A 1 349 ? 15.882 1.154 -20.039 1.00 98.25 349 TYR A C 1
ATOM 2727 O O . TYR A 1 349 ? 15.357 0.625 -21.012 1.00 98.25 349 TYR A O 1
ATOM 2735 N N . SER A 1 350 ? 15.448 2.298 -19.534 1.00 96.88 350 SER A N 1
ATOM 2736 C CA . SER A 1 350 ? 14.418 3.132 -20.164 1.00 96.88 350 SER A CA 1
ATOM 2737 C C . SER A 1 350 ? 14.793 4.603 -20.034 1.00 96.88 350 SER A C 1
ATOM 2739 O O . SER A 1 350 ? 15.679 4.943 -19.250 1.00 96.88 350 SER A O 1
ATOM 2741 N N . VAL A 1 351 ? 14.113 5.470 -20.779 1.00 94.56 351 VAL A N 1
ATOM 2742 C CA . VAL A 1 351 ? 14.308 6.923 -20.719 1.00 94.56 351 VAL A CA 1
ATOM 2743 C C . VAL A 1 351 ? 12.968 7.582 -20.408 1.00 94.56 351 VAL A C 1
ATOM 2745 O O . VAL A 1 351 ? 11.955 7.176 -20.978 1.00 94.56 351 VAL A O 1
ATOM 2748 N N . ASP A 1 352 ? 12.949 8.528 -19.470 1.00 86.19 352 ASP A N 1
ATOM 2749 C CA . ASP A 1 352 ? 11.753 9.312 -19.143 1.00 86.19 352 ASP A CA 1
ATOM 2750 C C . ASP A 1 352 ? 11.607 10.559 -20.043 1.00 86.19 352 ASP A C 1
ATOM 2752 O O . ASP A 1 352 ? 12.415 10.800 -20.943 1.00 86.19 352 ASP A O 1
ATOM 2756 N N . SER A 1 353 ? 10.555 11.354 -19.828 1.00 86.81 353 SER A N 1
ATOM 2757 C CA . SER A 1 353 ? 10.293 12.578 -20.601 1.00 86.81 353 SER A CA 1
ATOM 2758 C C . SER A 1 353 ? 11.360 13.660 -20.434 1.00 86.81 353 SER A C 1
ATOM 2760 O O . SER A 1 353 ? 11.510 14.503 -21.316 1.00 86.81 353 SER A O 1
ATOM 2762 N N . ASP A 1 354 ? 12.100 13.627 -19.326 1.00 85.38 354 ASP A N 1
ATOM 2763 C CA . ASP A 1 354 ? 13.130 14.609 -18.987 1.00 85.38 354 ASP A CA 1
ATOM 2764 C C . ASP A 1 354 ? 14.510 14.185 -19.522 1.00 85.38 354 ASP A C 1
ATOM 2766 O O . ASP A 1 354 ? 15.498 14.910 -19.389 1.00 85.38 354 ASP A O 1
ATOM 2770 N N . GLY A 1 355 ? 14.586 13.015 -20.165 1.00 88.38 355 GLY A N 1
ATOM 2771 C CA . GLY A 1 355 ? 15.813 12.448 -20.714 1.00 88.38 355 GLY A CA 1
ATOM 2772 C C . GLY A 1 355 ? 16.664 11.703 -19.685 1.00 88.38 355 GLY A C 1
ATOM 2773 O O . GLY A 1 355 ? 17.809 11.356 -19.987 1.00 88.38 355 GLY A O 1
ATOM 2774 N N . ASN A 1 356 ? 16.139 11.429 -18.486 1.00 92.62 356 ASN A N 1
ATOM 2775 C CA . ASN A 1 356 ? 16.840 10.633 -17.488 1.00 92.62 356 ASN A CA 1
ATOM 2776 C C . ASN A 1 356 ? 16.823 9.162 -17.892 1.00 92.62 356 ASN A C 1
ATOM 2778 O O . ASN A 1 356 ? 15.800 8.616 -18.304 1.00 92.62 356 ASN A O 1
ATOM 2782 N N . ILE A 1 357 ? 17.959 8.493 -17.723 1.00 96.31 357 ILE A N 1
ATOM 2783 C CA . ILE A 1 357 ? 18.105 7.075 -18.036 1.00 96.31 357 ILE A CA 1
ATOM 2784 C C . ILE A 1 357 ? 17.887 6.287 -16.751 1.00 96.31 357 ILE A C 1
ATOM 2786 O O . ILE A 1 357 ? 18.597 6.497 -15.769 1.00 96.31 357 ILE A O 1
ATOM 2790 N N . HIS A 1 358 ? 16.930 5.366 -16.763 1.00 96.50 358 HIS A N 1
ATOM 2791 C CA . HIS A 1 358 ? 16.600 4.482 -15.647 1.00 96.50 358 HIS A CA 1
ATOM 2792 C C . HIS A 1 358 ? 17.172 3.092 -15.891 1.00 96.50 358 HIS A C 1
ATOM 2794 O O . HIS A 1 358 ? 17.149 2.605 -17.017 1.00 96.50 358 HIS A O 1
ATOM 2800 N N . GLN A 1 359 ? 17.647 2.439 -14.833 1.00 97.50 359 GLN A N 1
ATOM 2801 C CA . GLN A 1 359 ? 18.221 1.097 -14.877 1.00 97.50 359 GLN A CA 1
ATOM 2802 C C . GLN A 1 359 ? 17.414 0.125 -14.015 1.00 97.50 359 GLN A C 1
ATOM 2804 O O . GLN A 1 359 ? 17.100 0.409 -12.859 1.00 97.50 359 GLN A O 1
ATOM 2809 N N . PHE A 1 360 ? 17.200 -1.083 -14.524 1.00 96.38 360 PHE A N 1
ATOM 2810 C CA . PHE A 1 360 ? 16.521 -2.178 -13.840 1.00 96.38 360 PHE A CA 1
ATOM 2811 C C . PHE A 1 360 ? 17.427 -3.401 -13.735 1.00 96.38 360 PHE A C 1
ATOM 2813 O O . PHE A 1 360 ? 18.149 -3.742 -14.677 1.00 96.38 360 PHE A O 1
ATOM 2820 N N . THR A 1 361 ? 17.365 -4.070 -12.588 1.00 95.38 361 THR A N 1
ATOM 2821 C CA . THR A 1 361 ? 18.190 -5.236 -12.264 1.00 95.38 361 THR A CA 1
ATOM 2822 C C . THR A 1 361 ? 17.302 -6.436 -11.963 1.00 95.38 361 THR A C 1
ATOM 2824 O O . THR A 1 361 ? 16.254 -6.302 -11.332 1.00 95.38 361 THR A O 1
ATOM 2827 N N . ASN A 1 362 ? 17.716 -7.616 -12.424 1.00 91.94 362 ASN A N 1
ATOM 2828 C CA . ASN A 1 362 ? 17.056 -8.867 -12.078 1.00 91.94 362 ASN A CA 1
ATOM 2829 C C . ASN A 1 362 ? 17.474 -9.309 -10.665 1.00 91.94 362 ASN A C 1
ATOM 2831 O O . ASN A 1 362 ? 18.658 -9.314 -10.332 1.00 91.94 362 ASN A O 1
ATOM 2835 N N . SER A 1 363 ? 16.506 -9.698 -9.844 1.00 81.62 363 SER A N 1
ATOM 2836 C CA . SER A 1 363 ? 16.698 -10.156 -8.464 1.00 81.62 363 SER A CA 1
ATOM 2837 C C . SER A 1 363 ? 17.188 -11.613 -8.361 1.00 81.62 363 SER A C 1
ATOM 2839 O O . SER A 1 363 ? 17.293 -12.144 -7.260 1.00 81.62 363 SER A O 1
ATOM 2841 N N . ASN A 1 364 ? 17.480 -12.273 -9.488 1.00 78.88 364 ASN A N 1
ATOM 2842 C CA . ASN A 1 364 ? 17.862 -13.687 -9.632 1.00 78.88 364 ASN A CA 1
ATOM 2843 C C . ASN A 1 364 ? 16.799 -14.707 -9.183 1.00 78.88 364 ASN A C 1
ATOM 2845 O O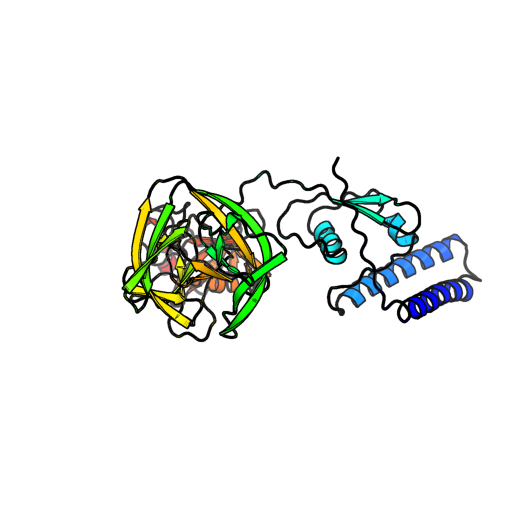 . ASN A 1 364 ? 17.075 -15.900 -9.124 1.00 78.88 364 ASN A O 1
ATOM 2849 N N . ASN A 1 365 ? 15.578 -14.254 -8.905 1.00 72.31 365 ASN A N 1
ATOM 2850 C CA . ASN A 1 365 ? 14.407 -15.079 -8.589 1.00 72.31 365 ASN A CA 1
ATOM 2851 C C . ASN A 1 365 ? 13.301 -14.937 -9.658 1.00 72.31 365 ASN A C 1
ATOM 2853 O O . ASN A 1 365 ? 12.150 -15.281 -9.412 1.00 72.31 365 ASN A O 1
ATOM 2857 N N . GLY A 1 366 ? 13.635 -14.366 -10.821 1.00 77.75 366 GLY A N 1
ATOM 2858 C CA . GLY A 1 366 ? 12.684 -14.081 -11.897 1.00 77.75 366 GLY A CA 1
ATOM 2859 C C . GLY A 1 366 ? 12.006 -12.709 -11.818 1.00 77.75 366 GLY A C 1
ATOM 2860 O O . GLY A 1 366 ? 11.383 -12.311 -12.801 1.00 77.75 366 GLY A O 1
ATOM 2861 N N . THR A 1 367 ? 12.167 -11.951 -10.725 1.00 79.25 367 THR A N 1
ATOM 2862 C CA . THR A 1 367 ? 11.646 -10.577 -10.621 1.00 79.25 367 THR A CA 1
ATOM 2863 C C . THR A 1 367 ? 12.689 -9.531 -11.002 1.00 79.25 367 THR A C 1
ATOM 2865 O O . THR A 1 367 ? 13.897 -9.728 -10.859 1.00 79.25 367 THR A O 1
ATOM 2868 N N . TRP A 1 368 ? 12.217 -8.394 -11.498 1.00 89.25 368 TRP A N 1
ATOM 2869 C CA . TRP A 1 368 ? 13.013 -7.222 -11.838 1.00 89.25 368 TRP A CA 1
ATOM 2870 C C . TRP A 1 368 ? 12.644 -6.056 -10.937 1.00 89.25 368 TRP A C 1
ATOM 2872 O O . TRP A 1 368 ? 11.477 -5.879 -10.621 1.00 89.25 368 TRP A O 1
ATOM 2882 N N . HIS A 1 369 ? 13.617 -5.230 -10.576 1.00 86.38 369 HIS A N 1
ATOM 2883 C CA . HIS A 1 369 ? 13.392 -4.034 -9.769 1.00 86.38 369 HIS A CA 1
ATOM 2884 C C . HIS A 1 369 ? 14.167 -2.846 -10.329 1.00 86.38 369 HIS A C 1
ATOM 2886 O O . HIS A 1 369 ? 15.199 -3.013 -10.991 1.00 86.38 369 HIS A O 1
ATOM 2892 N N . TRP A 1 370 ? 13.686 -1.634 -10.062 1.00 92.31 370 TRP A N 1
ATOM 2893 C CA . TRP A 1 370 ? 14.425 -0.417 -10.376 1.00 92.31 370 TRP A CA 1
ATOM 2894 C C . TRP A 1 370 ? 15.695 -0.315 -9.518 1.00 92.31 370 TRP A C 1
ATOM 2896 O O . TRP A 1 370 ? 15.708 -0.697 -8.351 1.00 92.31 370 TRP A O 1
ATOM 2906 N N . SER A 1 371 ? 16.790 0.166 -10.110 1.00 92.88 371 SER A N 1
ATOM 2907 C CA . SER A 1 371 ? 18.130 0.108 -9.504 1.00 92.88 371 SER A CA 1
ATOM 2908 C C . SER A 1 371 ? 18.992 1.360 -9.702 1.00 92.88 371 SER A C 1
ATOM 2910 O O . SER A 1 371 ? 20.175 1.336 -9.362 1.00 92.88 371 SER A O 1
ATOM 2912 N N . GLY A 1 372 ? 18.433 2.445 -10.244 1.00 93.44 372 GLY A N 1
ATOM 2913 C CA . GLY A 1 372 ? 19.136 3.721 -10.408 1.00 93.44 372 GLY A CA 1
ATOM 2914 C C . GLY A 1 372 ? 18.608 4.568 -11.566 1.00 93.44 372 GLY A C 1
ATOM 2915 O O . GLY A 1 372 ? 17.975 4.046 -12.488 1.00 93.44 372 GLY A O 1
ATOM 2916 N N . ARG A 1 373 ? 18.884 5.878 -11.520 1.00 94.69 373 ARG A N 1
ATOM 2917 C CA . ARG A 1 373 ? 18.696 6.798 -12.652 1.00 94.69 373 ARG A CA 1
ATOM 2918 C C . ARG A 1 373 ? 19.767 7.882 -12.695 1.00 94.69 373 ARG A C 1
ATOM 2920 O O . ARG A 1 373 ? 20.378 8.175 -11.673 1.00 94.69 373 ARG A O 1
ATOM 2927 N N . THR A 1 374 ? 19.954 8.492 -13.858 1.00 93.12 374 THR A N 1
ATOM 2928 C CA . THR A 1 374 ? 20.952 9.551 -14.092 1.00 93.12 374 THR A CA 1
ATOM 2929 C C . THR A 1 374 ? 20.472 10.967 -13.724 1.00 93.12 374 THR A C 1
ATOM 2931 O O . THR A 1 374 ? 21.229 11.922 -13.845 1.00 93.12 374 THR A O 1
ATOM 2934 N N . GLY A 1 375 ? 19.209 11.134 -13.315 1.00 84.75 375 GLY A N 1
ATOM 2935 C CA . GLY A 1 375 ? 18.582 12.450 -13.149 1.00 84.75 375 GLY A CA 1
ATOM 2936 C C . GLY A 1 375 ? 19.152 13.319 -12.027 1.00 84.75 375 GLY A C 1
ATOM 2937 O O . GLY A 1 375 ? 19.476 12.849 -10.932 1.00 84.75 375 GLY A O 1
ATOM 2938 N N . HIS A 1 376 ? 19.247 14.627 -12.293 1.00 80.56 376 HIS A N 1
ATOM 2939 C CA . HIS A 1 376 ? 19.745 15.620 -11.333 1.00 80.56 376 HIS A CA 1
ATOM 2940 C C . HIS A 1 376 ? 18.780 15.915 -10.178 1.00 80.56 376 HIS A C 1
ATOM 2942 O O . HIS A 1 376 ? 19.174 16.566 -9.211 1.00 80.56 376 HIS A O 1
ATOM 2948 N N . ASP A 1 377 ? 17.558 15.396 -10.251 1.00 74.50 377 ASP A N 1
ATOM 2949 C CA . ASP A 1 377 ? 16.548 15.461 -9.200 1.00 74.50 377 ASP A CA 1
ATOM 2950 C C . ASP A 1 377 ? 16.848 14.527 -8.008 1.00 74.50 377 ASP A C 1
ATOM 2952 O O . ASP A 1 377 ? 16.157 14.572 -6.994 1.00 74.50 377 ASP A O 1
ATOM 2956 N N . GLN A 1 378 ? 17.905 13.708 -8.089 1.00 78.38 378 GLN A N 1
ATOM 2957 C CA . GLN A 1 378 ? 18.495 13.003 -6.944 1.00 78.38 378 GLN A CA 1
ATOM 2958 C C . GLN A 1 378 ? 19.791 13.672 -6.490 1.00 78.38 378 GLN A C 1
ATOM 2960 O O . GLN A 1 378 ? 20.480 14.324 -7.278 1.00 78.38 378 GLN A O 1
ATOM 2965 N N . ILE A 1 379 ? 20.171 13.489 -5.225 1.00 83.81 379 ILE A N 1
ATOM 2966 C CA . ILE A 1 379 ? 21.479 13.952 -4.741 1.00 83.81 379 ILE A CA 1
ATOM 2967 C C . ILE A 1 379 ? 22.611 13.177 -5.443 1.00 83.81 379 ILE A C 1
ATOM 2969 O O . ILE A 1 379 ? 22.423 12.010 -5.781 1.00 83.81 379 ILE A O 1
ATOM 2973 N N . PRO A 1 380 ? 23.803 13.766 -5.652 1.00 87.75 380 PRO A N 1
ATOM 2974 C CA . PRO A 1 380 ? 24.856 13.155 -6.472 1.00 87.75 380 PRO A CA 1
ATOM 2975 C C . PRO A 1 380 ? 25.227 11.712 -6.099 1.00 87.75 380 PRO A C 1
ATOM 2977 O O . PRO A 1 380 ? 25.437 10.894 -6.985 1.00 87.75 380 PRO A O 1
ATOM 2980 N N . ILE A 1 381 ? 25.243 11.373 -4.805 1.00 86.75 381 ILE A N 1
ATOM 2981 C CA . ILE A 1 381 ? 25.591 10.024 -4.323 1.00 86.75 381 ILE A CA 1
ATOM 2982 C C . ILE A 1 381 ? 24.557 8.943 -4.692 1.00 86.75 381 ILE A C 1
ATOM 2984 O O . ILE A 1 381 ? 24.849 7.756 -4.603 1.00 86.75 381 ILE A O 1
ATOM 2988 N N . GLN A 1 382 ? 23.351 9.345 -5.091 1.00 86.56 382 GLN A N 1
ATOM 2989 C CA . GLN A 1 382 ? 22.245 8.459 -5.456 1.00 86.56 382 GLN A CA 1
ATOM 2990 C C . GLN A 1 382 ? 22.129 8.232 -6.971 1.00 86.56 382 GLN A C 1
ATOM 2992 O O . GLN A 1 382 ? 21.391 7.343 -7.402 1.00 86.56 382 GLN A O 1
ATOM 2997 N N . ARG A 1 383 ? 22.844 9.030 -7.775 1.00 92.31 383 ARG A N 1
ATOM 2998 C CA . ARG A 1 383 ? 22.742 9.013 -9.236 1.00 92.31 383 ARG A CA 1
ATOM 2999 C C . ARG A 1 383 ? 23.524 7.854 -9.834 1.00 92.31 383 ARG A C 1
ATOM 3001 O O . ARG A 1 383 ? 24.622 7.517 -9.394 1.00 92.31 383 ARG A O 1
ATOM 3008 N N . LEU A 1 384 ? 22.957 7.282 -10.886 1.00 92.12 384 LEU A N 1
ATOM 3009 C CA . LEU A 1 384 ? 23.666 6.385 -11.784 1.00 92.12 384 LEU A CA 1
ATOM 3010 C C . LEU A 1 384 ? 24.650 7.206 -12.623 1.00 92.12 384 LEU A C 1
ATOM 3012 O O . LEU A 1 384 ? 24.259 8.216 -13.201 1.00 92.12 384 LEU A O 1
ATOM 3016 N N . ASN A 1 385 ? 25.904 6.765 -12.704 1.00 91.31 385 ASN A N 1
ATOM 3017 C CA . ASN A 1 385 ? 26.930 7.461 -13.474 1.00 91.31 385 ASN A CA 1
ATOM 3018 C C . ASN A 1 385 ? 26.707 7.231 -14.972 1.00 91.31 385 ASN A C 1
ATOM 3020 O O . ASN A 1 385 ? 26.639 6.087 -15.426 1.00 91.31 385 ASN A O 1
ATOM 3024 N N . GLY A 1 386 ? 26.660 8.306 -15.758 1.00 90.69 386 GLY A N 1
ATOM 3025 C CA . GLY A 1 386 ? 26.518 8.241 -17.209 1.00 90.69 386 GLY A CA 1
ATOM 3026 C C . GLY A 1 386 ? 27.555 7.370 -17.929 1.00 90.69 386 GLY A C 1
ATOM 3027 O O . GLY A 1 386 ? 27.274 6.804 -18.985 1.00 90.69 386 GLY A O 1
ATOM 3028 N N . ASN A 1 387 ? 28.748 7.204 -17.350 1.00 92.69 387 ASN A N 1
ATOM 3029 C CA . ASN A 1 387 ? 29.799 6.334 -17.890 1.00 92.69 387 ASN A CA 1
ATOM 3030 C C . ASN A 1 387 ? 29.491 4.835 -17.747 1.00 92.69 387 ASN A C 1
ATOM 3032 O O . ASN A 1 387 ? 30.122 4.021 -18.417 1.00 92.69 387 ASN A O 1
ATOM 3036 N N . GLU A 1 388 ? 28.533 4.464 -16.898 1.00 92.38 388 GLU A N 1
ATOM 3037 C CA . GLU A 1 388 ? 28.081 3.080 -16.719 1.00 92.38 388 GLU A CA 1
ATOM 3038 C C . GLU A 1 388 ? 26.961 2.696 -17.699 1.00 92.38 388 GLU A C 1
ATOM 3040 O O . GLU A 1 388 ? 26.524 1.542 -17.711 1.00 92.38 388 GLU A O 1
ATOM 3045 N N . ILE A 1 389 ? 26.487 3.640 -18.524 1.00 96.00 389 ILE A N 1
ATOM 3046 C CA . ILE A 1 389 ? 25.443 3.388 -19.518 1.00 96.00 389 ILE A CA 1
ATOM 3047 C C . ILE A 1 389 ? 26.047 2.694 -20.752 1.00 96.00 389 ILE A C 1
ATOM 3049 O O . ILE A 1 389 ? 26.946 3.248 -21.391 1.00 96.00 389 ILE A O 1
ATOM 3053 N N . PRO A 1 390 ? 25.546 1.506 -21.139 1.00 96.50 390 PRO A N 1
ATOM 3054 C CA . PRO A 1 390 ? 26.041 0.789 -22.311 1.00 96.50 390 PRO A CA 1
ATOM 3055 C C . PRO A 1 390 ? 25.827 1.544 -23.635 1.00 96.50 390 PRO A C 1
ATOM 3057 O O . PRO A 1 390 ? 24.804 2.196 -23.849 1.00 96.50 390 PRO A O 1
ATOM 3060 N N . ASN A 1 391 ? 26.769 1.413 -24.576 1.00 96.06 391 ASN A N 1
ATOM 3061 C CA . ASN A 1 391 ? 26.693 2.089 -25.881 1.00 96.06 391 ASN A CA 1
ATOM 3062 C C . ASN A 1 391 ? 25.470 1.664 -26.714 1.00 96.06 391 ASN A C 1
ATOM 3064 O O . ASN A 1 391 ? 24.928 2.468 -27.471 1.00 96.06 391 ASN A O 1
ATOM 3068 N N . ASP A 1 392 ? 25.028 0.412 -26.591 1.00 97.25 392 ASP A N 1
ATOM 3069 C CA . ASP A 1 392 ? 23.827 -0.092 -27.258 1.00 97.25 392 ASP A CA 1
ATOM 3070 C C . ASP A 1 392 ? 22.548 0.537 -26.690 1.00 97.25 392 ASP A C 1
ATOM 3072 O O . ASP A 1 392 ? 21.627 0.805 -27.454 1.00 97.25 392 ASP A O 1
ATOM 3076 N N . VAL A 1 393 ? 22.516 0.876 -25.396 1.00 96.88 393 VAL A N 1
ATOM 3077 C CA . VAL A 1 393 ? 21.418 1.648 -24.784 1.00 96.88 393 VAL A CA 1
ATOM 3078 C C . VAL A 1 393 ? 21.386 3.067 -25.350 1.00 96.88 393 VAL A C 1
ATOM 3080 O O . VAL A 1 393 ? 20.330 3.530 -25.779 1.00 96.88 393 VAL A O 1
ATOM 3083 N N . ILE A 1 394 ? 22.545 3.736 -25.417 1.00 95.81 394 ILE A N 1
ATOM 3084 C CA . ILE A 1 394 ? 22.678 5.086 -25.995 1.00 95.81 394 ILE A CA 1
ATOM 3085 C C . ILE A 1 394 ? 22.174 5.099 -27.444 1.00 95.81 394 ILE A C 1
ATOM 3087 O O . ILE A 1 394 ? 21.411 5.984 -27.829 1.00 95.81 394 ILE A O 1
ATOM 3091 N N . LYS A 1 395 ? 22.551 4.085 -28.233 1.00 96.00 395 LYS A N 1
ATOM 3092 C CA . LYS A 1 395 ? 22.105 3.927 -29.620 1.00 96.00 395 LYS A CA 1
ATOM 3093 C C . LYS A 1 395 ? 20.607 3.630 -29.723 1.00 96.00 395 LYS A C 1
ATOM 3095 O O . LYS A 1 395 ? 19.939 4.243 -30.547 1.00 96.00 395 LYS A O 1
ATOM 3100 N N . ASN A 1 396 ? 20.080 2.718 -28.902 1.00 96.75 396 ASN A N 1
ATOM 3101 C CA . ASN A 1 396 ? 18.672 2.314 -28.936 1.00 96.75 396 ASN A CA 1
ATOM 3102 C C . ASN A 1 396 ? 17.724 3.493 -28.676 1.00 96.75 396 ASN A C 1
ATOM 3104 O O . ASN A 1 396 ? 16.713 3.632 -29.354 1.00 96.75 396 ASN A O 1
ATOM 3108 N N . PHE A 1 397 ? 18.069 4.355 -27.718 1.00 95.56 397 PHE A N 1
ATOM 3109 C CA . PHE A 1 397 ? 17.261 5.523 -27.360 1.00 95.56 397 PHE A CA 1
ATOM 3110 C C . PHE A 1 397 ? 17.660 6.806 -28.106 1.00 95.56 397 PHE A C 1
ATOM 3112 O O . PHE A 1 397 ? 17.167 7.880 -27.774 1.00 95.56 397 PHE A O 1
ATOM 3119 N N . ASN A 1 398 ? 18.539 6.708 -29.112 1.00 95.44 398 ASN A N 1
ATOM 3120 C CA . ASN A 1 398 ? 19.011 7.832 -29.926 1.00 95.44 398 ASN A CA 1
ATOM 3121 C C . ASN A 1 398 ? 19.538 9.021 -29.089 1.00 95.44 398 ASN A C 1
ATOM 3123 O O . ASN A 1 398 ? 19.239 10.185 -29.360 1.00 95.44 398 ASN A O 1
ATOM 3127 N N . LEU A 1 399 ? 20.306 8.715 -28.039 1.00 93.94 399 LEU A N 1
ATOM 3128 C CA . LEU A 1 399 ? 20.848 9.696 -27.098 1.00 93.94 399 LEU A CA 1
ATOM 3129 C C . LEU A 1 399 ? 22.215 10.218 -27.562 1.00 93.94 399 LEU A C 1
ATOM 3131 O O . LEU A 1 399 ? 22.983 9.500 -28.201 1.00 93.94 399 LEU A O 1
ATOM 3135 N N . ASP A 1 40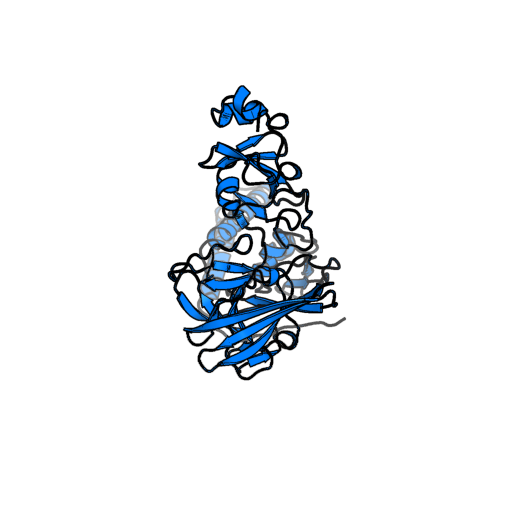0 ? 22.564 11.449 -27.178 1.00 93.75 400 ASP A N 1
ATOM 3136 C CA . ASP A 1 400 ? 23.900 12.014 -27.419 1.00 93.75 400 ASP A CA 1
ATOM 3137 C C . ASP A 1 400 ? 24.923 11.411 -26.431 1.00 93.75 400 ASP A C 1
ATOM 3139 O O . ASP A 1 400 ? 24.861 11.713 -25.232 1.00 93.75 400 ASP A O 1
ATOM 3143 N N . PRO A 1 401 ? 25.920 10.631 -26.898 1.00 92.50 401 PRO A N 1
ATOM 3144 C CA . PRO A 1 401 ? 26.899 9.993 -26.021 1.00 92.50 401 PRO A CA 1
ATOM 3145 C C . PRO A 1 401 ? 27.693 10.985 -25.160 1.00 92.50 401 PRO A C 1
ATOM 3147 O O . PRO A 1 401 ? 28.093 10.652 -24.045 1.00 92.50 401 PRO A O 1
ATOM 3150 N N . LYS A 1 402 ? 27.944 12.209 -25.650 1.00 91.88 402 LYS A N 1
ATOM 3151 C CA . LYS A 1 402 ? 28.684 13.234 -24.895 1.00 91.88 402 LYS A CA 1
ATOM 3152 C C . LYS A 1 402 ? 27.843 13.828 -23.773 1.00 91.88 402 LYS A C 1
ATOM 3154 O O . LYS A 1 402 ? 28.415 14.233 -22.764 1.00 91.88 402 LYS A O 1
ATOM 3159 N N . LYS A 1 403 ? 26.520 13.905 -23.947 1.00 90.69 403 LYS A N 1
ATOM 3160 C CA . LYS A 1 403 ? 25.601 14.347 -22.890 1.00 90.69 403 LYS A CA 1
ATOM 3161 C C . LYS A 1 403 ? 25.425 13.258 -21.848 1.00 90.69 403 LYS A C 1
ATOM 3163 O O . LYS A 1 403 ? 25.584 13.556 -20.674 1.00 90.69 403 LYS A O 1
ATOM 3168 N N . VAL A 1 404 ? 25.214 12.011 -22.274 1.00 90.62 404 VAL A N 1
ATOM 3169 C CA . VAL A 1 404 ? 25.046 10.875 -21.355 1.00 90.62 404 VAL A CA 1
ATOM 3170 C C . VAL A 1 404 ? 26.234 10.753 -20.406 1.00 90.62 404 VAL A C 1
ATOM 3172 O O . VAL A 1 404 ? 26.028 10.679 -19.207 1.00 90.62 404 VAL A O 1
ATOM 3175 N N . LYS A 1 405 ? 27.475 10.849 -20.900 1.00 87.25 405 LYS A N 1
ATOM 3176 C CA . LYS A 1 405 ? 28.688 10.769 -20.060 1.00 87.25 405 LYS A CA 1
ATOM 3177 C C . LYS A 1 405 ? 28.844 11.881 -19.014 1.00 87.25 405 LYS A C 1
ATOM 3179 O O . LYS A 1 405 ? 29.717 11.771 -18.157 1.00 87.25 405 LYS A O 1
ATOM 3184 N N . LYS A 1 406 ? 28.073 12.967 -19.119 1.00 85.94 406 LYS A N 1
ATOM 3185 C CA . LYS A 1 406 ? 28.096 14.100 -18.180 1.00 85.94 406 LYS A CA 1
ATOM 3186 C C . LYS A 1 406 ? 27.014 14.004 -17.100 1.00 85.94 406 LYS A C 1
ATOM 3188 O O . LYS A 1 406 ? 27.000 14.873 -16.230 1.00 85.94 406 LYS A O 1
ATOM 3193 N N . LEU A 1 407 ? 26.121 13.015 -17.191 1.00 83.06 407 LEU A N 1
ATOM 3194 C CA . LEU A 1 407 ? 25.045 12.787 -16.228 1.00 83.06 407 LEU A CA 1
ATOM 3195 C C . LEU A 1 407 ? 25.533 12.056 -14.973 1.00 83.06 407 LEU A C 1
ATOM 3197 O O . LEU A 1 407 ? 26.374 11.130 -15.111 1.00 83.06 407 LEU A O 1
#